Protein AF-0000000076599452 (afdb_homodimer)

Organism: Saccharopolyspora spinosa (NCBI:txid60894)

Nearest PDB structures (foldseek):
  7znq-assembly1_y  TM=7.388E-01  e=2.477E-04  Stutzerimonas stutzeri ATCC 14405 = CCUG 16156
  7osi-assembly1_D  TM=7.538E-01  e=3.523E-04  Stutzerimonas stutzeri ATCC 14405 = CCUG 16156
  7o0y-assembly1_E  TM=7.732E-01  e=1.380E-03  Stutzerimonas stutzeri ATCC 14405 = CCUG 16156
  7o0z-assembly1_D  TM=7.598E-01  e=1.107E-03  Stutzerimonas stutzeri ATCC 14405 = CCUG 16156
  7znq-assembly1_Y  TM=6.172E-01  e=1.320E-03  Stutzerimonas stutzeri ATCC 14405 = CCUG 16156

Solvent-accessible surface area (backbone atoms only — not comparable to full-atom values): 22844 Å² total; per-residue (Å²): 114,65,60,46,51,50,39,45,46,61,52,64,71,43,67,61,48,57,51,34,49,50,48,19,33,49,46,13,26,49,41,13,43,32,48,26,70,54,43,81,35,62,49,50,57,59,59,28,46,70,28,48,64,54,21,43,48,33,42,35,41,45,24,19,45,68,44,10,50,29,51,68,71,51,48,48,58,56,50,44,67,75,32,78,49,56,65,57,53,53,48,28,40,38,49,44,46,16,50,52,29,22,50,50,24,34,51,22,27,51,44,6,42,51,45,24,50,70,62,15,66,78,23,72,63,68,77,83,44,75,63,42,45,34,31,34,61,36,38,9,54,48,31,17,42,45,17,35,33,23,32,17,46,8,60,62,58,42,37,47,55,61,30,43,48,49,62,49,40,36,68,70,41,52,52,57,51,41,46,53,34,63,96,48,5,50,68,51,29,46,69,32,50,62,47,19,42,48,18,29,40,64,64,43,60,41,87,44,83,48,96,48,57,34,68,49,20,40,50,50,29,41,48,51,22,48,49,47,30,50,52,26,49,55,47,55,67,55,57,81,102,116,64,60,45,50,50,39,45,48,61,52,65,71,43,67,62,48,57,52,34,50,49,48,18,33,48,47,12,25,47,41,12,44,31,49,27,69,54,43,79,34,63,49,50,56,61,59,26,44,69,27,49,64,54,21,44,48,34,43,35,41,46,25,19,46,69,42,10,50,27,52,67,72,50,49,47,57,57,50,44,68,75,33,78,49,56,65,57,50,52,48,29,39,39,50,44,45,16,50,53,29,22,52,51,23,34,52,23,28,50,43,5,42,50,45,25,51,69,63,15,67,78,23,71,62,68,78,83,45,74,62,43,46,34,31,34,61,36,38,8,54,49,29,17,42,44,17,35,32,23,33,17,45,9,59,63,58,42,37,48,56,62,29,44,50,50,62,49,40,36,67,71,42,51,52,57,52,42,46,54,32,62,96,48,5,50,68,51,27,46,68,32,50,61,47,19,42,45,18,29,39,65,64,44,62,40,87,41,84,48,93,48,57,33,69,50,19,40,50,50,29,42,48,51,22,48,50,48,30,50,52,26,49,54,46,54,66,54,56,83,102

Secondary structure (DSSP, 8-state):
-HHHHHHHHHHHTSSHHHHHHHHHHHHHHHHHHHHHHHTTT---TGGGGTTHHHHHHHHHHHHHHHHHHHHHHTHHHHHHHH-S-HHHHHHHHHHHHHHHHHHHHHHHHHHHHHHHHHH-TTS--S--SHHHHHHHHHHHHHHHHHHHHHHHHHHHH--HHHHHHHHHHIIIIIHHHHHHSTTTHHHHHTT-HHHHHHHHHH-S-SSS--SS-HHHHHHHHHHHHHHHHHHHHHHHHHHT-/-HHHHHHHHHHHTSSHHHHHHHHHHHHHHHHHHHHHHHTTT---TGGGGTTHHHHHHHHHHHHHHHHHHHHHHTHHHHHHHH-S-HHHHHHHHHHHHHHHHHHHHHHHHHHHHHHHHHH-TTS--S--SHHHHHHHHHHHHHHHHHHHHHHHHHHHH--HHHHHHHHHHIIIIIHHHHHHSTTTHHHHHTT-HHHHHHHHHH-S--SS--SS-HHHHHHHHHHHHHHHHHHHHHHHHHHT-

Foldseek 3Di:
DVLLVVLLCLLVVDCLVVVLLVQLQCQLQVVLLVQLQVVQQEDELLRLRVRLVRSLLSLLLSLLCSQLVCLVVVCVVVQCVVPVPLVVNLVSNLQNSLQSQLVSQLSNLVSSLVSSCVSRVVYPHDPPDPLSCQLRSVRSLLSSLSSLLSNLLSLVVSHSVVSSVCSNCLVVPVLVVLLVDPPCSQVVSLLRLVQLSVCLNNQDRDRHDNPDGNVVSSVSSSVVSVVSNVVSSVVSVVPVD/DVLLVVLLCLLVVDCLVVVLLCQLQCQLQVVLLVQLQVVQQEDELLRLRVRLVRSLLSLLLSLLCSQLVCLVVVCVVVQCVVPVDLVVNLVSNLQNSLVSQLVSQLSNLVSSLVSSCVSRVVYPHDPPDPLSCQLRSVRSLLSSLSSLLSNLLSLVVSHSVVSSVCSNCLVVPVLVVLCVPPPCSQVVSLLRLVQLSVCLNNQDRDSHDNPDGNVVSSVSSSVVSVVSNVVSSVCSVVPVD

Radius of gyration: 23.01 Å; Cα contacts (8 Å, |Δi|>4): 763; chains: 2; bounding box: 58×59×55 Å

Sequence (482 aa):
MTLLAVERIKLFSTKSPWWCTFLALAMTIGFAMLFAAVSDGQMSVAMTQAGYRFGLMVVLVLAALSITTEYRFGTIRATFQAVPNRTAALLAKTVVVAVVSLIIGELAAFGSWGVAKLLAPGSDLSFATADDWRNVAGVGLVFAVSAVLAVAVGALLRQTAGAVALLLLWPLLVESLVGLVPKVGDDVRKWMPFNAAEHFLSGTAGVGEMPFGPWGALAYFAAVAVAVWVIALIIVQRRDAMTLLAVERIKLFSTKSPWWCTFLALAMTIGFAMLFAAVSDGQMSVAMTQAGYRFGLMVVLVLAALSITTEYRFGTIRATFQAVPNRTAALLAKTVVVAVVSLIIGELAAFGSWGVAKLLAPGSDLSFATADDWRNVAGVGLVFAVSAVLAVAVGALLRQTAGAVALLLLWPLLVESLVGLVPKVGDDVRKWMPFNAAEHFLSGTAGVGEMPFGPWGALAYFAAVAVAVWVIALIIVQRRDA

pLDDT: mean 89.62, std 9.89, range [42.22, 98.88]

Structure (mmCIF, N/CA/C/O backbone):
data_AF-0000000076599452-model_v1
#
loop_
_entity.id
_entity.type
_entity.pdbx_description
1 polymer 'ABC-2 type transport system permease protein'
#
loop_
_atom_site.group_PDB
_atom_site.id
_atom_site.type_symbol
_atom_site.label_atom_id
_atom_site.label_alt_id
_atom_site.label_comp_id
_atom_site.label_asym_id
_atom_site.label_entity_id
_atom_site.label_seq_id
_atom_site.pdbx_PDB_ins_code
_atom_site.Cartn_x
_atom_site.Cartn_y
_atom_site.Cartn_z
_atom_site.occupancy
_atom_site.B_iso_or_equiv
_atom_site.auth_seq_id
_atom_site.auth_comp_id
_atom_site.auth_asym_id
_atom_site.auth_atom_id
_atom_site.pdbx_PDB_model_num
ATOM 1 N N . MET A 1 1 ? 29.078 19.953 -0.584 1 60.84 1 MET A N 1
ATOM 2 C CA . MET A 1 1 ? 29.312 19.078 0.556 1 60.84 1 MET A CA 1
ATOM 3 C C . MET A 1 1 ? 28.375 19.422 1.707 1 60.84 1 MET A C 1
ATOM 5 O O . MET A 1 1 ? 27.734 18.531 2.279 1 60.84 1 MET A O 1
ATOM 9 N N . THR A 1 2 ? 27.875 20.672 1.62 1 85.62 2 THR A N 1
ATOM 10 C CA . THR A 1 2 ? 27.125 21.172 2.768 1 85.62 2 THR A CA 1
ATOM 11 C C . THR A 1 2 ? 25.641 20.828 2.633 1 85.62 2 THR A C 1
ATOM 13 O O . THR A 1 2 ? 25.016 20.359 3.588 1 85.62 2 THR A O 1
ATOM 16 N N . LEU A 1 3 ? 25.297 20.766 1.31 1 90.12 3 LEU A N 1
ATOM 17 C CA . LEU A 1 3 ? 23.875 20.531 1.112 1 90.12 3 LEU A CA 1
ATOM 18 C C . LEU A 1 3 ? 23.531 19.062 1.354 1 90.12 3 LEU A C 1
ATOM 20 O O . LEU A 1 3 ? 22.469 18.75 1.911 1 90.12 3 LEU A O 1
ATOM 24 N N . LEU A 1 4 ? 24.422 18.203 1.013 1 93.06 4 LEU A N 1
ATOM 25 C CA . LEU A 1 4 ? 24.219 16.766 1.246 1 93.06 4 LEU A CA 1
ATOM 26 C C . LEU A 1 4 ? 24.219 16.453 2.738 1 93.06 4 LEU A C 1
ATOM 28 O O . LEU A 1 4 ? 23.453 15.617 3.203 1 93.06 4 LEU A O 1
ATOM 32 N N . ALA A 1 5 ? 25.078 17.109 3.395 1 92.75 5 ALA A N 1
ATOM 33 C CA . ALA A 1 5 ? 25.156 16.906 4.84 1 92.75 5 ALA A CA 1
ATOM 34 C C . ALA A 1 5 ? 23.891 17.375 5.535 1 92.75 5 ALA A C 1
ATOM 36 O O . ALA A 1 5 ? 23.406 16.719 6.457 1 92.75 5 ALA A O 1
ATOM 37 N N . VAL A 1 6 ? 23.422 18.469 5.039 1 90.25 6 VAL A N 1
ATOM 38 C CA . VAL A 1 6 ? 22.203 19.031 5.609 1 90.25 6 VAL A CA 1
ATOM 39 C C . VAL A 1 6 ? 21.031 18.062 5.371 1 90.25 6 VAL A C 1
ATOM 41 O O . VAL A 1 6 ? 20.266 17.781 6.285 1 90.25 6 VAL A O 1
ATOM 44 N N . GLU A 1 7 ? 20.953 17.531 4.188 1 92.75 7 GLU A N 1
ATOM 45 C CA . GLU A 1 7 ? 19.859 16.625 3.844 1 92.75 7 GLU A CA 1
ATOM 46 C C . GLU A 1 7 ? 20 15.297 4.59 1 92.75 7 GLU A C 1
ATOM 48 O O . GLU A 1 7 ? 19 14.688 4.965 1 92.75 7 GLU A O 1
ATOM 53 N N . ARG A 1 8 ? 21.219 14.922 4.754 1 93.38 8 ARG A N 1
ATOM 54 C CA . ARG A 1 8 ? 21.453 13.711 5.531 1 93.38 8 ARG A CA 1
ATOM 55 C C . ARG A 1 8 ? 21 13.891 6.977 1 93.38 8 ARG A C 1
ATOM 57 O O . ARG A 1 8 ? 20.344 13.023 7.543 1 93.38 8 ARG A O 1
ATOM 64 N N . ILE A 1 9 ? 21.266 15.016 7.5 1 90.19 9 ILE A N 1
ATOM 65 C CA . ILE A 1 9 ? 20.875 15.32 8.875 1 90.19 9 ILE A CA 1
ATOM 66 C C . ILE A 1 9 ? 19.359 15.391 8.984 1 90.19 9 ILE A C 1
ATOM 68 O O . ILE A 1 9 ? 18.766 14.836 9.914 1 90.19 9 ILE A O 1
ATOM 72 N N . LYS A 1 10 ? 18.766 16 8.055 1 89.31 10 LYS A N 1
ATOM 73 C CA . LYS A 1 10 ? 17.312 16.109 8.031 1 89.31 10 LYS A CA 1
ATOM 74 C C . LYS A 1 10 ? 16.656 14.734 8.008 1 89.31 10 LYS A C 1
ATOM 76 O O . LYS A 1 10 ? 15.672 14.492 8.719 1 89.31 10 LYS A O 1
ATOM 81 N N . LEU A 1 11 ? 17.203 13.922 7.23 1 90.62 11 LEU A N 1
ATOM 82 C CA . LEU A 1 11 ? 16.641 12.586 7.062 1 90.62 11 LEU A CA 1
ATOM 83 C C . LEU A 1 11 ? 16.734 11.789 8.359 1 90.62 11 LEU A C 1
ATOM 85 O O . LEU A 1 11 ? 15.789 11.102 8.75 1 90.62 11 LEU A O 1
ATOM 89 N N . PHE A 1 12 ? 17.859 11.914 9.031 1 91.5 12 PHE A N 1
ATOM 90 C CA . PHE A 1 12 ? 18.125 11.055 10.188 1 91.5 12 PHE A CA 1
ATOM 91 C C . PHE A 1 12 ? 17.797 11.781 11.484 1 91.5 12 PHE A C 1
ATOM 93 O O . PHE A 1 12 ? 18.078 11.273 12.57 1 91.5 12 PHE A O 1
ATOM 100 N N . SER A 1 13 ? 17.188 12.977 11.43 1 86.88 13 SER A N 1
ATOM 101 C CA . SER A 1 13 ? 16.812 13.719 12.625 1 86.88 13 SER A CA 1
ATOM 102 C C . SER A 1 13 ? 15.508 13.18 13.219 1 86.88 13 SER A C 1
ATOM 104 O O . SER A 1 13 ? 15.172 13.477 14.367 1 86.88 13 SER A O 1
ATOM 106 N N . THR A 1 14 ? 14.828 12.484 12.445 1 82.5 14 THR A N 1
ATOM 107 C CA . THR A 1 14 ? 13.594 11.883 12.938 1 82.5 14 THR A CA 1
ATOM 108 C C . THR A 1 14 ? 13.75 10.375 13.109 1 82.5 14 THR A C 1
ATOM 110 O O . THR A 1 14 ? 14.719 9.789 12.625 1 82.5 14 THR A O 1
ATOM 113 N N . LYS A 1 15 ? 12.898 9.789 13.867 1 87.31 15 LYS A N 1
ATOM 114 C CA . LYS A 1 15 ? 12.961 8.359 14.133 1 87.31 15 LYS A CA 1
ATOM 115 C C . LYS A 1 15 ? 12.453 7.555 12.938 1 87.31 15 LYS A C 1
ATOM 117 O O . LYS A 1 15 ? 12.727 6.355 12.828 1 87.31 15 LYS A O 1
ATOM 122 N N . SER A 1 16 ? 11.758 8.219 12.047 1 84.81 16 SER A N 1
ATOM 123 C CA . SER A 1 16 ? 11.047 7.535 10.969 1 84.81 16 SER A CA 1
ATOM 124 C C . SER A 1 16 ? 12.016 6.758 10.078 1 84.81 16 SER A C 1
ATOM 126 O O . SER A 1 16 ? 11.789 5.582 9.789 1 84.81 16 SER A O 1
ATOM 128 N N . PRO A 1 17 ? 13.148 7.348 9.711 1 87.69 17 PRO A N 1
ATOM 129 C CA . PRO A 1 17 ? 14.062 6.602 8.844 1 87.69 17 PRO A CA 1
ATOM 130 C C . PRO A 1 17 ? 14.648 5.367 9.523 1 87.69 17 PRO A C 1
ATOM 132 O O . PRO A 1 17 ? 14.867 4.344 8.867 1 87.69 17 PRO A O 1
ATOM 135 N N . TRP A 1 18 ? 14.859 5.414 10.781 1 91.75 18 TRP A N 1
ATOM 136 C CA . TRP A 1 18 ? 15.422 4.285 11.508 1 91.75 18 TRP A CA 1
ATOM 137 C C . TRP A 1 18 ? 14.422 3.137 11.594 1 91.75 18 TRP A C 1
ATOM 139 O O . TRP A 1 18 ? 14.781 1.974 11.406 1 91.75 18 TRP A O 1
ATOM 149 N N . TRP A 1 19 ? 13.25 3.537 11.828 1 89.06 19 TRP A N 1
ATOM 150 C CA . TRP A 1 19 ? 12.211 2.516 11.883 1 89.06 19 TRP A CA 1
ATOM 151 C C . TRP A 1 19 ? 11.969 1.916 10.5 1 89.06 19 TRP A C 1
ATOM 153 O O . TRP A 1 19 ? 11.75 0.709 10.375 1 89.06 19 TRP A O 1
ATOM 163 N N . CYS A 1 20 ? 11.977 2.748 9.492 1 91.5 20 CYS A N 1
ATOM 164 C CA . CYS A 1 20 ? 11.805 2.25 8.133 1 91.5 20 CYS A CA 1
ATOM 165 C C . CYS A 1 20 ? 12.961 1.336 7.738 1 91.5 20 CYS A C 1
ATOM 167 O O . CYS A 1 20 ? 12.75 0.292 7.121 1 91.5 20 CYS A O 1
ATOM 169 N N . THR A 1 21 ? 14.148 1.78 8.148 1 93.5 21 THR A N 1
ATOM 170 C CA . THR A 1 21 ? 15.305 0.949 7.852 1 93.5 21 THR A CA 1
ATOM 171 C C . THR A 1 21 ? 15.188 -0.408 8.539 1 93.5 21 THR A C 1
ATOM 173 O O . THR A 1 21 ? 15.359 -1.449 7.902 1 93.5 21 THR A O 1
ATOM 176 N N . PHE A 1 22 ? 14.867 -0.379 9.781 1 94.75 22 PHE A N 1
ATOM 177 C CA . PHE A 1 22 ? 14.711 -1.616 10.539 1 94.75 22 PHE A CA 1
ATOM 178 C C . PHE A 1 22 ? 13.641 -2.504 9.914 1 94.75 22 PHE A C 1
ATOM 180 O O . PHE A 1 22 ? 13.852 -3.705 9.727 1 94.75 22 PHE A O 1
ATOM 187 N N . LEU A 1 23 ? 12.57 -1.89 9.547 1 91.81 23 LEU A N 1
ATOM 188 C CA . LEU A 1 23 ? 11.453 -2.65 9 1 91.81 23 LEU A CA 1
ATOM 189 C C . LEU A 1 23 ? 11.812 -3.229 7.633 1 91.81 23 LEU A C 1
ATOM 191 O O . LEU A 1 23 ? 11.461 -4.371 7.328 1 91.81 23 LEU A O 1
ATOM 195 N N . ALA A 1 24 ? 12.43 -2.441 6.812 1 94.94 24 ALA A N 1
ATOM 196 C CA . ALA A 1 24 ? 12.844 -2.912 5.496 1 94.94 24 ALA A CA 1
ATOM 197 C C . ALA A 1 24 ? 13.773 -4.117 5.609 1 94.94 24 ALA A C 1
ATOM 199 O O . ALA A 1 24 ? 13.594 -5.117 4.91 1 94.94 24 ALA A O 1
ATOM 200 N N . LEU A 1 25 ? 14.703 -4.035 6.52 1 96.88 25 LEU A N 1
ATOM 201 C CA . LEU A 1 25 ? 15.648 -5.125 6.711 1 96.88 25 LEU A CA 1
ATOM 202 C C . LEU A 1 25 ? 14.969 -6.336 7.344 1 96.88 25 LEU A C 1
ATOM 204 O O . LEU A 1 25 ? 15.148 -7.465 6.879 1 96.88 25 LEU A O 1
ATOM 208 N N . ALA A 1 26 ? 14.227 -6.094 8.391 1 93.31 26 ALA A N 1
ATOM 209 C CA . ALA A 1 26 ? 13.562 -7.176 9.109 1 93.31 26 ALA A CA 1
ATOM 210 C C . ALA A 1 26 ? 12.617 -7.949 8.195 1 93.31 26 ALA A C 1
ATOM 212 O O . ALA A 1 26 ? 12.578 -9.18 8.227 1 93.31 26 ALA A O 1
ATOM 213 N N . MET A 1 27 ? 11.922 -7.215 7.367 1 91.56 27 MET A N 1
ATOM 214 C CA . MET A 1 27 ? 10.938 -7.867 6.508 1 91.56 27 MET A CA 1
ATOM 215 C C . MET A 1 27 ? 11.617 -8.641 5.387 1 91.56 27 MET A C 1
ATOM 217 O O . MET A 1 27 ? 11.242 -9.773 5.09 1 91.56 27 MET A O 1
ATOM 221 N N . THR A 1 28 ? 12.617 -8.07 4.805 1 94.5 28 THR A N 1
ATOM 222 C CA . THR A 1 28 ? 13.297 -8.711 3.684 1 94.5 28 THR A CA 1
ATOM 223 C C . THR A 1 28 ? 14.125 -9.898 4.16 1 94.5 28 THR A C 1
ATOM 225 O O . THR A 1 28 ? 13.984 -11.008 3.648 1 94.5 28 THR A O 1
ATOM 228 N N . ILE A 1 29 ? 14.906 -9.711 5.148 1 94.81 29 ILE A N 1
ATOM 229 C CA . ILE A 1 29 ? 15.766 -10.758 5.68 1 94.81 29 ILE A CA 1
ATOM 230 C C . ILE A 1 29 ? 14.922 -11.812 6.398 1 94.81 29 ILE A C 1
ATOM 232 O O . ILE A 1 29 ? 15.188 -13.008 6.289 1 94.81 29 ILE A O 1
ATOM 236 N N . GLY A 1 30 ? 13.977 -11.352 7.148 1 90.44 30 GLY A N 1
ATOM 237 C CA . GLY A 1 30 ? 13.07 -12.273 7.801 1 90.44 30 GLY A CA 1
ATOM 238 C C . GLY A 1 30 ? 12.367 -13.203 6.828 1 90.44 30 GLY A C 1
ATOM 239 O O . GLY A 1 30 ? 12.227 -14.398 7.098 1 90.44 30 GLY A O 1
ATOM 240 N N . PHE A 1 31 ? 11.953 -12.695 5.719 1 89.62 31 PHE A N 1
ATOM 241 C CA . PHE A 1 31 ? 11.312 -13.523 4.707 1 89.62 31 PHE A CA 1
ATOM 242 C C . PHE A 1 31 ? 12.289 -14.555 4.145 1 89.62 31 PHE A C 1
ATOM 244 O O . PHE A 1 31 ? 11.922 -15.711 3.924 1 89.62 31 PHE A O 1
ATOM 251 N N . ALA A 1 32 ? 13.438 -14.07 3.873 1 90.31 32 ALA A N 1
ATOM 252 C CA . ALA A 1 32 ? 14.453 -14.992 3.375 1 90.31 32 ALA A CA 1
ATOM 253 C C . ALA A 1 32 ? 14.703 -16.125 4.367 1 90.31 32 ALA A C 1
ATOM 255 O O . ALA A 1 32 ? 14.891 -17.266 3.971 1 90.31 32 ALA A O 1
ATOM 256 N N . MET A 1 33 ? 14.719 -15.766 5.613 1 89 33 MET A N 1
ATOM 257 C CA . MET A 1 33 ? 14.906 -16.766 6.664 1 89 33 MET A CA 1
ATOM 258 C C . MET A 1 33 ? 13.773 -17.781 6.648 1 89 33 MET A C 1
ATOM 260 O O . MET A 1 33 ? 14.016 -18.984 6.711 1 89 33 MET A O 1
ATOM 264 N N . LEU A 1 34 ? 12.672 -17.297 6.57 1 83.69 34 LEU A N 1
ATOM 265 C CA . LEU A 1 34 ? 11.5 -18.172 6.535 1 83.69 34 LEU A CA 1
ATOM 266 C C . LEU A 1 34 ? 11.516 -19.047 5.293 1 83.69 34 LEU A C 1
ATOM 268 O O . LEU A 1 34 ? 11.211 -20.25 5.375 1 83.69 34 LEU A O 1
ATOM 272 N N . PHE A 1 35 ? 11.797 -18.453 4.199 1 83.69 35 PHE A N 1
ATOM 273 C CA . PHE A 1 35 ? 11.836 -19.172 2.932 1 83.69 35 PHE A CA 1
ATOM 274 C C . PHE A 1 35 ? 12.891 -20.266 2.967 1 83.69 35 PHE A C 1
ATOM 276 O O . PHE A 1 35 ? 12.664 -21.375 2.467 1 83.69 35 PHE A O 1
ATOM 283 N N . ALA A 1 36 ? 13.953 -20 3.533 1 85.31 36 ALA A N 1
ATOM 284 C CA . ALA A 1 36 ? 15.023 -20.984 3.656 1 85.31 36 ALA A CA 1
ATOM 285 C C . ALA A 1 36 ? 14.602 -22.156 4.551 1 85.31 36 ALA A C 1
ATOM 287 O O . ALA A 1 36 ? 14.938 -23.312 4.281 1 85.31 36 ALA A O 1
ATOM 288 N N . ALA A 1 37 ? 13.922 -21.828 5.504 1 81 37 ALA A N 1
ATOM 289 C CA . ALA A 1 37 ? 13.492 -22.844 6.469 1 81 37 ALA A CA 1
ATOM 290 C C . ALA A 1 37 ? 12.477 -23.797 5.844 1 81 37 ALA A C 1
ATOM 292 O O . ALA A 1 37 ? 12.391 -24.953 6.238 1 81 37 ALA A O 1
ATOM 293 N N . VAL A 1 38 ? 11.828 -23.297 4.82 1 77.75 38 VAL A N 1
ATOM 294 C CA . VAL A 1 38 ? 10.773 -24.125 4.25 1 77.75 38 VAL A CA 1
ATOM 295 C C . VAL A 1 38 ? 11.266 -24.766 2.953 1 77.75 38 VAL A C 1
ATOM 297 O O . VAL A 1 38 ? 10.617 -25.672 2.422 1 77.75 38 VAL A O 1
ATOM 300 N N . SER A 1 39 ? 12.297 -24.391 2.275 1 76.44 39 SER A N 1
ATOM 301 C CA . SER A 1 39 ? 12.766 -24.828 0.968 1 76.44 39 SER A CA 1
ATOM 302 C C . SER A 1 39 ? 13.539 -26.141 1.071 1 76.44 39 SER A C 1
ATOM 304 O O . SER A 1 39 ? 13.938 -26.719 0.055 1 76.44 39 SER A O 1
ATOM 306 N N . ASP A 1 40 ? 13.203 -27 2.062 1 72.31 40 ASP A N 1
ATOM 307 C CA . ASP A 1 40 ? 13.836 -28.297 2.229 1 72.31 40 ASP A CA 1
ATOM 308 C C . ASP A 1 40 ? 15.312 -28.25 1.859 1 72.31 40 ASP A C 1
ATOM 310 O O . ASP A 1 40 ? 15.852 -29.188 1.274 1 72.31 40 ASP A O 1
ATOM 314 N N . GLY A 1 41 ? 15.914 -27.109 1.999 1 67.62 41 GLY A N 1
ATOM 315 C CA . GLY A 1 41 ? 17.359 -27.031 1.86 1 67.62 41 GLY A CA 1
ATOM 316 C C . GLY A 1 41 ? 17.812 -26.75 0.439 1 67.62 41 GLY A C 1
ATOM 317 O O . GLY A 1 41 ? 19 -26.812 0.135 1 67.62 41 GLY A O 1
ATOM 318 N N . GLN A 1 42 ? 16.984 -26.594 -0.517 1 81.62 42 GLN A N 1
ATOM 319 C CA . GLN A 1 42 ? 17.422 -26.281 -1.875 1 81.62 42 GLN A CA 1
ATOM 320 C C . GLN A 1 42 ? 16.984 -24.875 -2.285 1 81.62 42 GLN A C 1
ATOM 322 O O . GLN A 1 42 ? 15.82 -24.656 -2.602 1 81.62 42 GLN A O 1
ATOM 327 N N . MET A 1 43 ? 18.016 -24 -2.162 1 88.44 43 MET A N 1
ATOM 328 C CA . MET A 1 43 ? 17.75 -22.609 -2.549 1 88.44 43 MET A CA 1
ATOM 329 C C . MET A 1 43 ? 18.75 -22.141 -3.588 1 88.44 43 MET A C 1
ATOM 331 O O . MET A 1 43 ? 19.938 -22.5 -3.529 1 88.44 43 MET A O 1
ATOM 335 N N . SER A 1 44 ? 18.234 -21.453 -4.578 1 90.56 44 SER A N 1
ATOM 336 C CA . SER A 1 44 ? 19.125 -20.719 -5.492 1 90.56 44 SER A CA 1
ATOM 337 C C . SER A 1 44 ? 19.406 -19.312 -4.984 1 90.56 44 SER A C 1
ATOM 339 O O . SER A 1 44 ? 18.734 -18.828 -4.066 1 90.56 44 SER A O 1
ATOM 341 N N . VAL A 1 45 ? 20.391 -18.703 -5.543 1 92.88 45 VAL A N 1
ATOM 342 C CA . VAL A 1 45 ? 20.75 -17.344 -5.18 1 92.88 45 VAL A CA 1
ATOM 343 C C . VAL A 1 45 ? 19.547 -16.422 -5.41 1 92.88 45 VAL A C 1
ATOM 345 O O . VAL A 1 45 ? 19.234 -15.586 -4.559 1 92.88 45 VAL A O 1
ATOM 348 N N . ALA A 1 46 ? 18.844 -16.672 -6.445 1 91 46 ALA A N 1
ATOM 349 C CA . ALA A 1 46 ? 17.688 -15.844 -6.781 1 91 46 ALA A CA 1
ATOM 350 C C . ALA A 1 46 ? 16.578 -16.016 -5.742 1 91 46 ALA A C 1
ATOM 352 O O . ALA A 1 46 ? 15.898 -15.039 -5.395 1 91 46 ALA A O 1
ATOM 353 N N . MET A 1 47 ? 16.469 -17.188 -5.273 1 89.75 47 MET A N 1
ATOM 354 C CA . MET A 1 47 ? 15.414 -17.5 -4.309 1 89.75 47 MET A CA 1
ATOM 355 C C . MET A 1 47 ? 15.656 -16.766 -2.992 1 89.75 47 MET A C 1
ATOM 357 O O . MET A 1 47 ? 14.711 -16.438 -2.27 1 89.75 47 MET A O 1
ATOM 361 N N . THR A 1 48 ? 16.938 -16.484 -2.689 1 93.06 48 THR A N 1
ATOM 362 C CA . THR A 1 48 ? 17.25 -15.781 -1.454 1 93.06 48 THR A CA 1
ATOM 363 C C . THR A 1 48 ? 16.734 -14.352 -1.501 1 93.06 48 THR A C 1
ATOM 365 O O . THR A 1 48 ? 16.609 -13.695 -0.465 1 93.06 48 THR A O 1
ATOM 368 N N . GLN A 1 49 ? 16.406 -13.852 -2.729 1 94.06 49 GLN A N 1
ATOM 369 C CA . GLN A 1 49 ? 15.992 -12.461 -2.918 1 94.06 49 GLN A CA 1
ATOM 370 C C . GLN A 1 49 ? 14.477 -12.359 -3.109 1 94.06 49 GLN A C 1
ATOM 372 O O . GLN A 1 49 ? 13.969 -11.297 -3.484 1 94.06 49 GLN A O 1
ATOM 377 N N . ALA A 1 50 ? 13.773 -13.398 -2.82 1 88 50 ALA A N 1
ATOM 378 C CA . ALA A 1 50 ? 12.336 -13.469 -3.062 1 88 50 ALA A CA 1
ATOM 379 C C . ALA A 1 50 ? 11.594 -12.406 -2.262 1 88 50 ALA A C 1
ATOM 381 O O . ALA A 1 50 ? 10.523 -11.938 -2.672 1 88 50 ALA A O 1
ATOM 382 N N . GLY A 1 51 ? 12.195 -11.883 -1.182 1 90.44 51 GLY A N 1
ATOM 383 C CA . GLY A 1 51 ? 11.5 -10.961 -0.297 1 90.44 51 GLY A CA 1
ATOM 384 C C . GLY A 1 51 ? 11.875 -9.508 -0.54 1 90.44 51 GLY A C 1
ATOM 385 O O . GLY A 1 51 ? 11.508 -8.633 0.244 1 90.44 51 GLY A O 1
ATOM 386 N N . TYR A 1 52 ? 12.531 -9.219 -1.639 1 94 52 TYR A N 1
ATOM 387 C CA . TYR A 1 52 ? 13.039 -7.867 -1.817 1 94 52 TYR A CA 1
ATOM 388 C C . TYR A 1 52 ? 11.891 -6.867 -1.935 1 94 52 TYR A C 1
ATOM 390 O O . TYR A 1 52 ? 12.039 -5.695 -1.574 1 94 52 TYR A O 1
ATOM 398 N N . ARG A 1 53 ? 10.734 -7.332 -2.434 1 92.06 53 ARG A N 1
ATOM 399 C CA . ARG A 1 53 ? 9.609 -6.43 -2.645 1 92.06 53 ARG A CA 1
ATOM 400 C C . ARG A 1 53 ? 9.125 -5.836 -1.323 1 92.06 53 ARG A C 1
ATOM 402 O O . ARG A 1 53 ? 8.664 -4.695 -1.28 1 92.06 53 ARG A O 1
ATOM 409 N N . PHE A 1 54 ? 9.289 -6.582 -0.286 1 92 54 PHE A N 1
ATOM 410 C CA . PHE A 1 54 ? 8.875 -6.086 1.022 1 92 54 PHE A CA 1
ATOM 411 C C . PHE A 1 54 ? 9.719 -4.887 1.437 1 92 54 PHE A C 1
ATOM 413 O O . PHE A 1 54 ? 9.18 -3.859 1.855 1 92 54 PHE A O 1
ATOM 420 N N . GLY A 1 55 ? 10.984 -5.082 1.364 1 95.69 55 GLY A N 1
ATOM 421 C CA . GLY A 1 55 ? 11.867 -3.973 1.674 1 95.69 55 GLY A CA 1
ATOM 422 C C . GLY A 1 55 ? 11.664 -2.775 0.765 1 95.69 55 GLY A C 1
ATOM 423 O O . GLY A 1 55 ? 11.758 -1.629 1.209 1 95.69 55 GLY A O 1
ATOM 424 N N . LEU A 1 56 ? 11.328 -3.07 -0.477 1 97.31 56 LEU A N 1
ATOM 425 C CA . LEU A 1 56 ? 11.102 -2.01 -1.453 1 97.31 56 LEU A CA 1
ATOM 426 C C . LEU A 1 56 ? 9.922 -1.141 -1.05 1 97.31 56 LEU A C 1
ATOM 428 O O . LEU A 1 56 ? 9.969 0.084 -1.188 1 97.31 56 LEU A O 1
ATOM 432 N N . MET A 1 57 ? 8.898 -1.738 -0.575 1 95.75 57 MET A N 1
ATOM 433 C CA . MET A 1 57 ? 7.723 -0.986 -0.148 1 95.75 57 MET A CA 1
ATOM 434 C C . MET A 1 57 ? 8.07 -0.016 0.975 1 95.75 57 MET A C 1
ATOM 436 O O . MET A 1 57 ? 7.672 1.148 0.945 1 95.75 57 MET A O 1
ATOM 440 N N . VAL A 1 58 ? 8.836 -0.5 1.891 1 95.25 58 VAL A N 1
ATOM 441 C CA . VAL A 1 58 ? 9.203 0.326 3.035 1 95.25 58 VAL A CA 1
ATOM 442 C C . VAL A 1 58 ? 10.094 1.479 2.576 1 95.25 58 VAL A C 1
ATOM 444 O O . VAL A 1 58 ? 9.938 2.613 3.029 1 95.25 58 VAL A O 1
ATOM 447 N N . VAL A 1 59 ? 10.945 1.144 1.686 1 97.44 59 VAL A N 1
ATOM 448 C CA . VAL A 1 59 ? 11.859 2.158 1.176 1 97.44 59 VAL A CA 1
ATOM 449 C C . VAL A 1 59 ? 11.086 3.215 0.396 1 97.44 59 VAL A C 1
ATOM 451 O O . VAL A 1 59 ? 11.406 4.402 0.451 1 97.44 59 VAL A O 1
ATOM 454 N N . LEU A 1 60 ? 10.078 2.791 -0.341 1 97.88 60 LEU A N 1
ATOM 455 C CA . LEU A 1 60 ? 9.234 3.744 -1.05 1 97.88 60 LEU A CA 1
ATOM 456 C C . LEU A 1 60 ? 8.539 4.688 -0.073 1 97.88 60 LEU A C 1
ATOM 458 O O . LEU A 1 60 ? 8.453 5.895 -0.323 1 97.88 60 LEU A O 1
ATOM 462 N N . VAL A 1 61 ? 8.148 4.133 1.016 1 95.75 61 VAL A N 1
ATOM 463 C CA . VAL A 1 61 ? 7.508 4.945 2.047 1 95.75 61 VAL A CA 1
ATOM 464 C C . VAL A 1 61 ? 8.523 5.918 2.639 1 95.75 61 VAL A C 1
ATOM 466 O O . VAL A 1 61 ? 8.242 7.113 2.775 1 95.75 61 VAL A O 1
ATOM 469 N N . LEU A 1 62 ? 9.672 5.43 2.949 1 96.56 62 LEU A N 1
ATOM 470 C CA . LEU A 1 62 ? 10.742 6.254 3.506 1 96.56 62 LEU A CA 1
ATOM 471 C C . LEU A 1 62 ? 11.062 7.422 2.582 1 96.56 62 LEU A C 1
ATOM 473 O O . LEU A 1 62 ? 11.156 8.57 3.031 1 96.56 62 LEU A O 1
ATOM 477 N N . ALA A 1 63 ? 11.203 7.094 1.314 1 97.81 63 ALA A N 1
ATOM 478 C CA . ALA A 1 63 ? 11.562 8.117 0.335 1 97.81 63 ALA A CA 1
ATOM 479 C C . ALA A 1 63 ? 10.445 9.141 0.174 1 97.81 63 ALA A C 1
ATOM 481 O O . ALA A 1 63 ? 10.711 10.344 0.099 1 97.81 63 ALA A O 1
ATOM 482 N N . ALA A 1 64 ? 9.281 8.695 0.138 1 96.62 64 ALA A N 1
ATOM 483 C CA . ALA A 1 64 ? 8.141 9.602 0.035 1 96.62 64 ALA A CA 1
ATOM 484 C C . ALA A 1 64 ? 8.062 10.523 1.248 1 96.62 64 ALA A C 1
ATOM 486 O O . ALA A 1 64 ? 7.797 11.727 1.11 1 96.62 64 ALA A O 1
ATOM 487 N N . LEU A 1 65 ? 8.32 9.992 2.393 1 94.44 65 LEU A N 1
ATOM 488 C CA . LEU A 1 65 ? 8.25 10.766 3.627 1 94.44 65 LEU A CA 1
ATOM 489 C C . LEU A 1 65 ? 9.328 11.836 3.662 1 94.44 65 LEU A C 1
ATOM 491 O O . LEU A 1 65 ? 9.125 12.914 4.219 1 94.44 65 LEU A O 1
ATOM 495 N N . SER A 1 66 ? 10.414 11.555 3.062 1 95.19 66 SER A N 1
ATOM 496 C CA . SER A 1 66 ? 11.547 12.477 3.117 1 95.19 66 SER A CA 1
ATOM 497 C C . SER A 1 66 ? 11.18 13.844 2.562 1 95.19 66 SER A C 1
ATOM 499 O O . SER A 1 66 ? 11.719 14.867 3 1 95.19 66 SER A O 1
ATOM 501 N N . ILE A 1 67 ? 10.227 13.828 1.621 1 94.88 67 ILE A N 1
ATOM 502 C CA . ILE A 1 67 ? 9.898 15.102 0.989 1 94.88 67 ILE A CA 1
ATOM 503 C C . ILE A 1 67 ? 8.5 15.539 1.423 1 94.88 67 ILE A C 1
ATOM 505 O O . ILE A 1 67 ? 8.258 16.734 1.643 1 94.88 67 ILE A O 1
ATOM 509 N N . THR A 1 68 ? 7.625 14.656 1.64 1 93.44 68 THR A N 1
ATOM 510 C CA . THR A 1 68 ? 6.25 15.047 1.93 1 93.44 68 THR A CA 1
ATOM 511 C C . THR A 1 68 ? 6.133 15.594 3.352 1 93.44 68 THR A C 1
ATOM 513 O O . THR A 1 68 ? 5.27 16.422 3.633 1 93.44 68 THR A O 1
ATOM 516 N N . THR A 1 69 ? 6.996 15.156 4.227 1 90.38 69 THR A N 1
ATOM 517 C CA . THR A 1 69 ? 6.973 15.695 5.586 1 90.38 69 THR A CA 1
ATOM 518 C C . THR A 1 69 ? 7.379 17.156 5.59 1 90.38 69 THR A C 1
ATOM 520 O O . THR A 1 69 ? 6.867 17.953 6.391 1 90.38 69 THR A O 1
ATOM 523 N N . GLU A 1 70 ? 8.258 17.5 4.715 1 91.62 70 GLU A N 1
ATOM 524 C CA . GLU A 1 70 ? 8.656 18.906 4.602 1 91.62 70 GLU A CA 1
ATOM 525 C C . GLU A 1 70 ? 7.5 19.766 4.098 1 91.62 70 GLU A C 1
ATOM 527 O O . GLU A 1 70 ? 7.328 20.906 4.543 1 91.62 70 GLU A O 1
ATOM 532 N N . TYR A 1 71 ? 6.773 19.203 3.219 1 90.12 71 TYR A N 1
ATOM 533 C CA . TYR A 1 71 ? 5.598 19.938 2.746 1 90.12 71 TYR A CA 1
ATOM 534 C C . TYR A 1 71 ? 4.547 20.047 3.846 1 90.12 71 TYR A C 1
ATOM 536 O O . TYR A 1 71 ? 3.932 21.094 4.02 1 90.12 71 TYR A O 1
ATOM 544 N N . ARG A 1 72 ? 4.5 19.031 4.539 1 83.75 72 ARG A N 1
ATOM 545 C CA . ARG A 1 72 ? 3.498 18.969 5.598 1 83.75 72 ARG A CA 1
ATOM 546 C C . ARG A 1 72 ? 3.781 20 6.68 1 83.75 72 ARG A C 1
ATOM 548 O O . ARG A 1 72 ? 2.865 20.672 7.152 1 83.75 72 ARG A O 1
ATOM 555 N N . PHE A 1 73 ? 5.012 20.156 7.066 1 83.12 73 PHE A N 1
ATOM 556 C CA . PHE A 1 73 ? 5.387 21.047 8.156 1 83.12 73 PHE A CA 1
ATOM 557 C C . PHE A 1 73 ? 5.82 22.406 7.621 1 83.12 73 PHE A C 1
ATOM 559 O O . PHE A 1 73 ? 6.148 23.312 8.398 1 83.12 73 PHE A O 1
ATOM 566 N N . GLY A 1 74 ? 5.867 22.547 6.316 1 87.31 74 GLY A N 1
ATOM 567 C CA . GLY A 1 74 ? 6.207 23.828 5.695 1 87.31 74 GLY A CA 1
ATOM 568 C C . GLY A 1 74 ? 7.691 24.125 5.727 1 87.31 74 GLY A C 1
ATOM 569 O O . GLY A 1 74 ? 8.109 25.25 5.453 1 87.31 74 GLY A O 1
ATOM 570 N N . THR A 1 75 ? 8.477 23.188 6.121 1 86.69 75 THR A N 1
ATOM 571 C CA . THR A 1 75 ? 9.914 23.406 6.234 1 86.69 75 THR A CA 1
ATOM 572 C C . THR A 1 75 ? 10.555 23.5 4.852 1 86.69 75 THR A C 1
ATOM 574 O O . THR A 1 75 ? 11.695 23.969 4.723 1 86.69 75 THR A O 1
ATOM 577 N N . ILE A 1 76 ? 9.773 23.109 3.877 1 86.5 76 ILE A N 1
ATOM 578 C CA . ILE A 1 76 ? 10.266 23.172 2.508 1 86.5 76 ILE A CA 1
ATOM 579 C C . ILE A 1 76 ? 10.531 24.625 2.125 1 86.5 76 ILE A C 1
ATOM 581 O O . ILE A 1 76 ? 11.453 24.922 1.361 1 86.5 76 ILE A O 1
ATOM 585 N N . ARG A 1 77 ? 9.797 25.484 2.67 1 85.69 77 ARG A N 1
ATOM 586 C CA . ARG A 1 77 ? 9.984 26.906 2.402 1 85.69 77 ARG A CA 1
ATOM 587 C C . ARG A 1 77 ? 11.312 27.406 2.963 1 85.69 77 ARG A C 1
ATOM 589 O O . ARG A 1 77 ? 12.016 28.172 2.312 1 85.69 77 ARG A O 1
ATOM 596 N N . ALA A 1 78 ? 11.602 26.906 4.148 1 85.25 78 ALA A N 1
ATOM 597 C CA . ALA A 1 78 ? 12.875 27.266 4.766 1 85.25 78 ALA A CA 1
ATOM 598 C C . ALA A 1 78 ? 14.047 26.719 3.957 1 85.25 78 ALA A C 1
ATOM 600 O O . ALA A 1 78 ? 15.078 27.375 3.816 1 85.25 78 ALA A O 1
ATOM 601 N N . THR A 1 79 ? 13.844 25.531 3.414 1 85.25 79 THR A N 1
ATOM 602 C CA . THR A 1 79 ? 14.867 24.922 2.58 1 85.25 79 THR A CA 1
ATOM 603 C C . THR A 1 79 ? 15.117 25.766 1.327 1 85.25 79 THR A C 1
ATOM 605 O O . THR A 1 79 ? 16.266 26.047 0.979 1 85.25 79 THR A O 1
ATOM 608 N N . PHE A 1 80 ? 14.086 26.234 0.694 1 84.94 80 PHE A N 1
ATOM 609 C CA . PHE A 1 80 ? 14.211 26.984 -0.552 1 84.94 80 PHE A CA 1
ATOM 610 C C . PHE A 1 80 ? 14.711 28.391 -0.285 1 84.94 80 PHE A C 1
ATOM 612 O O . PHE A 1 80 ? 15.289 29.031 -1.167 1 84.94 80 PHE A O 1
ATOM 619 N N . GLN A 1 81 ? 14.484 28.875 0.905 1 84.44 81 GLN A N 1
ATOM 620 C CA . GLN A 1 81 ? 15.023 30.172 1.292 1 84.44 81 GLN A CA 1
ATOM 621 C C . GLN A 1 81 ? 16.516 30.094 1.567 1 84.44 81 GLN A C 1
ATOM 623 O O . GLN A 1 81 ? 17.266 31.031 1.262 1 84.44 81 GLN A O 1
ATOM 628 N N . ALA A 1 82 ? 16.922 29.047 2.092 1 84.62 82 ALA A N 1
ATOM 629 C CA . ALA A 1 82 ? 18.328 28.844 2.439 1 84.62 82 ALA A CA 1
ATOM 630 C C . ALA A 1 82 ? 19.141 28.453 1.209 1 84.62 82 ALA A C 1
ATOM 632 O O . ALA A 1 82 ? 20.328 28.766 1.13 1 84.62 82 ALA A O 1
ATOM 633 N N . VAL A 1 83 ? 18.469 27.703 0.331 1 83.62 83 VAL A N 1
ATOM 634 C CA . VAL A 1 83 ? 19.094 27.266 -0.909 1 83.62 83 VAL A CA 1
ATOM 635 C C . VAL A 1 83 ? 18.312 27.797 -2.105 1 83.62 83 VAL A C 1
ATOM 637 O O . VAL A 1 83 ? 17.312 27.188 -2.516 1 83.62 83 VAL A O 1
ATOM 640 N N . PRO A 1 84 ? 18.891 28.891 -2.672 1 80.81 84 PRO A N 1
ATOM 641 C CA . PRO A 1 84 ? 18.109 29.531 -3.738 1 80.81 84 PRO A CA 1
ATOM 642 C C . PRO A 1 84 ? 17.938 28.625 -4.957 1 80.81 84 PRO A C 1
ATOM 644 O O . PRO A 1 84 ? 16.969 28.781 -5.711 1 80.81 84 PRO A O 1
ATOM 647 N N . ASN A 1 85 ? 18.844 27.75 -5.09 1 90.88 85 ASN A N 1
ATOM 648 C CA . ASN A 1 85 ? 18.719 26.812 -6.211 1 90.88 85 ASN A CA 1
ATOM 649 C C . ASN A 1 85 ? 17.891 25.594 -5.836 1 90.88 85 ASN A C 1
ATOM 651 O O . ASN A 1 85 ? 18.406 24.641 -5.25 1 90.88 85 ASN A O 1
ATOM 655 N N . ARG A 1 86 ? 16.656 25.672 -6.273 1 89.31 86 ARG A N 1
ATOM 656 C CA . ARG A 1 86 ? 15.719 24.609 -5.918 1 89.31 86 ARG A CA 1
ATOM 657 C C . ARG A 1 86 ? 16.141 23.281 -6.508 1 89.31 86 ARG A C 1
ATOM 659 O O . ARG A 1 86 ? 15.914 22.234 -5.902 1 89.31 86 ARG A O 1
ATOM 666 N N . THR A 1 87 ? 16.75 23.391 -7.625 1 93.06 87 THR A N 1
ATOM 667 C CA . THR A 1 87 ? 17.25 22.172 -8.258 1 93.06 87 THR A CA 1
ATOM 668 C C . THR A 1 87 ? 18.312 21.5 -7.395 1 93.06 87 THR A C 1
ATOM 670 O O . THR A 1 87 ? 18.281 20.281 -7.195 1 93.06 87 THR A O 1
ATOM 673 N N . ALA A 1 88 ? 19.172 22.266 -6.832 1 93.44 88 ALA A N 1
ATOM 674 C CA . ALA A 1 88 ? 20.234 21.734 -5.984 1 93.44 88 ALA A CA 1
ATOM 675 C C . ALA A 1 88 ? 19.672 21.109 -4.715 1 93.44 88 ALA A C 1
ATOM 677 O O . ALA A 1 88 ? 20.156 20.078 -4.258 1 93.44 88 ALA A O 1
ATOM 678 N N . ALA A 1 89 ? 18.734 21.734 -4.215 1 92.38 89 ALA A N 1
ATOM 679 C CA . ALA A 1 89 ? 18.109 21.234 -2.99 1 92.38 89 ALA A CA 1
ATOM 680 C C . ALA A 1 89 ? 17.422 19.891 -3.23 1 92.38 89 ALA A C 1
ATOM 682 O O . ALA A 1 89 ? 17.625 18.938 -2.471 1 92.38 89 ALA A O 1
ATOM 683 N N . LEU A 1 90 ? 16.641 19.875 -4.266 1 94.5 90 LEU A N 1
ATOM 684 C CA . LEU A 1 90 ? 15.93 18.641 -4.574 1 94.5 90 LEU A CA 1
ATOM 685 C C . LEU A 1 90 ? 16.906 17.531 -4.961 1 94.5 90 LEU A C 1
ATOM 687 O O . LEU A 1 90 ? 16.688 16.359 -4.609 1 94.5 90 LEU A O 1
ATOM 691 N N . LEU A 1 91 ? 17.922 17.906 -5.691 1 96.5 91 LEU A N 1
ATOM 692 C CA . LEU A 1 91 ? 18.938 16.922 -6.098 1 96.5 91 LEU A CA 1
ATOM 693 C C . LEU A 1 91 ? 19.672 16.375 -4.887 1 96.5 91 LEU A C 1
ATOM 695 O O . LEU A 1 91 ? 19.922 15.172 -4.801 1 96.5 91 LEU A O 1
ATOM 699 N N . ALA A 1 92 ? 20.031 17.25 -3.996 1 96 92 ALA A N 1
ATOM 700 C CA . ALA A 1 92 ? 20.719 16.812 -2.789 1 96 92 ALA A CA 1
ATOM 701 C C . ALA A 1 92 ? 19.875 15.836 -1.985 1 96 92 ALA A C 1
ATOM 703 O O . ALA A 1 92 ? 20.375 14.805 -1.532 1 96 92 ALA A O 1
ATOM 704 N N . LYS A 1 93 ? 18.625 16.172 -1.831 1 96.31 93 LYS A N 1
ATOM 705 C CA . LYS A 1 93 ? 17.734 15.273 -1.12 1 96.31 93 LYS A CA 1
ATOM 706 C C . LYS A 1 93 ? 17.609 13.93 -1.834 1 96.31 93 LYS A C 1
ATOM 708 O O . LYS A 1 93 ? 17.688 12.875 -1.199 1 96.31 93 LYS A O 1
ATOM 713 N N . THR A 1 94 ? 17.422 14.07 -3.057 1 98.12 94 THR A N 1
ATOM 714 C CA . THR A 1 94 ? 17.219 12.852 -3.838 1 98.12 94 THR A CA 1
ATOM 715 C C . THR A 1 94 ? 18.453 11.961 -3.7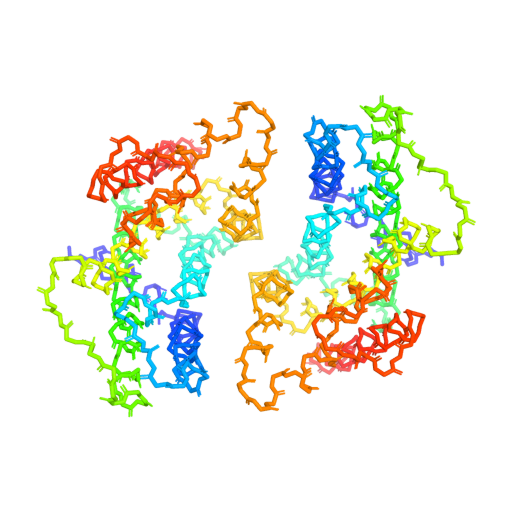58 1 98.12 94 THR A C 1
ATOM 717 O O . THR A 1 94 ? 18.344 10.742 -3.592 1 98.12 94 THR A O 1
ATOM 720 N N . VAL A 1 95 ? 19.578 12.516 -3.818 1 98.31 95 VAL A N 1
ATOM 721 C CA . VAL A 1 95 ? 20.828 11.766 -3.775 1 98.31 95 VAL A CA 1
ATOM 722 C C . VAL A 1 95 ? 20.984 11.094 -2.41 1 98.31 95 VAL A C 1
ATOM 724 O O . VAL A 1 95 ? 21.312 9.914 -2.322 1 98.31 95 VAL A O 1
ATOM 727 N N . VAL A 1 96 ? 20.703 11.852 -1.377 1 97.94 96 VAL A N 1
ATOM 728 C CA . VAL A 1 96 ? 20.844 11.312 -0.026 1 97.94 96 VAL A CA 1
ATOM 729 C C . VAL A 1 96 ? 19.875 10.148 0.171 1 97.94 96 VAL A C 1
ATOM 731 O O . VAL A 1 96 ? 20.281 9.086 0.654 1 97.94 96 VAL A O 1
ATOM 734 N N . VAL A 1 97 ? 18.672 10.375 -0.248 1 98.12 97 VAL A N 1
ATOM 735 C CA . VAL A 1 97 ? 17.656 9.352 -0.059 1 98.12 97 VAL A CA 1
ATOM 736 C C . VAL A 1 97 ? 17.984 8.133 -0.924 1 98.12 97 VAL A C 1
ATOM 738 O O . VAL A 1 97 ? 17.812 6.992 -0.49 1 98.12 97 VAL A O 1
ATOM 741 N N . ALA A 1 98 ? 18.469 8.375 -2.111 1 98.69 98 ALA A N 1
ATOM 742 C CA . ALA A 1 98 ? 18.844 7.285 -3.014 1 98.69 98 ALA A CA 1
ATOM 743 C C . ALA A 1 98 ? 20 6.473 -2.447 1 98.69 98 ALA A C 1
ATOM 745 O O . ALA A 1 98 ? 19.984 5.242 -2.508 1 98.69 98 ALA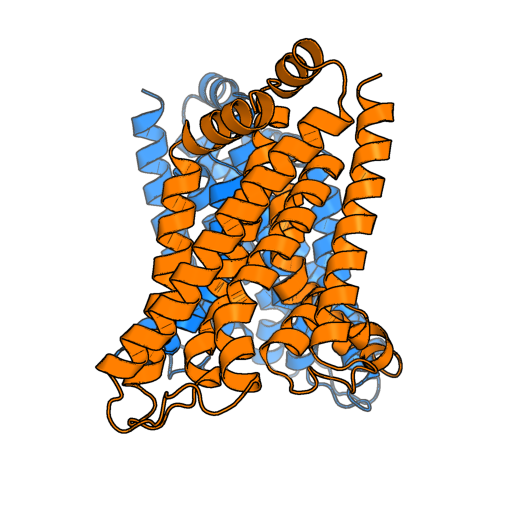 A O 1
ATOM 746 N N . VAL A 1 99 ? 20.953 7.125 -1.908 1 98.62 99 VAL A N 1
ATOM 747 C CA . VAL A 1 99 ? 22.125 6.449 -1.36 1 98.62 99 VAL A CA 1
ATOM 748 C C . VAL A 1 99 ? 21.719 5.637 -0.131 1 98.62 99 VAL A C 1
ATOM 750 O O . VAL A 1 99 ? 22.141 4.488 0.026 1 98.62 99 VAL A O 1
ATOM 753 N N . VAL A 1 100 ? 20.969 6.238 0.729 1 98.19 100 VAL A N 1
ATOM 754 C CA . VAL A 1 100 ? 20.484 5.527 1.909 1 98.19 100 VAL A CA 1
ATOM 755 C C . VAL A 1 100 ? 19.688 4.301 1.484 1 98.19 100 VAL A C 1
ATOM 757 O O . VAL A 1 100 ? 19.844 3.217 2.049 1 98.19 100 VAL A O 1
ATOM 760 N N . SER A 1 101 ? 18.828 4.496 0.498 1 98.69 101 SER A N 1
ATOM 761 C CA . SER A 1 101 ? 18.016 3.391 -0.01 1 98.69 101 SER A CA 1
ATOM 762 C C . SER A 1 101 ? 18.891 2.307 -0.629 1 98.69 101 SER A C 1
ATOM 764 O O . SER A 1 101 ? 18.609 1.115 -0.492 1 98.69 101 SER A O 1
ATOM 766 N N . LEU A 1 102 ? 19.938 2.727 -1.324 1 98.81 102 LEU A N 1
ATOM 767 C CA . LEU A 1 102 ? 20.891 1.784 -1.887 1 98.81 102 LEU A CA 1
ATOM 768 C C . LEU A 1 102 ? 21.531 0.928 -0.792 1 98.81 102 LEU A C 1
ATOM 770 O O . LEU A 1 102 ? 21.609 -0.294 -0.927 1 98.81 102 LEU A O 1
ATOM 774 N N . ILE A 1 103 ? 21.922 1.561 0.25 1 98.62 103 ILE A N 1
ATOM 775 C CA . ILE A 1 103 ? 22.562 0.879 1.365 1 98.62 103 ILE A CA 1
ATOM 776 C C . ILE A 1 103 ? 21.578 -0.083 2.025 1 98.62 103 ILE A C 1
ATOM 778 O O . ILE A 1 103 ? 21.922 -1.229 2.322 1 98.62 103 ILE A O 1
ATOM 782 N N . ILE A 1 104 ? 20.375 0.372 2.229 1 98.38 104 ILE A N 1
ATOM 783 C CA . ILE A 1 104 ? 19.344 -0.481 2.812 1 98.38 104 ILE A CA 1
ATOM 784 C C . ILE A 1 104 ? 19.125 -1.701 1.921 1 98.38 104 ILE A C 1
ATOM 786 O O . ILE A 1 104 ? 19.031 -2.828 2.414 1 98.38 104 ILE A O 1
ATOM 790 N N . GLY A 1 105 ? 19.031 -1.462 0.603 1 98.62 105 GLY A N 1
ATOM 791 C CA . GLY A 1 105 ? 18.828 -2.555 -0.337 1 98.62 105 GLY A CA 1
ATOM 792 C C . GLY A 1 105 ? 19.969 -3.566 -0.318 1 98.62 105 GLY A C 1
ATOM 793 O O . GLY A 1 105 ? 19.719 -4.773 -0.352 1 98.62 105 GLY A O 1
ATOM 794 N N . GLU A 1 106 ? 21.188 -3.051 -0.274 1 98.69 106 GLU A N 1
ATOM 795 C CA . GLU A 1 106 ? 22.344 -3.951 -0.232 1 98.69 106 GLU A CA 1
ATOM 796 C C . GLU A 1 106 ? 22.359 -4.762 1.061 1 98.69 106 GLU A C 1
ATOM 798 O O . GLU A 1 106 ? 22.609 -5.969 1.038 1 98.69 106 GLU A O 1
ATOM 803 N N . LEU A 1 107 ? 22.109 -4.078 2.139 1 98.56 107 LEU A N 1
ATOM 804 C CA . LEU A 1 107 ? 22.094 -4.781 3.418 1 98.56 107 LEU A CA 1
ATOM 805 C C . LEU A 1 107 ? 20.984 -5.836 3.439 1 98.56 107 LEU A C 1
ATOM 807 O O . LEU A 1 107 ? 21.188 -6.934 3.959 1 98.56 107 LEU A O 1
ATOM 811 N N . ALA A 1 108 ? 19.875 -5.484 2.881 1 98.12 108 ALA A N 1
ATOM 812 C CA . ALA A 1 108 ? 18.766 -6.422 2.83 1 98.12 108 ALA A CA 1
ATOM 813 C C . ALA A 1 108 ? 19.094 -7.617 1.941 1 98.12 108 ALA A C 1
ATOM 815 O O . ALA A 1 108 ? 18.812 -8.766 2.303 1 98.12 108 ALA A O 1
ATOM 816 N N . ALA A 1 109 ? 19.656 -7.309 0.798 1 98.19 109 ALA A N 1
ATOM 817 C CA . ALA A 1 109 ? 19.953 -8.344 -0.187 1 98.19 109 ALA A CA 1
ATOM 818 C C . ALA A 1 109 ? 21.031 -9.297 0.318 1 98.19 109 ALA A C 1
ATOM 820 O O . ALA A 1 109 ? 20.844 -10.516 0.338 1 98.19 109 ALA A O 1
ATOM 821 N N . PHE A 1 110 ? 22.125 -8.742 0.762 1 98.31 110 PHE A N 1
ATOM 822 C CA . PHE A 1 110 ? 23.219 -9.578 1.247 1 98.31 110 PHE A CA 1
ATOM 823 C C . PHE A 1 110 ? 22.844 -10.227 2.578 1 98.31 110 PHE A C 1
ATOM 825 O O . PHE A 1 110 ? 23.297 -11.336 2.879 1 98.31 110 PHE A O 1
ATOM 832 N N . GLY A 1 111 ? 22.109 -9.531 3.355 1 98.06 111 GLY A N 1
ATOM 833 C CA . GLY A 1 111 ? 21.594 -10.156 4.562 1 98.06 111 GLY A CA 1
ATOM 834 C C . GLY A 1 111 ? 20.734 -11.367 4.285 1 98.06 111 GLY A C 1
ATOM 835 O O . GLY A 1 111 ? 20.844 -12.391 4.965 1 98.06 111 GLY A O 1
ATOM 836 N N . SER A 1 112 ? 19.859 -11.219 3.332 1 97 112 SER A N 1
ATOM 837 C CA . SER A 1 112 ? 19 -12.328 2.941 1 97 112 SER A CA 1
ATOM 838 C C . SER A 1 112 ? 19.812 -13.508 2.432 1 97 112 SER A C 1
ATOM 840 O O . SER A 1 112 ? 19.547 -14.656 2.781 1 97 112 SER A O 1
ATOM 842 N N . TRP A 1 113 ? 20.781 -13.211 1.589 1 96.38 113 TRP A N 1
ATOM 843 C CA . TRP A 1 113 ? 21.688 -14.242 1.087 1 96.38 113 TRP A CA 1
ATOM 844 C C . TRP A 1 113 ? 22.453 -14.898 2.23 1 96.38 113 TRP A C 1
ATOM 846 O O . TRP A 1 113 ? 22.578 -16.125 2.279 1 96.38 113 TRP A O 1
ATOM 856 N N . GLY A 1 114 ? 22.938 -14.141 3.133 1 95.56 114 GLY A N 1
ATOM 857 C CA . GLY A 1 114 ? 23.703 -14.633 4.266 1 95.56 114 GLY A CA 1
ATOM 858 C C . GLY A 1 114 ? 22.906 -15.562 5.16 1 95.56 114 GLY A C 1
ATOM 859 O O . GLY A 1 114 ? 23.406 -16.625 5.566 1 95.56 114 GLY A O 1
ATOM 860 N N . VAL A 1 115 ? 21.734 -15.164 5.469 1 93.94 115 VAL A N 1
ATOM 861 C CA . VAL A 1 115 ? 20.906 -16 6.344 1 93.94 115 VAL A CA 1
ATOM 862 C C . VAL A 1 115 ? 20.562 -17.297 5.633 1 93.94 115 VAL A C 1
ATOM 864 O O . VAL A 1 115 ? 20.453 -18.359 6.273 1 93.94 115 VAL A O 1
ATOM 867 N N . ALA A 1 116 ? 20.312 -17.188 4.363 1 92.25 116 ALA A N 1
ATOM 868 C CA . ALA A 1 116 ? 20.031 -18.391 3.588 1 92.25 116 ALA A CA 1
ATOM 869 C C . ALA A 1 116 ? 21.234 -19.344 3.613 1 92.25 116 ALA A C 1
ATOM 871 O O . ALA A 1 116 ? 21.062 -20.562 3.695 1 92.25 116 ALA A O 1
ATOM 872 N N . LYS A 1 117 ? 22.391 -18.828 3.516 1 91.88 117 LYS A N 1
ATOM 873 C CA . LYS A 1 117 ? 23.609 -19.641 3.578 1 91.88 117 LYS A CA 1
ATOM 874 C C . LYS A 1 117 ? 23.719 -20.359 4.918 1 91.88 117 LYS A C 1
ATOM 876 O O . LYS A 1 117 ? 24.188 -21.5 4.977 1 91.88 117 LYS A O 1
ATOM 881 N N . LEU A 1 118 ? 23.266 -19.703 5.887 1 90.06 118 LEU A N 1
ATOM 882 C CA . LEU A 1 118 ? 23.344 -20.266 7.23 1 90.06 118 LEU A CA 1
ATOM 883 C C . LEU A 1 118 ? 22.281 -21.344 7.434 1 90.06 118 LEU A C 1
ATOM 885 O O . LEU A 1 118 ? 22.531 -22.359 8.094 1 90.06 118 LEU A O 1
ATOM 889 N N . LEU A 1 119 ? 21.141 -21.141 6.824 1 88.31 119 LEU A N 1
ATOM 890 C CA . LEU A 1 119 ? 20 -21.984 7.137 1 88.31 119 LEU A CA 1
ATOM 891 C C . LEU A 1 119 ? 19.844 -23.094 6.094 1 88.31 119 LEU A C 1
ATOM 893 O O . LEU A 1 119 ? 19.141 -24.078 6.324 1 88.31 119 LEU A O 1
ATOM 897 N N . ALA A 1 120 ? 20.422 -22.844 4.988 1 86.5 120 ALA A N 1
ATOM 898 C CA . ALA A 1 120 ? 20.391 -23.859 3.928 1 86.5 120 ALA A CA 1
ATOM 899 C C . ALA A 1 120 ? 21.797 -24.203 3.457 1 86.5 120 ALA A C 1
ATOM 901 O O . ALA A 1 120 ? 22.125 -24 2.287 1 86.5 120 ALA A O 1
ATOM 902 N N . PRO A 1 121 ? 22.5 -24.797 4.258 1 83 121 PRO A N 1
ATOM 903 C CA . PRO A 1 121 ? 23.906 -25.062 3.93 1 83 121 PRO A CA 1
ATOM 904 C C . PRO A 1 121 ? 24.062 -26.031 2.762 1 83 121 PRO A C 1
ATOM 906 O O . PRO A 1 121 ? 25.109 -26.031 2.098 1 83 121 PRO A O 1
ATOM 909 N N . GLY A 1 122 ? 23.109 -26.766 2.445 1 84.44 122 GLY A N 1
ATOM 910 C CA . GLY A 1 122 ? 23.203 -27.688 1.326 1 84.44 122 GLY A CA 1
ATOM 911 C C . GLY A 1 122 ? 22.984 -27.016 -0.018 1 84.44 122 GLY A C 1
ATOM 912 O O . GLY A 1 122 ? 23.219 -27.625 -1.064 1 84.44 122 GLY A O 1
ATOM 913 N N . SER A 1 123 ? 22.594 -25.828 0.037 1 87.12 123 SER A N 1
ATOM 914 C CA . SER A 1 123 ? 22.328 -25.094 -1.195 1 87.12 123 SER A CA 1
ATOM 915 C C . SER A 1 123 ? 23.594 -24.438 -1.724 1 87.12 123 SER A C 1
ATOM 917 O O . SER A 1 123 ? 24.438 -23.984 -0.944 1 87.12 123 SER A O 1
ATOM 919 N N . ASP A 1 124 ? 23.812 -24.516 -3.025 1 87.31 124 ASP A N 1
ATOM 920 C CA . ASP A 1 124 ? 24.922 -23.781 -3.631 1 87.31 124 ASP A CA 1
ATOM 921 C C . ASP A 1 124 ? 24.562 -22.312 -3.822 1 87.31 124 ASP A C 1
ATOM 923 O O . ASP A 1 124 ? 23.922 -21.938 -4.816 1 87.31 124 ASP A O 1
ATOM 927 N N . LEU A 1 125 ? 24.922 -21.594 -2.883 1 92.12 125 LEU A N 1
ATOM 928 C CA . LEU A 1 125 ? 24.609 -20.172 -2.895 1 92.12 125 LEU A CA 1
ATOM 929 C C . LEU A 1 125 ? 25.844 -19.328 -3.227 1 92.12 125 LEU A C 1
ATOM 931 O O . LEU A 1 125 ? 25.922 -18.156 -2.854 1 92.12 125 LEU A O 1
ATOM 935 N N . SER A 1 126 ? 26.766 -20 -3.893 1 91.38 126 SER A N 1
ATOM 936 C CA . SER A 1 126 ? 27.953 -19.266 -4.352 1 91.38 126 SER A CA 1
ATOM 937 C C . SER A 1 126 ? 27.609 -18.344 -5.52 1 91.38 126 SER A C 1
ATOM 939 O O . SER A 1 126 ? 26.609 -18.562 -6.215 1 91.38 126 SER A O 1
ATOM 941 N N . PHE A 1 127 ? 28.359 -17.25 -5.578 1 93.5 127 PHE A N 1
ATOM 942 C CA . PHE A 1 127 ? 28.219 -16.359 -6.719 1 93.5 127 PHE A CA 1
ATOM 943 C C . PHE A 1 127 ? 28.953 -16.891 -7.938 1 93.5 127 PHE A C 1
ATOM 945 O O . PHE A 1 127 ? 30.094 -16.484 -8.211 1 93.5 127 PHE A O 1
ATOM 952 N N . ALA A 1 128 ? 28.297 -17.766 -8.734 1 90.38 128 ALA A N 1
ATOM 953 C CA . ALA A 1 128 ? 28.938 -18.484 -9.828 1 90.38 128 ALA A CA 1
ATOM 954 C C . ALA A 1 128 ? 28.797 -17.719 -11.141 1 90.38 128 ALA A C 1
ATOM 956 O O . ALA A 1 128 ? 29.609 -17.875 -12.047 1 90.38 128 ALA A O 1
ATOM 957 N N . THR A 1 129 ? 27.812 -16.953 -11.234 1 90.81 129 THR A N 1
ATOM 958 C CA . THR A 1 129 ? 27.531 -16.266 -12.492 1 90.81 129 THR A CA 1
ATOM 959 C C . THR A 1 129 ? 27.312 -14.773 -12.266 1 90.81 129 THR A C 1
ATOM 961 O O . THR A 1 129 ? 27.109 -14.344 -11.133 1 90.81 129 THR A O 1
ATOM 964 N N . ALA A 1 130 ? 27.422 -14.062 -13.352 1 91.44 130 ALA A N 1
ATOM 965 C CA . ALA A 1 130 ? 27.109 -12.633 -13.312 1 91.44 130 ALA A CA 1
ATOM 966 C C . ALA A 1 130 ? 25.672 -12.398 -12.891 1 91.44 130 ALA A C 1
ATOM 968 O O . ALA A 1 130 ? 25.359 -11.398 -12.234 1 91.44 130 ALA A O 1
ATOM 969 N N . ASP A 1 131 ? 24.859 -13.367 -13.188 1 91.62 131 ASP A N 1
ATOM 970 C CA . ASP A 1 131 ? 23.453 -13.273 -12.82 1 91.62 131 ASP A CA 1
ATOM 971 C C . ASP A 1 131 ? 23.266 -13.352 -11.312 1 91.62 131 ASP A C 1
ATOM 973 O O . ASP A 1 131 ? 22.406 -12.68 -10.75 1 91.62 131 ASP A O 1
ATOM 977 N N . ASP A 1 132 ? 24.109 -14.102 -10.68 1 94 132 ASP A N 1
ATOM 978 C CA . ASP A 1 132 ? 24.047 -14.203 -9.227 1 94 132 ASP A CA 1
ATOM 979 C C . ASP A 1 132 ? 24.359 -12.867 -8.562 1 94 132 ASP A C 1
ATOM 981 O O . ASP A 1 132 ? 23.641 -12.438 -7.652 1 94 132 ASP A O 1
ATOM 985 N N . TRP A 1 133 ? 25.328 -12.258 -9.141 1 94.88 133 TRP A N 1
ATOM 986 C CA . TRP A 1 133 ? 25.719 -10.953 -8.617 1 94.88 133 TRP A CA 1
ATOM 987 C C . TRP A 1 133 ? 24.609 -9.93 -8.844 1 94.88 133 TRP A C 1
ATOM 989 O O . TRP A 1 133 ? 24.297 -9.133 -7.953 1 94.88 133 TRP A O 1
ATOM 999 N N . ARG A 1 134 ? 24 -10.008 -9.953 1 95.06 134 ARG A N 1
ATOM 1000 C CA . ARG A 1 134 ? 22.922 -9.086 -10.281 1 95.06 134 ARG A CA 1
ATOM 1001 C C . ARG A 1 134 ? 21.703 -9.32 -9.391 1 95.06 134 ARG A C 1
ATOM 1003 O O . ARG A 1 134 ? 21.078 -8.367 -8.922 1 95.06 134 ARG A O 1
ATOM 1010 N N . ASN A 1 135 ? 21.453 -10.594 -9.156 1 95 135 ASN A N 1
ATOM 1011 C CA . ASN A 1 135 ? 20.312 -10.938 -8.32 1 95 135 ASN A CA 1
ATOM 1012 C C . ASN A 1 135 ? 20.438 -10.344 -6.922 1 95 135 ASN A C 1
ATOM 1014 O O . ASN A 1 135 ? 19.453 -9.875 -6.348 1 95 135 ASN A O 1
ATOM 1018 N N . VAL A 1 136 ? 21.641 -10.312 -6.414 1 96.94 136 VAL A N 1
ATOM 1019 C CA . VAL A 1 136 ? 21.828 -9.906 -5.023 1 96.94 136 VAL A CA 1
ATOM 1020 C C . VAL A 1 136 ? 22.219 -8.438 -4.961 1 96.94 136 VAL A C 1
ATOM 1022 O O . VAL A 1 136 ? 21.469 -7.605 -4.449 1 96.94 136 VAL A O 1
ATOM 1025 N N . ALA A 1 137 ? 23.281 -8.078 -5.68 1 97.31 137 ALA A N 1
ATOM 1026 C CA . ALA A 1 137 ? 23.797 -6.707 -5.613 1 97.31 137 ALA A CA 1
ATOM 1027 C C . ALA A 1 137 ? 22.875 -5.746 -6.363 1 97.31 137 ALA A C 1
ATOM 1029 O O . ALA A 1 137 ? 22.906 -4.535 -6.137 1 97.31 137 ALA A O 1
ATOM 1030 N N . GLY A 1 138 ? 22.062 -6.281 -7.254 1 97.81 138 GLY A N 1
ATOM 1031 C CA . GLY A 1 138 ? 21.141 -5.449 -8.023 1 97.81 138 GLY A CA 1
ATOM 1032 C C . GLY A 1 138 ? 20 -4.891 -7.199 1 97.81 138 GLY A C 1
ATOM 1033 O O . GLY A 1 138 ? 19.391 -3.891 -7.574 1 97.81 138 GLY A O 1
ATOM 1034 N N . VAL A 1 139 ? 19.734 -5.492 -6.086 1 98.12 139 VAL A N 1
ATOM 1035 C CA . VAL A 1 139 ? 18.625 -5.066 -5.23 1 98.12 139 VAL A CA 1
ATOM 1036 C C . VAL A 1 139 ? 18.875 -3.639 -4.75 1 98.12 139 VAL A C 1
ATOM 1038 O O . VAL A 1 139 ? 17.953 -2.814 -4.754 1 98.12 139 VAL A O 1
ATOM 1041 N N . GLY A 1 140 ? 20.062 -3.379 -4.371 1 98.56 140 GLY A N 1
ATOM 1042 C CA . GLY A 1 140 ? 20.406 -2.029 -3.941 1 98.56 140 GLY A CA 1
ATOM 1043 C C . GLY A 1 140 ? 20.172 -0.986 -5.016 1 98.56 140 GLY A C 1
ATOM 1044 O O . GLY A 1 140 ? 19.688 0.11 -4.73 1 98.56 140 GLY A O 1
ATOM 1045 N N . LEU A 1 141 ? 20.484 -1.327 -6.238 1 98.62 141 LEU A N 1
ATOM 1046 C CA . LEU A 1 141 ? 20.281 -0.41 -7.352 1 98.62 141 LEU A CA 1
ATOM 1047 C C . LEU A 1 141 ? 18.797 -0.142 -7.566 1 98.62 141 LEU A C 1
ATOM 1049 O O . LEU A 1 141 ? 18.391 1 -7.801 1 98.62 141 LEU A O 1
ATOM 1053 N N . VAL A 1 142 ? 18.047 -1.191 -7.473 1 98.44 142 VAL A N 1
ATOM 1054 C CA . VAL A 1 142 ? 16.609 -1.058 -7.648 1 98.44 142 VAL A CA 1
ATOM 1055 C C . VAL A 1 142 ? 16.031 -0.167 -6.547 1 98.44 142 VAL A C 1
ATOM 1057 O O . VAL A 1 142 ? 15.188 0.693 -6.812 1 98.44 142 VAL A O 1
ATOM 1060 N N . PHE A 1 143 ? 16.531 -0.376 -5.297 1 98.81 143 PHE A N 1
ATOM 1061 C CA . PHE A 1 143 ? 16.062 0.455 -4.191 1 98.81 143 PHE A CA 1
ATOM 1062 C C . PHE A 1 143 ? 16.438 1.917 -4.426 1 98.81 143 PHE A C 1
ATOM 1064 O O . PHE A 1 143 ? 15.609 2.809 -4.199 1 98.81 143 PHE A O 1
ATOM 1071 N N . ALA A 1 144 ? 17.578 2.129 -4.93 1 98.81 144 ALA A N 1
ATOM 1072 C CA . ALA A 1 144 ? 18.031 3.494 -5.164 1 98.81 144 ALA A CA 1
ATOM 1073 C C . ALA A 1 144 ? 17.188 4.188 -6.227 1 98.81 144 ALA A C 1
ATOM 1075 O O . ALA A 1 144 ? 16.719 5.309 -6.02 1 98.81 144 ALA A O 1
ATOM 1076 N N . VAL A 1 145 ? 16.984 3.539 -7.332 1 98.81 145 VAL A N 1
ATOM 1077 C CA . VAL A 1 145 ? 16.203 4.125 -8.422 1 98.81 145 VAL A CA 1
ATOM 1078 C C . VAL A 1 145 ? 14.766 4.328 -7.973 1 98.81 145 VAL A C 1
ATOM 1080 O O . VAL A 1 145 ? 14.148 5.348 -8.297 1 98.81 145 VAL A O 1
ATOM 1083 N N . SER A 1 146 ? 14.258 3.402 -7.23 1 98.75 146 SER A N 1
ATOM 1084 C CA . SER A 1 146 ? 12.898 3.523 -6.715 1 98.75 146 SER A CA 1
ATOM 1085 C C . SER A 1 146 ? 12.766 4.727 -5.785 1 98.75 146 SER A C 1
ATOM 1087 O O . SER A 1 146 ? 11.719 5.379 -5.754 1 98.75 146 SER A O 1
ATOM 1089 N N . ALA A 1 147 ? 13.82 4.93 -5.031 1 98.69 147 ALA A N 1
ATOM 1090 C CA . ALA A 1 147 ? 13.805 6.082 -4.133 1 98.69 147 ALA A CA 1
ATOM 1091 C C . ALA A 1 147 ? 13.719 7.387 -4.918 1 98.69 147 ALA A C 1
ATOM 1093 O O . ALA A 1 147 ? 13.023 8.32 -4.512 1 98.69 147 ALA A O 1
ATOM 1094 N N . VAL A 1 148 ? 14.406 7.434 -6.004 1 98.75 148 VAL A N 1
ATOM 1095 C CA . VAL A 1 148 ? 14.344 8.609 -6.863 1 98.75 148 VAL A CA 1
ATOM 1096 C C . VAL A 1 148 ? 12.914 8.828 -7.34 1 98.75 148 VAL A C 1
ATOM 1098 O O . VAL A 1 148 ? 12.391 9.945 -7.27 1 98.75 148 VAL A O 1
ATOM 1101 N N . LEU A 1 149 ? 12.328 7.785 -7.75 1 98.75 149 LEU A N 1
ATOM 1102 C CA . LEU A 1 149 ? 10.945 7.84 -8.211 1 98.75 149 LEU A CA 1
ATOM 1103 C C . LEU A 1 149 ? 10.016 8.281 -7.082 1 98.75 149 LEU A C 1
ATOM 1105 O O . LEU A 1 149 ? 9.117 9.109 -7.301 1 98.75 149 LEU A O 1
ATOM 1109 N N . ALA A 1 150 ? 10.266 7.75 -5.973 1 98.62 150 ALA A N 1
ATOM 1110 C CA . ALA A 1 150 ? 9.406 8.031 -4.824 1 98.62 150 ALA A CA 1
ATOM 1111 C C . ALA A 1 150 ? 9.539 9.484 -4.383 1 98.62 150 ALA A C 1
ATOM 1113 O O . ALA A 1 150 ? 8.547 10.125 -4.031 1 98.62 150 ALA A O 1
ATOM 1114 N N . VAL A 1 151 ? 10.742 10 -4.363 1 98.19 151 VAL A N 1
ATOM 1115 C CA . VAL A 1 151 ? 10.93 11.406 -4.035 1 98.19 151 VAL A CA 1
ATOM 1116 C C . VAL A 1 151 ? 10.211 12.281 -5.059 1 98.19 151 VAL A C 1
ATOM 1118 O O . VAL A 1 151 ? 9.547 13.25 -4.695 1 98.19 151 VAL A O 1
ATOM 1121 N N . ALA A 1 152 ? 10.32 11.898 -6.301 1 98.56 152 ALA A N 1
ATOM 1122 C CA . ALA A 1 152 ? 9.68 12.656 -7.371 1 98.56 152 ALA A CA 1
ATOM 1123 C C . ALA A 1 152 ? 8.164 12.656 -7.211 1 98.56 152 ALA A C 1
ATOM 1125 O O . ALA A 1 152 ? 7.531 13.711 -7.27 1 98.56 152 ALA A O 1
ATOM 1126 N N . VAL A 1 153 ? 7.625 11.547 -6.965 1 97.88 153 VAL A N 1
ATOM 1127 C CA . VAL A 1 153 ? 6.184 11.414 -6.789 1 97.88 153 VAL A CA 1
ATOM 1128 C C . VAL A 1 153 ? 5.742 12.203 -5.559 1 97.88 153 VAL A C 1
ATOM 1130 O O . VAL A 1 153 ? 4.723 12.906 -5.594 1 97.88 153 VAL A O 1
ATOM 1133 N N . GLY A 1 154 ? 6.551 12.039 -4.523 1 96.62 154 GLY A N 1
ATOM 1134 C CA . GLY A 1 154 ? 6.258 12.812 -3.324 1 96.62 154 GLY A CA 1
ATOM 1135 C C . GLY A 1 154 ? 6.281 14.312 -3.559 1 96.62 154 GLY A C 1
ATOM 1136 O O . GLY A 1 154 ? 5.418 15.031 -3.057 1 96.62 154 GLY A O 1
ATOM 1137 N N . ALA A 1 155 ? 7.223 14.711 -4.297 1 96.19 155 ALA A N 1
ATOM 1138 C CA . ALA A 1 155 ? 7.336 16.141 -4.602 1 96.19 155 ALA A CA 1
ATOM 1139 C C . ALA A 1 155 ? 6.164 16.609 -5.453 1 96.19 155 ALA A C 1
ATOM 1141 O O . ALA A 1 155 ? 5.707 17.75 -5.316 1 96.19 155 ALA A O 1
ATOM 1142 N N . LEU A 1 156 ? 5.688 15.789 -6.32 1 96.06 156 LEU A N 1
ATOM 1143 C CA . LEU A 1 156 ? 4.59 16.141 -7.215 1 96.06 156 LEU A CA 1
ATOM 1144 C C . LEU A 1 156 ? 3.27 16.219 -6.453 1 96.06 156 LEU A C 1
ATOM 1146 O O . LEU A 1 156 ? 2.484 17.141 -6.66 1 96.06 156 LEU A O 1
ATOM 1150 N N . LEU A 1 157 ? 3.062 15.32 -5.559 1 93.12 157 LEU A N 1
ATOM 1151 C CA . LEU A 1 157 ? 1.765 15.219 -4.898 1 93.12 157 LEU A CA 1
ATOM 1152 C C . LEU A 1 157 ? 1.736 16.062 -3.629 1 93.12 157 LEU A C 1
ATOM 1154 O O . LEU A 1 157 ? 0.673 16.516 -3.205 1 93.12 157 LEU A O 1
ATOM 1158 N N . ARG A 1 158 ? 2.818 16.203 -2.953 1 92.38 158 ARG A N 1
ATOM 1159 C CA . ARG A 1 158 ? 3.014 17.031 -1.775 1 92.38 158 ARG A CA 1
ATOM 1160 C C . ARG A 1 158 ? 2.178 16.531 -0.602 1 92.38 158 ARG A C 1
ATOM 1162 O O . ARG A 1 158 ? 2.23 17.094 0.492 1 92.38 158 ARG A O 1
ATOM 1169 N N . GLN A 1 159 ? 1.317 15.562 -0.869 1 91 159 GLN A N 1
ATOM 1170 C CA . GLN A 1 159 ? 0.492 14.961 0.172 1 91 159 GLN A CA 1
ATOM 1171 C C . GLN A 1 159 ? 0.954 13.539 0.485 1 91 159 GLN A C 1
ATOM 1173 O O . GLN A 1 159 ? 1.052 12.695 -0.413 1 91 159 GLN A O 1
ATOM 1178 N N . THR A 1 160 ? 1.223 13.305 1.784 1 91 160 THR A N 1
ATOM 1179 C CA . THR A 1 160 ? 1.82 12.047 2.225 1 91 160 THR A CA 1
ATOM 1180 C C . THR A 1 160 ? 0.914 10.867 1.884 1 91 160 THR A C 1
ATOM 1182 O O . THR A 1 160 ? 1.363 9.883 1.292 1 91 160 THR A O 1
ATOM 1185 N N . ALA A 1 161 ? -0.364 10.969 2.184 1 87.56 161 ALA A N 1
ATOM 1186 C CA . ALA A 1 161 ? -1.293 9.859 1.982 1 87.56 161 ALA A CA 1
ATOM 1187 C C . ALA A 1 161 ? -1.356 9.453 0.512 1 87.56 161 ALA A C 1
ATOM 1189 O O . ALA A 1 161 ? -1.276 8.266 0.183 1 87.56 161 ALA A O 1
ATOM 1190 N N . GLY A 1 162 ? -1.52 10.477 -0.301 1 90.44 162 GLY A N 1
ATOM 1191 C CA . GLY A 1 162 ? -1.589 10.219 -1.73 1 90.44 162 GLY A CA 1
ATOM 1192 C C . GLY A 1 162 ? -0.312 9.625 -2.291 1 90.44 162 GLY A C 1
ATOM 1193 O O . GLY A 1 162 ? -0.356 8.688 -3.098 1 90.44 162 GLY A O 1
ATOM 1194 N N . ALA A 1 163 ? 0.825 10.148 -1.843 1 95 163 ALA A N 1
ATOM 1195 C CA . ALA A 1 163 ? 2.117 9.68 -2.332 1 95 163 ALA A CA 1
ATOM 1196 C C . ALA A 1 163 ? 2.367 8.234 -1.906 1 95 163 ALA A C 1
ATOM 1198 O O . ALA A 1 163 ? 2.736 7.391 -2.73 1 95 163 ALA A O 1
ATOM 1199 N N . VAL A 1 164 ? 2.133 7.953 -0.662 1 94 164 VAL A N 1
ATOM 1200 C CA . VAL A 1 164 ? 2.375 6.621 -0.112 1 94 164 VAL A CA 1
ATOM 1201 C C . VAL A 1 164 ? 1.425 5.613 -0.756 1 94 164 VAL A C 1
ATOM 1203 O O . VAL A 1 164 ? 1.85 4.539 -1.188 1 94 164 VAL A O 1
ATOM 1206 N N . ALA A 1 165 ? 0.174 5.984 -0.841 1 92.44 165 ALA A N 1
ATOM 1207 C CA . ALA A 1 165 ? -0.809 5.098 -1.459 1 92.44 165 ALA A CA 1
ATOM 1208 C C . ALA A 1 165 ? -0.429 4.777 -2.902 1 92.44 165 ALA A C 1
ATOM 1210 O O . ALA A 1 165 ? -0.405 3.613 -3.301 1 92.44 165 ALA A O 1
ATOM 1211 N N . LEU A 1 166 ? -0.114 5.773 -3.631 1 93.69 166 LEU A N 1
ATOM 1212 C CA . LEU A 1 166 ? 0.221 5.59 -5.039 1 93.69 166 LEU A CA 1
ATOM 1213 C C . LEU A 1 166 ? 1.464 4.719 -5.191 1 93.69 166 LEU A C 1
ATOM 1215 O O . LEU A 1 166 ? 1.482 3.795 -6.008 1 93.69 166 LEU A O 1
ATOM 1219 N N . LEU A 1 167 ? 2.438 4.961 -4.41 1 96.38 167 LEU A N 1
ATOM 1220 C CA . LEU A 1 167 ? 3.725 4.289 -4.547 1 96.38 167 LEU A CA 1
ATOM 1221 C C . LEU A 1 167 ? 3.623 2.83 -4.121 1 96.38 167 LEU A C 1
ATOM 1223 O O . LEU A 1 167 ? 4.34 1.975 -4.648 1 96.38 167 LEU A O 1
ATOM 1227 N N . LEU A 1 168 ? 2.754 2.586 -3.143 1 93.69 168 LEU A N 1
ATOM 1228 C CA . LEU A 1 168 ? 2.578 1.204 -2.711 1 93.69 168 LEU A CA 1
ATOM 1229 C C . LEU A 1 168 ? 1.664 0.448 -3.672 1 93.69 168 LEU A C 1
ATOM 1231 O O . LEU A 1 168 ? 1.944 -0.698 -4.027 1 93.69 168 LEU A O 1
ATOM 1235 N N . LEU A 1 169 ? 0.631 1.104 -4.117 1 91.31 169 LEU A N 1
ATOM 1236 C CA . LEU A 1 169 ? -0.343 0.437 -4.973 1 91.31 169 LEU A CA 1
ATOM 1237 C C . LEU A 1 169 ? 0.203 0.268 -6.387 1 91.31 169 LEU A C 1
ATOM 1239 O O . LEU A 1 169 ? -0.216 -0.635 -7.117 1 91.31 169 LEU A O 1
ATOM 1243 N N . TRP A 1 170 ? 1.153 1.101 -6.727 1 92.69 170 TRP A N 1
ATOM 1244 C CA . TRP A 1 170 ? 1.712 1.07 -8.07 1 92.69 170 TRP A CA 1
ATOM 1245 C C . TRP A 1 170 ? 2.361 -0.278 -8.367 1 92.69 170 TRP A C 1
ATOM 1247 O O . TRP A 1 170 ? 1.865 -1.049 -9.188 1 92.69 170 TRP A O 1
ATOM 1257 N N . PRO A 1 171 ? 3.305 -0.673 -7.637 1 90.94 171 PRO A N 1
ATOM 1258 C CA . PRO A 1 171 ? 3.926 -1.967 -7.926 1 90.94 171 PRO A CA 1
ATOM 1259 C C . PRO A 1 171 ? 3.068 -3.148 -7.477 1 90.94 171 PRO A C 1
ATOM 1261 O O . PRO A 1 171 ? 3.146 -4.23 -8.062 1 90.94 171 PRO A O 1
ATOM 1264 N N . LEU A 1 172 ? 2.23 -2.967 -6.527 1 86.31 172 LEU A N 1
ATOM 1265 C CA . LEU A 1 172 ? 1.523 -4.098 -5.938 1 86.31 172 LEU A CA 1
ATOM 1266 C C . LEU A 1 172 ? 0.25 -4.41 -6.719 1 86.31 172 LEU A C 1
ATOM 1268 O O . LEU A 1 172 ? -0.194 -5.559 -6.758 1 86.31 172 LEU A O 1
ATOM 1272 N N . LEU A 1 173 ? -0.324 -3.332 -7.316 1 82.31 173 LEU A N 1
ATOM 1273 C CA . LEU A 1 173 ? -1.647 -3.572 -7.879 1 82.31 173 LEU A CA 1
ATOM 1274 C C . LEU A 1 173 ? -1.736 -3.041 -9.305 1 82.31 173 LEU A C 1
ATOM 1276 O O . LEU A 1 173 ? -2.168 -3.754 -10.219 1 82.31 173 LEU A O 1
ATOM 1280 N N . VAL A 1 174 ? -1.285 -1.808 -9.508 1 84.56 174 VAL A N 1
ATOM 1281 C CA . VAL A 1 174 ? -1.528 -1.111 -10.766 1 84.56 174 VAL A CA 1
ATOM 1282 C C . VAL A 1 174 ? -0.862 -1.869 -11.914 1 84.56 174 VAL A C 1
ATOM 1284 O O . VAL A 1 174 ? -1.495 -2.143 -12.938 1 84.56 174 VAL A O 1
ATOM 1287 N N . GLU A 1 175 ? 0.37 -2.227 -11.711 1 85.38 175 GLU A N 1
ATOM 1288 C CA . GLU A 1 175 ? 1.083 -2.865 -12.82 1 85.38 175 GLU A CA 1
ATOM 1289 C C . GLU A 1 175 ? 0.565 -4.277 -13.062 1 85.38 175 GLU A C 1
ATOM 1291 O O . GLU A 1 175 ? 0.587 -4.766 -14.195 1 85.38 175 GLU A O 1
ATOM 1296 N N . SER A 1 176 ? 0.106 -4.957 -12.016 1 75.88 176 SER A N 1
ATOM 1297 C CA . SER A 1 176 ? -0.519 -6.266 -12.18 1 75.88 176 SER A CA 1
ATOM 1298 C C . SER A 1 176 ? -1.826 -6.16 -12.961 1 75.88 176 SER A C 1
ATOM 1300 O O . SER A 1 176 ? -2.135 -7.023 -13.781 1 75.88 176 SER A O 1
ATOM 1302 N N . LEU A 1 177 ? -2.502 -5.094 -12.781 1 75.69 177 LEU A N 1
ATOM 1303 C CA . LEU A 1 177 ? -3.771 -4.859 -13.461 1 75.69 177 LEU A CA 1
ATOM 1304 C C . LEU A 1 177 ? -3.555 -4.602 -14.953 1 75.69 177 LEU A C 1
ATOM 1306 O O . LEU A 1 177 ? -4.324 -5.074 -15.789 1 75.69 177 LEU A O 1
ATOM 1310 N N . VAL A 1 178 ? -2.553 -3.898 -15.227 1 78 178 VAL A N 1
ATOM 1311 C CA . VAL A 1 178 ? -2.254 -3.584 -16.625 1 78 178 VAL A CA 1
ATOM 1312 C C . VAL A 1 178 ? -1.97 -4.871 -17.391 1 78 178 VAL A C 1
ATOM 1314 O O . VAL A 1 178 ? -2.383 -5.02 -18.547 1 78 178 VAL A O 1
ATOM 1317 N N . GLY A 1 179 ? -1.369 -5.82 -16.75 1 76.25 179 GLY A N 1
ATOM 1318 C CA . GLY A 1 179 ? -1.055 -7.098 -17.375 1 76.25 179 GLY A CA 1
ATOM 1319 C C . GLY A 1 179 ? -2.283 -7.938 -17.656 1 76.25 179 GLY A C 1
ATOM 1320 O O . GLY A 1 179 ? -2.236 -8.844 -18.5 1 76.25 179 GLY A O 1
ATOM 1321 N N . LEU A 1 180 ? -3.354 -7.613 -17.031 1 72.38 180 LEU A N 1
ATOM 1322 C CA . LEU A 1 180 ? -4.562 -8.422 -17.172 1 72.38 180 LEU A CA 1
ATOM 1323 C C . LEU A 1 180 ? -5.426 -7.902 -18.328 1 72.38 180 LEU A C 1
ATOM 1325 O O . LEU A 1 180 ? -6.387 -8.562 -18.734 1 72.38 180 LEU A O 1
ATOM 1329 N N . VAL A 1 181 ? -5.074 -6.66 -18.875 1 73.56 181 VAL A N 1
ATOM 1330 C CA . VAL A 1 181 ? -5.852 -6.094 -19.969 1 73.56 181 VAL A CA 1
ATOM 1331 C C . VAL A 1 181 ? -5.648 -6.934 -21.234 1 73.56 181 VAL A C 1
ATOM 1333 O O . VAL A 1 181 ? -4.516 -7.129 -21.688 1 73.56 181 VAL A O 1
ATOM 1336 N N . PRO A 1 182 ? -6.777 -7.477 -21.75 1 71.19 182 PRO A N 1
ATOM 1337 C CA . PRO A 1 182 ? -6.672 -8.328 -22.938 1 71.19 182 PRO A CA 1
ATOM 1338 C C . PRO A 1 182 ? -6.023 -7.609 -24.125 1 71.19 182 PRO A C 1
ATOM 1340 O O . PRO A 1 182 ? -6.25 -6.414 -24.328 1 71.19 182 PRO A O 1
ATOM 1343 N N . LYS A 1 183 ? -5.273 -8.32 -24.938 1 72.31 183 LYS A N 1
ATOM 1344 C CA . LYS A 1 183 ? -4.656 -7.914 -26.203 1 72.31 183 LYS A CA 1
ATOM 1345 C C . LYS A 1 183 ? -3.543 -6.898 -25.953 1 72.31 183 LYS A C 1
ATOM 1347 O O . LYS A 1 183 ? -2.465 -7.004 -26.547 1 72.31 183 LYS A O 1
ATOM 1352 N N . VAL A 1 184 ? -3.809 -5.961 -24.969 1 73.88 184 VAL A N 1
ATOM 1353 C CA . VAL A 1 184 ? -2.848 -4.871 -24.844 1 73.88 184 VAL A CA 1
ATOM 1354 C C . VAL A 1 184 ? -2.059 -5.016 -23.547 1 73.88 184 VAL A C 1
ATOM 1356 O O . VAL A 1 184 ? -0.985 -4.426 -23.406 1 73.88 184 VAL A O 1
ATOM 1359 N N . GLY A 1 185 ? -2.465 -5.832 -22.688 1 74.06 185 GLY A N 1
ATOM 1360 C CA . GLY A 1 185 ? -1.896 -5.914 -21.344 1 74.06 185 GLY A CA 1
ATOM 1361 C C . GLY A 1 185 ? -0.428 -6.301 -21.344 1 74.06 185 GLY A C 1
ATOM 1362 O O . GLY A 1 185 ? 0.393 -5.641 -20.703 1 74.06 185 GLY A O 1
ATOM 1363 N N . ASP A 1 186 ? -0.174 -7.254 -22.188 1 72.56 186 ASP A N 1
ATOM 1364 C CA . ASP A 1 186 ? 1.203 -7.734 -22.234 1 72.56 186 ASP A CA 1
ATOM 1365 C C . ASP A 1 186 ? 2.129 -6.703 -22.875 1 72.56 186 ASP A C 1
ATOM 1367 O O . ASP A 1 186 ? 3.266 -6.523 -22.422 1 72.56 186 ASP A O 1
ATOM 1371 N N . ASP A 1 187 ? 1.55 -6.02 -23.781 1 77.94 187 ASP A N 1
ATOM 1372 C CA . ASP A 1 187 ? 2.357 -5.039 -24.5 1 77.94 187 ASP A CA 1
ATOM 1373 C C . ASP A 1 187 ? 2.625 -3.809 -23.641 1 77.94 187 ASP A C 1
ATOM 1375 O O . ASP A 1 187 ? 3.697 -3.203 -23.719 1 77.94 187 ASP A O 1
ATOM 1379 N N . VAL A 1 188 ? 1.743 -3.559 -22.828 1 81.06 188 VAL A N 1
ATOM 1380 C CA . VAL A 1 188 ? 1.883 -2.361 -22 1 81.06 188 VAL A CA 1
ATOM 1381 C C . VAL A 1 188 ? 2.664 -2.691 -20.734 1 81.06 188 VAL A C 1
ATOM 1383 O O . VAL A 1 188 ? 3.461 -1.879 -20.266 1 81.06 188 VAL A O 1
ATOM 1386 N N . ARG A 1 189 ? 2.451 -3.873 -20.281 1 80.56 189 ARG A N 1
ATOM 1387 C CA . ARG A 1 189 ? 3.084 -4.273 -19.031 1 80.56 189 ARG A CA 1
ATOM 1388 C C . ARG A 1 189 ? 4.602 -4.293 -19.156 1 80.56 189 ARG A C 1
ATOM 1390 O O . ARG A 1 189 ? 5.32 -3.998 -18.203 1 80.56 189 ARG A O 1
ATOM 1397 N N . LYS A 1 190 ? 5.047 -4.586 -20.328 1 81.81 190 LYS A N 1
ATOM 1398 C CA . LYS A 1 190 ? 6.488 -4.66 -20.562 1 81.81 190 LYS A CA 1
ATOM 1399 C C . LYS A 1 190 ? 7.148 -3.301 -20.344 1 81.81 190 LYS A C 1
ATOM 1401 O O . LYS A 1 190 ? 8.344 -3.227 -20.062 1 81.81 190 LYS A O 1
ATOM 1406 N N . TRP A 1 191 ? 6.34 -2.285 -20.328 1 85.19 191 TRP A N 1
ATOM 1407 C CA . TRP A 1 191 ? 6.906 -0.945 -20.219 1 85.19 191 TRP A CA 1
ATOM 1408 C C . TRP A 1 191 ? 6.668 -0.365 -18.828 1 85.19 191 TRP A C 1
ATOM 1410 O O . TRP A 1 191 ? 6.961 0.806 -18.578 1 85.19 191 TRP A O 1
ATOM 1420 N N . MET A 1 192 ? 6.18 -1.178 -18.016 1 90.44 192 MET A N 1
ATOM 1421 C CA . MET A 1 192 ? 5.941 -0.692 -16.656 1 90.44 192 MET A CA 1
ATOM 1422 C C . MET A 1 192 ? 7.234 -0.672 -15.852 1 90.44 192 MET A C 1
ATOM 1424 O O . MET A 1 192 ? 8.023 -1.618 -15.906 1 90.44 192 MET A O 1
ATOM 1428 N N . PRO A 1 193 ? 7.43 0.36 -15.156 1 93.12 193 PRO A N 1
ATOM 1429 C CA . PRO A 1 193 ? 8.734 0.587 -14.516 1 93.12 193 PRO A CA 1
ATOM 1430 C C . PRO A 1 193 ? 9.094 -0.503 -13.516 1 93.12 193 PRO A C 1
ATOM 1432 O O . PRO A 1 193 ? 10.234 -0.97 -13.492 1 93.12 193 PRO A O 1
ATOM 1435 N N . PHE A 1 194 ? 8.188 -0.891 -12.68 1 92.88 194 PHE A N 1
ATOM 1436 C CA . PHE A 1 194 ? 8.547 -1.871 -11.664 1 92.88 194 PHE A CA 1
ATOM 1437 C C . PHE A 1 194 ? 8.641 -3.268 -12.266 1 92.88 194 PHE A C 1
ATOM 1439 O O . PHE A 1 194 ? 9.312 -4.141 -11.711 1 92.88 194 PHE A O 1
ATOM 1446 N N . ASN A 1 195 ? 7.914 -3.443 -13.359 1 89.75 195 ASN A N 1
ATOM 1447 C CA . ASN A 1 195 ? 8.156 -4.66 -14.125 1 89.75 195 ASN A CA 1
ATOM 1448 C C . ASN A 1 195 ? 9.578 -4.711 -14.664 1 89.75 195 ASN A C 1
ATOM 1450 O O . ASN A 1 195 ? 10.219 -5.766 -14.656 1 89.75 195 ASN A O 1
ATOM 1454 N N . ALA A 1 196 ? 10.031 -3.584 -15.148 1 91.94 196 ALA A N 1
ATOM 1455 C CA . ALA A 1 196 ? 11.406 -3.484 -15.625 1 91.94 196 ALA A CA 1
ATOM 1456 C C . ALA A 1 196 ? 12.398 -3.768 -14.5 1 91.94 196 ALA A C 1
ATOM 1458 O O . ALA A 1 196 ? 13.398 -4.457 -14.711 1 91.94 196 ALA A O 1
ATOM 1459 N N . ALA A 1 197 ? 12.133 -3.209 -13.32 1 93.44 197 ALA A N 1
ATOM 1460 C CA . ALA A 1 197 ? 12.992 -3.453 -12.164 1 93.44 197 ALA A CA 1
ATOM 1461 C C . ALA A 1 197 ? 13.055 -4.941 -11.828 1 93.44 197 ALA A C 1
ATOM 1463 O O . ALA A 1 197 ? 14.125 -5.473 -11.523 1 93.44 197 ALA A O 1
ATOM 1464 N N . GLU A 1 198 ? 11.93 -5.555 -11.906 1 91.06 198 GLU A N 1
ATOM 1465 C CA . GLU A 1 198 ? 11.867 -6.988 -11.633 1 91.06 198 GLU A CA 1
ATOM 1466 C C . GLU A 1 198 ? 12.633 -7.789 -12.688 1 91.06 198 GLU A C 1
ATOM 1468 O O . GLU A 1 198 ? 13.305 -8.766 -12.359 1 91.06 198 GLU A O 1
ATOM 1473 N N . HIS A 1 199 ? 12.469 -7.363 -13.914 1 90.06 199 HIS A N 1
ATOM 1474 C CA . HIS A 1 199 ? 13.203 -8.016 -14.992 1 90.06 199 HIS A CA 1
ATOM 1475 C C . HIS A 1 199 ? 14.711 -7.887 -14.789 1 90.06 199 HIS A C 1
ATOM 1477 O O . HIS A 1 199 ? 15.461 -8.828 -15.062 1 90.06 199 HIS A O 1
ATOM 1483 N N . PHE A 1 200 ? 15.125 -6.816 -14.383 1 94.06 200 PHE A N 1
ATOM 1484 C CA . PHE A 1 200 ? 16.531 -6.602 -14.094 1 94.06 200 PHE A CA 1
ATOM 1485 C C . PHE A 1 200 ? 17.031 -7.582 -13.031 1 94.06 200 PHE A C 1
ATOM 1487 O O . PHE A 1 200 ? 18.078 -8.211 -13.195 1 94.06 200 PHE A O 1
ATOM 1494 N N . LEU A 1 201 ? 16.281 -7.734 -11.992 1 93.12 201 LEU A N 1
ATOM 1495 C CA . LEU A 1 201 ? 16.719 -8.547 -10.867 1 93.12 201 LEU A CA 1
ATOM 1496 C C . LEU A 1 201 ? 16.609 -10.031 -11.188 1 93.12 201 LEU A C 1
ATOM 1498 O O . LEU A 1 201 ? 17.516 -10.805 -10.883 1 93.12 201 LEU A O 1
ATOM 1502 N N . SER A 1 202 ? 15.562 -10.492 -11.812 1 84.94 202 SER A N 1
ATOM 1503 C CA . SER A 1 202 ? 15.289 -11.914 -12 1 84.94 202 SER A CA 1
ATOM 1504 C C . SER A 1 202 ? 15.82 -12.414 -13.336 1 84.94 202 SER A C 1
ATOM 1506 O O . SER A 1 202 ? 16 -13.617 -13.531 1 84.94 202 SER A O 1
ATOM 1508 N N . GLY A 1 203 ? 16.25 -11.508 -14.203 1 72.88 203 GLY A N 1
ATOM 1509 C CA . GLY A 1 203 ? 16.719 -11.906 -15.523 1 72.88 203 GLY A CA 1
ATOM 1510 C C . GLY A 1 203 ? 15.625 -12.516 -16.375 1 72.88 203 GLY A C 1
ATOM 1511 O O . GLY A 1 203 ? 15.836 -12.773 -17.578 1 72.88 203 GLY A O 1
ATOM 1512 N N . THR A 1 204 ? 14.75 -13.125 -15.664 1 62.09 204 THR A N 1
ATOM 1513 C CA . THR A 1 204 ? 13.703 -13.789 -16.438 1 62.09 204 THR A CA 1
ATOM 1514 C C . THR A 1 204 ? 12.508 -12.859 -16.641 1 62.09 204 THR A C 1
ATOM 1516 O O . THR A 1 204 ? 12.312 -11.922 -15.867 1 62.09 204 THR A O 1
ATOM 1519 N N . ALA A 1 205 ? 12.234 -12.883 -17.922 1 50.38 205 ALA A N 1
ATOM 1520 C CA . ALA A 1 205 ? 11.148 -12.031 -18.406 1 50.38 205 ALA A CA 1
ATOM 1521 C C . ALA A 1 205 ? 10.047 -11.906 -17.344 1 50.38 205 ALA A C 1
ATOM 1523 O O . ALA A 1 205 ? 9.641 -12.898 -16.734 1 50.38 205 ALA A O 1
ATOM 1524 N N . GLY A 1 206 ? 10.07 -10.922 -16.469 1 48.88 206 GLY A N 1
ATOM 1525 C CA . GLY A 1 206 ? 8.711 -10.797 -15.953 1 48.88 206 GLY A CA 1
ATOM 1526 C C . GLY A 1 206 ? 7.66 -11.273 -16.938 1 48.88 206 GLY A C 1
ATOM 1527 O O . GLY A 1 206 ? 7.984 -11.703 -18.031 1 48.88 206 GLY A O 1
ATOM 1528 N N . VAL A 1 207 ? 6.398 -11.266 -16.578 1 46.69 207 VAL A N 1
ATOM 1529 C CA . VAL A 1 207 ? 5.324 -11.57 -17.516 1 46.69 207 VAL A CA 1
ATOM 1530 C C . VAL A 1 207 ? 5.438 -10.68 -18.75 1 46.69 207 VAL A C 1
ATOM 1532 O O . VAL A 1 207 ? 5.344 -9.453 -18.641 1 46.69 207 VAL A O 1
ATOM 1535 N N . GLY A 1 208 ? 6.02 -11.258 -19.859 1 53.69 208 GLY A N 1
ATOM 1536 C CA . GLY A 1 208 ? 6.086 -10.703 -21.203 1 53.69 208 GLY A CA 1
ATOM 1537 C C . GLY A 1 208 ? 7.508 -10.438 -21.672 1 53.69 208 GLY A C 1
ATOM 1538 O O . GLY A 1 208 ? 8.43 -10.352 -20.844 1 53.69 208 GLY A O 1
ATOM 1539 N N . GLU A 1 209 ? 8.031 -10.844 -22.719 1 63.22 209 GLU A N 1
ATOM 1540 C CA . GLU A 1 209 ? 9.336 -10.75 -23.359 1 63.22 209 GLU A CA 1
ATOM 1541 C C . GLU A 1 209 ? 9.812 -9.305 -23.422 1 63.22 209 GLU A C 1
ATOM 1543 O O . GLU A 1 209 ? 9.32 -8.508 -24.234 1 63.22 209 GLU A O 1
ATOM 1548 N N . MET A 1 210 ? 10.477 -8.828 -22.312 1 70.56 210 MET A N 1
ATOM 1549 C CA . MET A 1 210 ? 11.062 -7.5 -22.406 1 70.56 210 MET A CA 1
ATOM 1550 C C . MET A 1 210 ? 12.148 -7.465 -23.484 1 70.56 210 MET A C 1
ATOM 1552 O O . MET A 1 210 ? 12.961 -8.391 -23.578 1 70.56 210 MET A O 1
ATOM 1556 N N . PRO A 1 211 ? 11.992 -6.441 -24.312 1 75.94 211 PRO A N 1
ATOM 1557 C CA . PRO A 1 211 ? 12.938 -6.344 -25.438 1 75.94 211 PRO A CA 1
ATOM 1558 C C . PRO A 1 211 ? 14.359 -6.031 -24.984 1 75.94 211 PRO A C 1
ATOM 1560 O O . PRO A 1 211 ? 15.289 -6.082 -25.797 1 75.94 211 PRO A O 1
ATOM 1563 N N . PHE A 1 212 ? 14.523 -5.734 -23.688 1 82.31 212 PHE A N 1
ATOM 1564 C CA . PHE A 1 212 ? 15.844 -5.391 -23.172 1 82.31 212 PHE A CA 1
ATOM 1565 C C . PHE A 1 212 ? 16.375 -6.488 -22.266 1 82.31 212 PHE A C 1
ATOM 1567 O O . PHE A 1 212 ? 15.602 -7.207 -21.625 1 82.31 212 PHE A O 1
ATOM 1574 N N . GLY A 1 213 ? 17.672 -6.664 -22.344 1 87.5 213 GLY A N 1
ATOM 1575 C CA . GLY A 1 213 ? 18.281 -7.477 -21.312 1 87.5 213 GLY A CA 1
ATOM 1576 C C . GLY A 1 213 ? 18.156 -6.879 -19.922 1 87.5 213 GLY A C 1
ATOM 1577 O O . GLY A 1 213 ? 17.531 -5.84 -19.75 1 87.5 213 GLY A O 1
ATOM 1578 N N . PRO A 1 214 ? 18.703 -7.488 -18.922 1 91.19 214 PRO A N 1
ATOM 1579 C CA . PRO A 1 214 ? 18.578 -7.043 -17.531 1 91.19 214 PRO A CA 1
ATOM 1580 C C . PRO A 1 214 ? 19.109 -5.625 -17.312 1 91.19 214 PRO A C 1
ATOM 1582 O O . PRO A 1 214 ? 18.438 -4.793 -16.719 1 91.19 214 PRO A O 1
ATOM 1585 N N . TRP A 1 215 ? 20.266 -5.32 -17.906 1 93.81 215 TRP A N 1
ATOM 1586 C CA . TRP A 1 215 ? 20.844 -4 -17.703 1 93.81 215 TRP A CA 1
ATOM 1587 C C . TRP A 1 215 ? 20.078 -2.936 -18.484 1 93.81 215 TRP A C 1
ATOM 1589 O O . TRP A 1 215 ? 19.984 -1.788 -18.047 1 93.81 215 TRP A O 1
ATOM 1599 N N . GLY A 1 216 ? 19.562 -3.35 -19.625 1 93.62 216 GLY A N 1
ATOM 1600 C CA . GLY A 1 216 ? 18.672 -2.451 -20.344 1 93.62 216 GLY A CA 1
ATOM 1601 C C . GLY A 1 216 ? 17.406 -2.119 -19.578 1 93.62 216 GLY A C 1
ATOM 1602 O O . GLY A 1 216 ? 16.938 -0.983 -19.609 1 93.62 216 GLY A O 1
ATOM 1603 N N . ALA A 1 217 ? 16.922 -3.133 -18.859 1 94.19 217 ALA A N 1
ATOM 1604 C CA . ALA A 1 217 ? 15.719 -2.934 -18.062 1 94.19 217 ALA A CA 1
ATOM 1605 C C . ALA A 1 217 ? 15.984 -1.962 -16.906 1 94.19 217 ALA A C 1
ATOM 1607 O O . ALA A 1 217 ? 15.148 -1.109 -16.609 1 94.19 217 ALA A O 1
ATOM 1608 N N . LEU A 1 218 ? 17.156 -2.096 -16.328 1 95.88 218 LEU A N 1
ATOM 1609 C CA . LEU A 1 218 ? 17.5 -1.158 -15.273 1 95.88 218 LEU A CA 1
ATOM 1610 C C . LEU A 1 218 ? 17.625 0.26 -15.812 1 95.88 218 LEU A C 1
ATOM 1612 O O . LEU A 1 218 ? 17.172 1.215 -15.188 1 95.88 218 LEU A O 1
ATOM 1616 N N . ALA A 1 219 ? 18.25 0.35 -16.953 1 96.62 219 ALA A N 1
ATOM 1617 C CA . ALA A 1 219 ? 18.406 1.659 -17.594 1 96.62 219 ALA A CA 1
ATOM 1618 C C . ALA A 1 219 ? 17.047 2.285 -17.891 1 96.62 219 ALA A C 1
ATOM 1620 O O . ALA A 1 219 ? 16.859 3.486 -17.688 1 96.62 219 ALA A O 1
ATOM 1621 N N . TYR A 1 220 ? 16.188 1.485 -18.375 1 95.75 220 TYR A N 1
ATOM 1622 C CA . TYR A 1 220 ? 14.844 1.974 -18.656 1 95.75 220 TYR A CA 1
ATOM 1623 C C . TYR A 1 220 ? 14.148 2.426 -17.375 1 95.75 220 TYR A C 1
ATOM 1625 O O . TYR A 1 220 ? 13.547 3.502 -17.328 1 95.75 220 TYR A O 1
ATOM 1633 N N . PHE A 1 221 ? 14.227 1.613 -16.391 1 96.94 221 PHE A N 1
ATOM 1634 C CA . PHE A 1 221 ? 13.641 1.95 -15.086 1 96.94 221 PHE A CA 1
ATOM 1635 C C . PHE A 1 221 ? 14.203 3.268 -14.57 1 96.94 221 PHE A C 1
ATOM 1637 O O . PHE A 1 221 ? 13.453 4.133 -14.117 1 96.94 221 PHE A O 1
ATOM 1644 N N . ALA A 1 222 ? 15.484 3.395 -14.656 1 98.31 222 ALA A N 1
ATOM 1645 C CA . ALA A 1 222 ? 16.156 4.621 -14.227 1 98.31 222 ALA A CA 1
ATOM 1646 C C . ALA A 1 222 ? 15.703 5.812 -15.062 1 98.31 222 ALA A C 1
ATOM 1648 O O . ALA A 1 222 ? 15.508 6.91 -14.539 1 98.31 222 ALA A O 1
ATOM 1649 N N . ALA A 1 223 ? 15.555 5.566 -16.312 1 98.12 223 ALA A N 1
ATOM 1650 C CA . ALA A 1 223 ? 15.117 6.637 -17.203 1 98.12 223 ALA A CA 1
ATOM 1651 C C . ALA A 1 223 ? 13.719 7.125 -16.828 1 98.12 223 ALA A C 1
ATOM 1653 O O . ALA A 1 223 ? 13.453 8.328 -16.828 1 98.12 223 ALA A O 1
ATOM 1654 N N . VAL A 1 224 ? 12.906 6.215 -16.5 1 97.81 224 VAL A N 1
ATOM 1655 C CA . VAL A 1 224 ? 11.555 6.574 -16.094 1 97.81 224 VAL A CA 1
ATOM 1656 C C . VAL A 1 224 ? 11.602 7.371 -14.789 1 97.81 224 VAL A C 1
ATOM 1658 O O . VAL A 1 224 ? 10.93 8.398 -14.656 1 97.81 224 VAL A O 1
ATOM 1661 N N . ALA A 1 225 ? 12.375 6.887 -13.852 1 98.5 225 ALA A N 1
ATOM 1662 C CA . ALA A 1 225 ? 12.508 7.578 -12.57 1 98.5 225 ALA A CA 1
ATOM 1663 C C . ALA A 1 225 ? 13.039 9 -12.766 1 98.5 225 ALA A C 1
ATOM 1665 O O . ALA A 1 225 ? 12.516 9.945 -12.18 1 98.5 225 ALA A O 1
ATOM 1666 N N . VAL A 1 226 ? 14.016 9.117 -13.633 1 98.38 226 VAL A N 1
ATOM 1667 C CA . VAL A 1 226 ? 14.625 10.422 -13.891 1 98.38 226 VAL A CA 1
ATOM 1668 C C . VAL A 1 226 ? 13.625 11.32 -14.617 1 98.38 226 VAL A C 1
ATOM 1670 O O . VAL A 1 226 ? 13.539 12.516 -14.328 1 98.38 226 VAL A O 1
ATOM 1673 N N . ALA A 1 227 ? 12.898 10.758 -15.508 1 98.56 227 ALA A N 1
ATOM 1674 C CA . ALA A 1 227 ? 11.898 11.547 -16.219 1 98.56 227 ALA A CA 1
ATOM 1675 C C . ALA A 1 227 ? 10.859 12.117 -15.258 1 98.56 227 ALA A C 1
ATOM 1677 O O . ALA A 1 227 ? 10.539 13.305 -15.32 1 98.56 227 ALA A O 1
ATOM 1678 N N . VAL A 1 228 ? 10.391 11.297 -14.391 1 98.38 228 VAL A N 1
ATOM 1679 C CA . VAL A 1 228 ? 9.414 11.758 -13.406 1 98.38 228 VAL A CA 1
ATOM 1680 C C . VAL A 1 228 ? 10.062 12.789 -12.484 1 98.38 228 VAL A C 1
ATOM 1682 O O . VAL A 1 228 ? 9.43 13.781 -12.109 1 98.38 228 VAL A O 1
ATOM 1685 N N . TRP A 1 229 ? 11.289 12.539 -12.172 1 98.44 229 TRP A N 1
ATOM 1686 C CA . TRP A 1 229 ? 12.016 13.461 -11.305 1 98.44 229 TRP A CA 1
ATOM 1687 C C . TRP A 1 229 ? 12.18 14.828 -11.969 1 98.44 229 TRP A C 1
ATOM 1689 O O . TRP A 1 229 ? 11.992 15.859 -11.328 1 98.44 229 TRP A O 1
ATOM 1699 N N . VAL A 1 230 ? 12.453 14.82 -13.266 1 98.06 230 VAL A N 1
ATOM 1700 C CA . VAL A 1 230 ? 12.609 16.078 -14.008 1 98.06 230 VAL A CA 1
ATOM 1701 C C . VAL A 1 230 ? 11.266 16.812 -14.062 1 98.06 230 VAL A C 1
ATOM 1703 O O . VAL A 1 230 ? 11.211 18.031 -13.883 1 98.06 230 VAL A O 1
ATOM 1706 N N . ILE A 1 231 ? 10.25 16.078 -14.258 1 97.94 231 ILE A N 1
ATOM 1707 C CA . ILE A 1 231 ? 8.922 16.672 -14.266 1 97.94 231 ILE A CA 1
ATOM 1708 C C . ILE A 1 231 ? 8.633 17.297 -12.898 1 97.94 231 ILE A C 1
ATOM 1710 O O . ILE A 1 231 ? 8.133 18.422 -12.82 1 97.94 231 ILE A O 1
ATOM 1714 N N . ALA A 1 232 ? 8.945 16.562 -11.875 1 97 232 ALA A N 1
ATOM 1715 C CA . ALA A 1 232 ? 8.75 17.078 -10.523 1 97 232 ALA A CA 1
ATOM 1716 C C . ALA A 1 232 ? 9.555 18.344 -10.305 1 97 232 ALA A C 1
ATOM 1718 O O . ALA A 1 232 ? 9.055 19.312 -9.711 1 97 232 ALA A O 1
ATOM 1719 N N . LEU A 1 233 ? 10.719 18.375 -10.805 1 95 233 LEU A N 1
ATOM 1720 C CA . LEU A 1 233 ? 11.594 19.531 -10.672 1 95 233 LEU A CA 1
ATOM 1721 C C . LEU A 1 233 ? 10.992 20.766 -11.359 1 95 233 LEU A C 1
ATOM 1723 O O . LEU A 1 233 ? 10.977 21.859 -10.789 1 95 233 LEU A O 1
ATOM 1727 N N . ILE A 1 234 ? 10.5 20.547 -12.5 1 95.81 234 ILE A N 1
ATOM 1728 C CA . ILE A 1 234 ? 9.906 21.641 -13.273 1 95.81 234 ILE A CA 1
ATOM 1729 C C . ILE A 1 234 ? 8.688 22.188 -12.531 1 95.81 234 ILE A C 1
ATOM 1731 O O . ILE A 1 234 ? 8.523 23.406 -12.414 1 95.81 234 ILE A O 1
ATOM 1735 N N . ILE A 1 235 ? 7.969 21.328 -12.031 1 94.56 235 ILE A N 1
ATOM 1736 C CA . ILE A 1 235 ? 6.742 21.75 -11.352 1 94.56 235 ILE A CA 1
ATOM 1737 C C . ILE A 1 235 ? 7.086 22.438 -10.039 1 94.56 235 ILE A C 1
ATOM 1739 O O . ILE A 1 235 ? 6.48 23.453 -9.688 1 94.56 235 ILE A O 1
ATOM 1743 N N . VAL A 1 236 ? 8.039 21.906 -9.352 1 90.44 236 VAL A N 1
ATOM 1744 C CA . VAL A 1 236 ? 8.469 22.484 -8.078 1 90.44 236 VAL A CA 1
ATOM 1745 C C . VAL A 1 236 ? 9.031 23.891 -8.32 1 90.44 236 VAL A C 1
ATOM 1747 O O . VAL A 1 236 ? 8.82 24.797 -7.512 1 90.44 236 VAL A O 1
ATOM 1750 N N . GLN A 1 237 ? 9.656 24.094 -9.414 1 90.38 237 GLN A N 1
ATOM 1751 C CA . GLN A 1 237 ? 10.219 25.391 -9.75 1 90.38 237 GLN A CA 1
ATOM 1752 C C . GLN A 1 237 ? 9.117 26.391 -10.102 1 90.38 237 GLN A C 1
ATOM 1754 O O . GLN A 1 237 ? 9.242 27.578 -9.82 1 90.38 237 GLN A O 1
ATOM 1759 N N . ARG A 1 238 ? 8.062 25.828 -10.609 1 89.38 238 ARG A N 1
ATOM 1760 C CA . ARG A 1 238 ? 6.992 26.719 -11.055 1 89.38 238 ARG A CA 1
ATOM 1761 C C . ARG A 1 238 ? 6.02 27.016 -9.922 1 89.38 238 ARG A C 1
ATOM 1763 O O . ARG A 1 238 ? 5.441 28.109 -9.867 1 89.38 238 ARG A O 1
ATOM 1770 N N . ARG A 1 239 ? 5.621 26.031 -9.289 1 77.44 2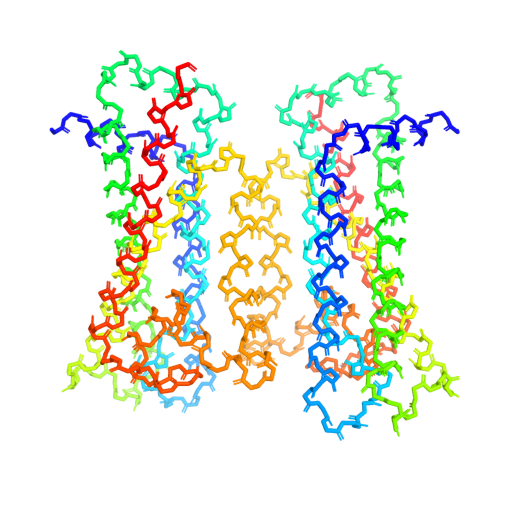39 ARG A N 1
ATOM 1771 C CA . ARG A 1 239 ? 4.605 26.188 -8.25 1 77.44 239 ARG A CA 1
ATOM 1772 C C . ARG A 1 239 ? 5.117 27.078 -7.121 1 77.44 239 ARG A C 1
ATOM 1774 O O . ARG A 1 239 ? 4.332 27.75 -6.438 1 77.44 239 ARG A O 1
ATOM 1781 N N . ASP A 1 240 ? 6.238 26.906 -6.465 1 57.72 240 ASP A N 1
ATOM 1782 C CA . ASP A 1 240 ? 6.566 27.734 -5.316 1 57.72 240 ASP A CA 1
ATOM 1783 C C . ASP A 1 240 ? 6.527 29.219 -5.68 1 57.72 240 ASP A C 1
ATOM 1785 O O . ASP A 1 240 ? 6.883 30.078 -4.867 1 57.72 240 ASP A O 1
ATOM 1789 N N . ALA A 1 241 ? 6.203 29.672 -7.012 1 42.22 241 ALA A N 1
ATOM 1790 C CA . ALA A 1 241 ? 5.957 31.109 -7.184 1 42.22 241 ALA A CA 1
ATOM 1791 C C . ALA A 1 241 ? 4.535 31.469 -6.766 1 42.22 241 ALA A C 1
ATOM 1793 O O . ALA A 1 241 ? 3.633 30.625 -6.812 1 42.22 241 ALA A O 1
ATOM 1794 N N . MET B 1 1 ? -28.406 12.523 16.062 1 60.62 1 MET B N 1
ATOM 1795 C CA . MET B 1 1 ? -28.625 12.828 14.648 1 60.62 1 MET B CA 1
ATOM 1796 C C . MET B 1 1 ? -27.672 13.922 14.172 1 60.62 1 MET B C 1
ATOM 1798 O O . MET B 1 1 ? -27.047 13.789 13.125 1 60.62 1 MET B O 1
ATOM 1802 N N . THR B 1 2 ? -27.172 14.648 15.18 1 85.62 2 THR B N 1
ATOM 1803 C CA . THR B 1 2 ? -26.406 15.844 14.82 1 85.62 2 THR B CA 1
ATOM 1804 C C . THR B 1 2 ? -24.922 15.508 14.641 1 85.62 2 THR B C 1
ATOM 1806 O O . THR B 1 2 ? -24.297 15.938 13.672 1 85.62 2 THR B O 1
ATOM 1809 N N . LEU B 1 3 ? -24.609 14.438 15.43 1 90 3 LEU B N 1
ATOM 1810 C CA . LEU B 1 3 ? -23.188 14.117 15.367 1 90 3 LEU B CA 1
ATOM 1811 C C . LEU B 1 3 ? -22.844 13.367 14.078 1 90 3 LEU B C 1
ATOM 1813 O O . LEU B 1 3 ? -21.797 13.594 13.477 1 90 3 LEU B O 1
ATOM 1817 N N . LEU B 1 4 ? -23.75 12.578 13.633 1 93 4 LEU B N 1
ATOM 1818 C CA . LEU B 1 4 ? -23.562 11.844 12.383 1 93 4 LEU B CA 1
ATOM 1819 C C . LEU B 1 4 ? -23.562 12.797 11.195 1 93 4 LEU B C 1
ATOM 1821 O O . LEU B 1 4 ? -22.797 12.609 10.242 1 93 4 LEU B O 1
ATOM 1825 N N . ALA B 1 5 ? -24.406 13.727 11.281 1 92.69 5 ALA B N 1
ATOM 1826 C CA . ALA B 1 5 ? -24.484 14.711 10.211 1 92.69 5 ALA B CA 1
ATOM 1827 C C . ALA B 1 5 ? -23.203 15.531 10.125 1 92.69 5 ALA B C 1
ATOM 1829 O O . ALA B 1 5 ? -22.719 15.812 9.031 1 92.69 5 ALA B O 1
ATOM 1830 N N . VAL B 1 6 ? -22.734 15.836 11.281 1 90.19 6 VAL B N 1
ATOM 1831 C CA . VAL B 1 6 ? -21.5 16.625 11.344 1 90.19 6 VAL B CA 1
ATOM 1832 C C . VAL B 1 6 ? -20.359 15.812 10.75 1 90.19 6 VAL B C 1
ATOM 1834 O O . VAL B 1 6 ? -19.578 16.328 9.945 1 90.19 6 VAL B O 1
ATOM 1837 N N . GLU B 1 7 ? -20.266 14.562 11.094 1 92.81 7 GLU B N 1
ATOM 1838 C CA . GLU B 1 7 ? -19.188 13.703 10.602 1 92.81 7 GLU B CA 1
ATOM 1839 C C . GLU B 1 7 ? -19.344 13.438 9.109 1 92.81 7 GLU B C 1
ATOM 1841 O O . GLU B 1 7 ? -18.344 13.328 8.391 1 92.81 7 GLU B O 1
ATOM 1846 N N . ARG B 1 8 ? -20.562 13.344 8.719 1 93.44 8 ARG B N 1
ATOM 1847 C CA . ARG B 1 8 ? -20.797 13.164 7.285 1 93.44 8 ARG B CA 1
ATOM 1848 C C . ARG B 1 8 ? -20.344 14.398 6.504 1 93.44 8 ARG B C 1
ATOM 1850 O O . ARG B 1 8 ? -19.688 14.273 5.469 1 93.44 8 ARG B O 1
ATOM 1857 N N . ILE B 1 9 ? -20.594 15.523 7.027 1 90.25 9 ILE B N 1
ATOM 1858 C CA . ILE B 1 9 ? -20.203 16.766 6.383 1 90.25 9 ILE B CA 1
ATOM 1859 C C . ILE B 1 9 ? -18.672 16.891 6.363 1 90.25 9 ILE B C 1
ATOM 1861 O O . ILE B 1 9 ? -18.094 17.25 5.34 1 90.25 9 ILE B O 1
ATOM 1865 N N . LYS B 1 10 ? -18.094 16.547 7.43 1 89.44 10 LYS B N 1
ATOM 1866 C CA . LYS B 1 10 ? -16.625 16.594 7.523 1 89.44 10 LYS B CA 1
ATOM 1867 C C . LYS B 1 10 ? -15.984 15.688 6.473 1 89.44 10 LYS B C 1
ATOM 1869 O O . LYS B 1 10 ? -15.008 16.078 5.828 1 89.44 10 LYS B O 1
ATOM 1874 N N . LEU B 1 11 ? -16.547 14.578 6.344 1 90.69 11 LEU B N 1
ATOM 1875 C CA . LEU B 1 11 ? -16 13.594 5.418 1 90.69 11 LEU B CA 1
ATOM 1876 C C . LEU B 1 11 ? -16.109 14.078 3.977 1 90.69 11 LEU B C 1
ATOM 1878 O O . LEU B 1 11 ? -15.156 13.938 3.197 1 90.69 11 LEU B O 1
ATOM 1882 N N . PHE B 1 12 ? -17.219 14.688 3.646 1 91.62 12 PHE B N 1
ATOM 1883 C CA . PHE B 1 12 ? -17.484 15.031 2.254 1 91.62 12 PHE B CA 1
ATOM 1884 C C . PHE B 1 12 ? -17.141 16.484 1.982 1 91.62 12 PHE B C 1
ATOM 1886 O O . PHE B 1 12 ? -17.406 17 0.895 1 91.62 12 PHE B O 1
ATOM 1893 N N . SER B 1 13 ? -16.547 17.203 2.936 1 87.06 13 SER B N 1
ATOM 1894 C CA . SER B 1 13 ? -16.141 18.594 2.746 1 87.06 13 SER B CA 1
ATOM 1895 C C . SER B 1 13 ? -14.844 18.688 1.951 1 87.06 13 SER B C 1
ATOM 1897 O O . SER B 1 13 ? -14.492 19.766 1.447 1 87.06 13 SER B O 1
ATOM 1899 N N . THR B 1 14 ? -14.172 17.641 1.893 1 82.62 14 THR B N 1
ATOM 1900 C CA . THR B 1 14 ? -12.938 17.625 1.116 1 82.62 14 THR B CA 1
ATOM 1901 C C . THR B 1 14 ? -13.109 16.812 -0.156 1 82.62 14 THR B C 1
ATOM 1903 O O . THR B 1 14 ? -14.094 16.078 -0.3 1 82.62 14 THR B O 1
ATOM 1906 N N . LYS B 1 15 ? -12.242 17 -1.081 1 87.44 15 LYS B N 1
ATOM 1907 C CA . LYS B 1 15 ? -12.312 16.281 -2.357 1 87.44 15 LYS B CA 1
ATOM 1908 C C . LYS B 1 15 ? -11.828 14.852 -2.221 1 87.44 15 LYS B C 1
ATOM 1910 O O . LYS B 1 15 ? -12.117 14.008 -3.074 1 87.44 15 LYS B O 1
ATOM 1915 N N . SER B 1 16 ? -11.148 14.57 -1.142 1 85 16 SER B N 1
ATOM 1916 C CA . SER B 1 16 ? -10.461 13.289 -0.987 1 85 16 SER B CA 1
ATOM 1917 C C . SER B 1 16 ? -11.445 12.125 -1.025 1 85 16 SER B C 1
ATOM 1919 O O . SER B 1 16 ? -11.234 11.148 -1.752 1 85 16 SER B O 1
ATOM 1921 N N . PRO B 1 17 ? -12.586 12.234 -0.332 1 87.81 17 PRO B N 1
ATOM 1922 C CA . PRO B 1 17 ? -13.516 11.102 -0.354 1 87.81 17 PRO B CA 1
ATOM 1923 C C . PRO B 1 17 ? -14.109 10.852 -1.739 1 87.81 17 PRO B C 1
ATOM 1925 O O . PRO B 1 17 ? -14.336 9.703 -2.117 1 87.81 17 PRO B O 1
ATOM 1928 N N . TRP B 1 18 ? -14.297 11.859 -2.502 1 91.88 18 TRP B N 1
ATOM 1929 C CA . TRP B 1 18 ? -14.859 11.719 -3.84 1 91.88 18 TRP B CA 1
ATOM 1930 C C . TRP B 1 18 ? -13.867 11.039 -4.781 1 91.88 18 TRP B C 1
ATOM 1932 O O . TRP B 1 18 ? -14.25 10.164 -5.562 1 91.88 18 TRP B O 1
ATOM 1942 N N . TRP B 1 19 ? -12.695 11.461 -4.629 1 89.19 19 TRP B N 1
ATOM 1943 C CA . TRP B 1 19 ? -11.656 10.836 -5.449 1 89.19 19 TRP B CA 1
ATOM 1944 C C . TRP B 1 19 ? -11.438 9.383 -5.035 1 89.19 19 TRP B C 1
ATOM 1946 O O . TRP B 1 19 ? -11.234 8.516 -5.887 1 89.19 19 TRP B O 1
ATOM 1956 N N . CYS B 1 20 ? -11.445 9.141 -3.754 1 91.56 20 CYS B N 1
ATOM 1957 C CA . CYS B 1 20 ? -11.289 7.77 -3.273 1 91.56 20 CYS B CA 1
ATOM 1958 C C . CYS B 1 20 ? -12.453 6.898 -3.727 1 91.56 20 CYS B C 1
ATOM 1960 O O . CYS B 1 20 ? -12.258 5.754 -4.141 1 91.56 20 CYS B O 1
ATOM 1962 N N . THR B 1 21 ? -13.633 7.508 -3.643 1 93.62 21 THR B N 1
ATOM 1963 C CA . THR B 1 21 ? -14.805 6.766 -4.098 1 93.62 21 THR B CA 1
ATOM 1964 C C . THR B 1 21 ? -14.695 6.434 -5.582 1 93.62 21 THR B C 1
ATOM 1966 O O . THR B 1 21 ? -14.875 5.281 -5.98 1 93.62 21 THR B O 1
ATOM 1969 N N . PHE B 1 22 ? -14.359 7.406 -6.344 1 94.88 22 PHE B N 1
ATOM 1970 C CA . PHE B 1 22 ? -14.211 7.203 -7.781 1 94.88 22 PHE B CA 1
ATOM 1971 C C . PHE B 1 22 ? -13.156 6.145 -8.07 1 94.88 22 PHE B C 1
ATOM 1973 O O . PHE B 1 22 ? -13.383 5.238 -8.875 1 94.88 22 PHE B O 1
ATOM 1980 N N . LEU B 1 23 ? -12.07 6.238 -7.371 1 92 23 LEU B N 1
ATOM 1981 C CA . LEU B 1 23 ? -10.969 5.316 -7.609 1 92 23 LEU B CA 1
ATOM 1982 C C . LEU B 1 23 ? -11.336 3.9 -7.188 1 92 23 LEU B C 1
ATOM 1984 O O . LEU B 1 23 ? -11.008 2.934 -7.875 1 92 23 LEU B O 1
ATOM 1988 N N . ALA B 1 24 ? -11.961 3.787 -6.055 1 95.06 24 ALA B N 1
ATOM 1989 C CA . ALA B 1 24 ? -12.391 2.475 -5.574 1 95.06 24 ALA B CA 1
ATOM 1990 C C . ALA B 1 24 ? -13.328 1.805 -6.574 1 95.06 24 ALA B C 1
ATOM 1992 O O . ALA B 1 24 ? -13.164 0.627 -6.898 1 95.06 24 ALA B O 1
ATOM 1993 N N . LEU B 1 25 ? -14.242 2.566 -7.09 1 96.94 25 LEU B N 1
ATOM 1994 C CA . LEU B 1 25 ? -15.203 2.031 -8.047 1 96.94 25 LEU B CA 1
ATOM 1995 C C . LEU B 1 25 ? -14.531 1.744 -9.383 1 96.94 25 LEU B C 1
ATOM 1997 O O . LEU B 1 25 ? -14.727 0.67 -9.961 1 96.94 25 LEU B O 1
ATOM 2001 N N . ALA B 1 26 ? -13.781 2.697 -9.859 1 93.5 26 ALA B N 1
ATOM 2002 C CA . ALA B 1 26 ? -13.125 2.562 -11.164 1 93.5 26 ALA B CA 1
ATOM 2003 C C . ALA B 1 26 ? -12.195 1.357 -11.18 1 93.5 26 ALA B C 1
ATOM 2005 O O . ALA B 1 26 ? -12.172 0.595 -12.148 1 93.5 26 ALA B O 1
ATOM 2006 N N . MET B 1 27 ? -11.492 1.177 -10.102 1 91.75 27 MET B N 1
ATOM 2007 C CA . MET B 1 27 ? -10.516 0.091 -10.062 1 91.75 27 MET B CA 1
ATOM 2008 C C . MET B 1 27 ? -11.211 -1.261 -9.945 1 91.75 27 MET B C 1
ATOM 2010 O O . MET B 1 27 ? -10.844 -2.215 -10.633 1 91.75 27 MET B O 1
ATOM 2014 N N . THR B 1 28 ? -12.203 -1.334 -9.133 1 94.5 28 THR B N 1
ATOM 2015 C CA . THR B 1 28 ? -12.891 -2.598 -8.906 1 94.5 28 THR B CA 1
ATOM 2016 C C . THR B 1 28 ? -13.742 -2.979 -10.117 1 94.5 28 THR B C 1
ATOM 2018 O O . THR B 1 28 ? -13.609 -4.082 -10.648 1 94.5 28 THR B O 1
ATOM 2021 N N . ILE B 1 29 ? -14.516 -2.088 -10.586 1 94.88 29 ILE B N 1
ATOM 2022 C CA . ILE B 1 29 ? -15.391 -2.338 -11.727 1 94.88 29 ILE B CA 1
ATOM 2023 C C . ILE B 1 29 ? -14.555 -2.461 -13 1 94.88 29 ILE B C 1
ATOM 2025 O O . ILE B 1 29 ? -14.836 -3.305 -13.859 1 94.88 29 ILE B O 1
ATOM 2029 N N . GLY B 1 30 ? -13.602 -1.593 -13.125 1 90.56 30 GLY B N 1
ATOM 2030 C CA . GLY B 1 30 ? -12.703 -1.69 -14.266 1 90.56 30 GLY B CA 1
ATOM 2031 C C . GLY B 1 30 ? -12.016 -3.039 -14.367 1 90.56 30 GLY B C 1
ATOM 2032 O O . GLY B 1 30 ? -11.883 -3.59 -15.461 1 90.56 30 GLY B O 1
ATOM 2033 N N . PHE B 1 31 ? -11.602 -3.574 -13.266 1 89.81 31 PHE B N 1
ATOM 2034 C CA . PHE B 1 31 ? -10.969 -4.891 -13.266 1 89.81 31 PHE B CA 1
ATOM 2035 C C . PHE B 1 31 ? -11.961 -5.965 -13.695 1 89.81 31 PHE B C 1
ATOM 2037 O O . PHE B 1 31 ? -11.609 -6.871 -14.453 1 89.81 31 PHE B O 1
ATOM 2044 N N . ALA B 1 32 ? -13.102 -5.852 -13.148 1 90.56 32 ALA B N 1
ATOM 2045 C CA . ALA B 1 32 ? -14.133 -6.812 -13.531 1 90.56 32 ALA B CA 1
ATOM 2046 C C . ALA B 1 32 ? -14.391 -6.762 -15.039 1 90.56 32 ALA B C 1
ATOM 2048 O O . ALA B 1 32 ? -14.594 -7.801 -15.672 1 90.56 32 ALA B O 1
ATOM 2049 N N . MET B 1 33 ? -14.391 -5.578 -15.555 1 89.12 33 MET B N 1
ATOM 2050 C CA . MET B 1 33 ? -14.586 -5.395 -16.984 1 89.12 33 MET B CA 1
ATOM 2051 C C . MET B 1 33 ? -13.461 -6.066 -17.781 1 89.12 33 MET B C 1
ATOM 2053 O O . MET B 1 33 ? -13.727 -6.781 -18.75 1 89.12 33 MET B O 1
ATOM 2057 N N . LEU B 1 34 ? -12.352 -5.836 -17.359 1 83.88 34 LEU B N 1
ATOM 2058 C CA . LEU B 1 34 ? -11.195 -6.43 -18.016 1 83.88 34 LEU B CA 1
ATOM 2059 C C . LEU B 1 34 ? -11.227 -7.949 -17.922 1 83.88 34 LEU B C 1
ATOM 2061 O O . LEU B 1 34 ? -10.938 -8.648 -18.891 1 83.88 34 LEU B O 1
ATOM 2065 N N . PHE B 1 35 ? -11.523 -8.406 -16.75 1 84.06 35 PHE B N 1
ATOM 2066 C CA . PHE B 1 35 ? -11.57 -9.844 -16.484 1 84.06 35 PHE B CA 1
ATOM 2067 C C . PHE B 1 35 ? -12.641 -10.508 -17.359 1 84.06 35 PHE B C 1
ATOM 2069 O O . PHE B 1 35 ? -12.422 -11.594 -17.891 1 84.06 35 PHE B O 1
ATOM 2076 N N . ALA B 1 36 ? -13.688 -9.883 -17.5 1 85.62 36 ALA B N 1
ATOM 2077 C CA . ALA B 1 36 ? -14.773 -10.398 -18.328 1 85.62 36 ALA B CA 1
ATOM 2078 C C . ALA B 1 36 ? -14.352 -10.453 -19.797 1 85.62 36 ALA B C 1
ATOM 2080 O O . ALA B 1 36 ? -14.703 -11.398 -20.516 1 85.62 36 ALA B O 1
ATOM 2081 N N . ALA B 1 37 ? -13.656 -9.531 -20.172 1 81.38 37 ALA B N 1
ATOM 2082 C CA . ALA B 1 37 ? -13.234 -9.43 -21.562 1 81.38 37 ALA B CA 1
ATOM 2083 C C . ALA B 1 37 ? -12.234 -10.531 -21.906 1 81.38 37 ALA B C 1
ATOM 2085 O O . ALA B 1 37 ? -12.164 -10.977 -23.062 1 81.38 37 ALA B O 1
ATOM 2086 N N . VAL B 1 38 ? -11.578 -11.008 -20.875 1 78.12 38 VAL B N 1
ATOM 2087 C CA . VAL B 1 38 ? -10.531 -11.984 -21.172 1 78.12 38 VAL B CA 1
ATOM 2088 C C . VAL B 1 38 ? -11.031 -13.383 -20.844 1 78.12 38 VAL B C 1
ATOM 2090 O O . VAL B 1 38 ? -10.398 -14.383 -21.203 1 78.12 38 VAL B O 1
ATOM 2093 N N . SER B 1 39 ? -12.062 -13.641 -20.109 1 76.88 39 SER B N 1
ATOM 2094 C CA . SER B 1 39 ? -12.539 -14.93 -19.625 1 76.88 39 SER B CA 1
ATOM 2095 C C . SER B 1 39 ? -13.305 -15.68 -20.719 1 76.88 39 SER B C 1
ATOM 2097 O O . SER B 1 39 ? -13.719 -16.828 -20.516 1 76.88 39 SER B O 1
ATOM 2099 N N . ASP B 1 40 ? -13.031 -15.383 -22 1 72.62 40 ASP B N 1
ATOM 2100 C CA . ASP B 1 40 ? -13.664 -16.078 -23.109 1 72.62 40 ASP B CA 1
ATOM 2101 C C . ASP B 1 40 ? -15.148 -16.328 -22.844 1 72.62 40 ASP B C 1
ATOM 2103 O O . ASP B 1 40 ? -15.672 -17.391 -23.172 1 72.62 40 ASP B O 1
ATOM 2107 N N . GLY B 1 41 ? -15.734 -15.516 -22.047 1 68.06 41 GLY B N 1
ATOM 2108 C CA . GLY B 1 41 ? -17.188 -15.57 -21.891 1 68.06 41 GLY B CA 1
ATOM 2109 C C . GLY B 1 41 ? -17.625 -16.484 -20.766 1 68.06 41 GLY B C 1
ATOM 2110 O O . GLY B 1 41 ? -18.828 -16.75 -20.609 1 68.06 41 GLY B O 1
ATOM 2111 N N . GLN B 1 42 ? -16.797 -17.141 -20.031 1 81.75 42 GLN B N 1
ATOM 2112 C CA . GLN B 1 42 ? -17.234 -17.984 -18.938 1 81.75 42 GLN B CA 1
ATOM 2113 C C . GLN B 1 42 ? -16.781 -17.422 -17.594 1 81.75 42 GLN B C 1
ATOM 2115 O O . GLN B 1 42 ? -15.594 -17.484 -17.25 1 81.75 42 GLN B O 1
ATOM 2120 N N . MET B 1 43 ? -17.797 -16.766 -16.969 1 88.69 43 MET B N 1
ATOM 2121 C CA . MET B 1 43 ? -17.516 -16.203 -15.656 1 88.69 43 MET B CA 1
ATOM 2122 C C . MET B 1 43 ? -18.516 -16.703 -14.617 1 88.69 43 MET B C 1
ATOM 2124 O O . MET B 1 43 ? -19.703 -16.891 -14.93 1 88.69 43 MET B O 1
ATOM 2128 N N . SER B 1 44 ? -18 -17.016 -13.461 1 90.81 44 SER B N 1
ATOM 2129 C CA . SER B 1 44 ? -18.875 -17.266 -12.312 1 90.81 44 SER B CA 1
ATOM 2130 C C . SER B 1 44 ? -19.141 -15.977 -11.539 1 90.81 44 SER B C 1
ATOM 2132 O O . SER B 1 44 ? -18.469 -14.961 -11.758 1 90.81 44 SER B O 1
ATOM 2134 N N . VAL B 1 45 ? -20.125 -16.016 -10.703 1 93.12 45 VAL B N 1
ATOM 2135 C CA . VAL B 1 45 ? -20.469 -14.859 -9.875 1 93.12 45 VAL B CA 1
ATOM 2136 C C . VAL B 1 45 ? -19.25 -14.461 -9.023 1 93.12 45 VAL B C 1
ATOM 2138 O O . VAL B 1 45 ? -18.922 -13.281 -8.93 1 93.12 45 VAL B O 1
ATOM 2141 N N . ALA B 1 46 ? -18.562 -15.43 -8.555 1 91.12 46 ALA B N 1
ATOM 2142 C CA . ALA B 1 46 ? -17.391 -15.172 -7.719 1 91.12 46 ALA B CA 1
ATOM 2143 C C . ALA B 1 46 ? -16.281 -14.484 -8.516 1 91.12 46 ALA B C 1
ATOM 2145 O O . ALA B 1 46 ? -15.594 -13.609 -7.996 1 91.12 46 ALA B O 1
ATOM 2146 N N . MET B 1 47 ? -16.188 -14.867 -9.734 1 90 47 MET B N 1
ATOM 2147 C CA . MET B 1 47 ? -15.133 -14.32 -10.594 1 90 47 MET B CA 1
ATOM 2148 C C . MET B 1 47 ? -15.367 -12.836 -10.852 1 90 47 MET B C 1
ATOM 2150 O O . MET B 1 47 ? -14.414 -12.086 -11.07 1 90 47 MET B O 1
ATOM 2154 N N . THR B 1 48 ? -16.641 -12.43 -10.82 1 93.25 48 THR B N 1
ATOM 2155 C CA . THR B 1 48 ? -16.953 -11.023 -11.055 1 93.25 48 THR B CA 1
ATOM 2156 C C . THR B 1 48 ? -16.406 -10.156 -9.922 1 93.25 48 THR B C 1
ATOM 2158 O O . THR B 1 48 ? -16.297 -8.938 -10.062 1 93.25 48 THR B O 1
ATOM 2161 N N . GLN B 1 49 ? -16.078 -10.789 -8.766 1 94.19 49 GLN B N 1
ATOM 2162 C CA . GLN B 1 49 ? -15.656 -10.055 -7.57 1 94.19 49 GLN B CA 1
ATOM 2163 C C . GLN B 1 49 ? -14.148 -10.148 -7.375 1 94.19 49 GLN B C 1
ATOM 2165 O O . GLN B 1 49 ? -13.633 -9.773 -6.32 1 94.19 49 GLN B O 1
ATOM 2170 N N . ALA B 1 50 ? -13.461 -10.594 -8.375 1 88.06 50 ALA B N 1
ATOM 2171 C CA . ALA B 1 50 ? -12.023 -10.844 -8.281 1 88.06 50 ALA B CA 1
ATOM 2172 C C . ALA B 1 50 ? -11.258 -9.555 -7.973 1 88.06 50 ALA B C 1
ATOM 2174 O O . ALA B 1 50 ? -10.195 -9.594 -7.359 1 88.06 50 ALA B O 1
ATOM 2175 N N . GLY B 1 51 ? -11.844 -8.383 -8.258 1 90.56 51 GLY B N 1
ATOM 2176 C CA . GLY B 1 51 ? -11.141 -7.125 -8.109 1 90.56 51 GLY B CA 1
ATOM 2177 C C . GLY B 1 51 ? -11.5 -6.379 -6.84 1 90.56 51 GLY B C 1
ATOM 2178 O O . GLY B 1 51 ? -11.125 -5.219 -6.664 1 90.56 51 GLY B O 1
ATOM 2179 N N . TYR B 1 52 ? -12.156 -7.035 -5.91 1 94.06 52 TYR B N 1
ATOM 2180 C CA . TYR B 1 52 ? -12.648 -6.305 -4.746 1 94.06 52 TYR B CA 1
ATOM 2181 C C . TYR B 1 52 ? -11.5 -5.773 -3.906 1 94.06 52 TYR B C 1
ATOM 2183 O O . TYR B 1 52 ? -11.633 -4.746 -3.232 1 94.06 52 TYR B O 1
ATOM 2191 N N . ARG B 1 53 ? -10.344 -6.457 -3.955 1 92.06 53 ARG B N 1
ATOM 2192 C CA . ARG B 1 53 ? -9.211 -6.059 -3.131 1 92.06 53 ARG B CA 1
ATOM 2193 C C . ARG B 1 53 ? -8.711 -4.668 -3.514 1 92.06 53 ARG B C 1
ATOM 2195 O O . ARG B 1 53 ? -8.25 -3.914 -2.658 1 92.06 53 ARG B O 1
ATOM 2202 N N . PHE B 1 54 ? -8.875 -4.352 -4.75 1 92.06 54 PHE B N 1
ATOM 2203 C CA . PHE B 1 54 ? -8.453 -3.029 -5.199 1 92.06 54 PHE B CA 1
ATOM 2204 C C . PHE B 1 54 ? -9.281 -1.938 -4.527 1 92.06 54 PHE B C 1
ATOM 2206 O O . PHE B 1 54 ? -8.727 -0.97 -4.004 1 92.06 54 PHE B O 1
ATOM 2213 N N . GLY B 1 55 ? -10.555 -2.105 -4.633 1 95.69 55 GLY B N 1
ATOM 2214 C CA . GLY B 1 55 ? -11.43 -1.151 -3.969 1 95.69 55 GLY B CA 1
ATOM 2215 C C . GLY B 1 55 ? -11.219 -1.094 -2.467 1 95.69 55 GLY B C 1
ATOM 2216 O O . GLY B 1 55 ? -11.305 -0.022 -1.864 1 95.69 55 GLY B O 1
ATOM 2217 N N . LEU B 1 56 ? -10.891 -2.242 -1.911 1 97.31 56 LEU B N 1
ATOM 2218 C CA . LEU B 1 56 ? -10.664 -2.324 -0.472 1 97.31 56 LEU B CA 1
ATOM 2219 C C . LEU B 1 56 ? -9.461 -1.472 -0.064 1 97.31 56 LEU B C 1
ATOM 2221 O O . LEU B 1 56 ? -9.5 -0.8 0.969 1 97.31 56 LEU B O 1
ATOM 2225 N N . MET B 1 57 ? -8.445 -1.497 -0.83 1 95.75 57 MET B N 1
ATOM 2226 C CA . MET B 1 57 ? -7.258 -0.702 -0.525 1 95.75 57 MET B CA 1
ATOM 2227 C C . MET B 1 57 ? -7.594 0.785 -0.49 1 95.75 57 MET B C 1
ATOM 2229 O O . MET B 1 57 ? -7.176 1.499 0.424 1 95.75 57 MET B O 1
ATOM 2233 N N . VAL B 1 58 ? -8.367 1.188 -1.44 1 95.25 58 VAL B N 1
ATOM 2234 C CA . VAL B 1 58 ? -8.719 2.602 -1.529 1 95.25 58 VAL B CA 1
ATOM 2235 C C . VAL B 1 58 ? -9.602 2.99 -0.342 1 95.25 58 VAL B C 1
ATOM 2237 O O . VAL B 1 58 ? -9.422 4.059 0.245 1 95.25 58 VAL B O 1
ATOM 2240 N N . VAL B 1 59 ? -10.453 2.102 -0.029 1 97.44 59 VAL B N 1
ATOM 2241 C CA . VAL B 1 59 ? -11.359 2.365 1.083 1 97.44 59 VAL B CA 1
ATOM 2242 C C . VAL B 1 59 ? -10.57 2.426 2.389 1 97.44 59 VAL B C 1
ATOM 2244 O O . VAL B 1 59 ? -10.883 3.229 3.271 1 97.44 59 VAL B O 1
ATOM 2247 N N . LEU B 1 60 ? -9.578 1.583 2.529 1 97.88 60 LEU B N 1
ATOM 2248 C CA . LEU B 1 60 ? -8.727 1.632 3.713 1 97.88 60 LEU B CA 1
ATOM 2249 C C . LEU B 1 60 ? -8.016 2.979 3.816 1 97.88 60 LEU B C 1
ATOM 2251 O O . LEU B 1 60 ? -7.918 3.551 4.902 1 97.88 60 LEU B O 1
ATOM 2255 N N . VAL B 1 61 ? -7.625 3.465 2.691 1 95.81 61 VAL B N 1
ATOM 2256 C CA . VAL B 1 61 ? -6.973 4.77 2.658 1 95.81 61 VAL B CA 1
ATOM 2257 C C . VAL B 1 61 ? -7.977 5.859 3.041 1 95.81 61 VAL B C 1
ATOM 2259 O O . VAL B 1 61 ? -7.68 6.719 3.873 1 95.81 61 VAL B O 1
ATOM 2262 N N . LEU B 1 62 ? -9.133 5.797 2.469 1 96.62 62 LEU B N 1
ATOM 2263 C CA . LEU B 1 62 ? -10.188 6.758 2.756 1 96.62 62 LEU B CA 1
ATOM 2264 C C . LEU B 1 62 ? -10.5 6.789 4.25 1 96.62 62 LEU B C 1
ATOM 2266 O O . LEU B 1 62 ? -10.578 7.863 4.848 1 96.62 62 LEU B O 1
ATOM 2270 N N . ALA B 1 63 ? -10.648 5.602 4.805 1 97.81 63 ALA B N 1
ATOM 2271 C CA . ALA B 1 63 ? -11 5.496 6.219 1 97.81 63 ALA B CA 1
ATOM 2272 C C . ALA B 1 63 ? -9.875 6.012 7.105 1 97.81 63 ALA B C 1
ATOM 2274 O O . ALA B 1 63 ? -10.125 6.723 8.086 1 97.81 63 ALA B O 1
ATOM 2275 N N . ALA B 1 64 ? -8.711 5.691 6.77 1 96.62 64 ALA B N 1
ATOM 2276 C CA . ALA B 1 64 ? -7.566 6.18 7.531 1 96.62 64 ALA B CA 1
ATOM 2277 C C . ALA B 1 64 ? -7.477 7.699 7.473 1 96.62 64 ALA B C 1
ATOM 2279 O O . ALA B 1 64 ? -7.203 8.352 8.484 1 96.62 64 ALA B O 1
ATOM 2280 N N . LEU B 1 65 ? -7.727 8.25 6.332 1 94.5 65 LEU B N 1
ATOM 2281 C CA . LEU B 1 65 ? -7.641 9.688 6.145 1 94.5 65 LEU B CA 1
ATOM 2282 C C . LEU B 1 65 ? -8.711 10.406 6.953 1 94.5 65 LEU B C 1
ATOM 2284 O O . LEU B 1 65 ? -8.492 11.523 7.434 1 94.5 65 LEU B O 1
ATOM 2288 N N . SER B 1 66 ? -9.805 9.781 7.133 1 95.12 66 SER B N 1
ATOM 2289 C CA . SER B 1 66 ? -10.93 10.414 7.812 1 95.12 66 SER B CA 1
ATOM 2290 C C . SER B 1 66 ? -10.539 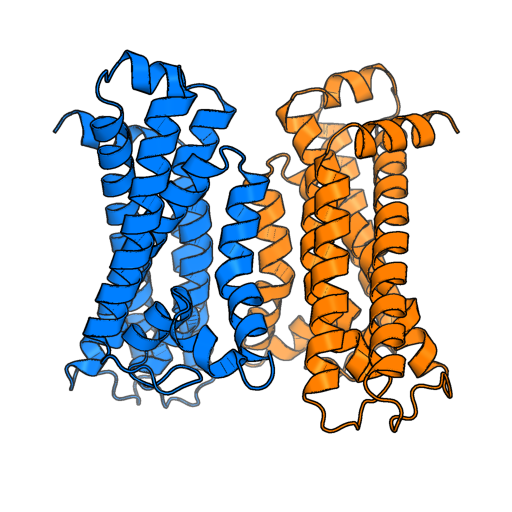10.859 9.219 1 95.12 66 SER B C 1
ATOM 2292 O O . SER B 1 66 ? -11.062 11.852 9.734 1 95.12 66 SER B O 1
ATOM 2294 N N . ILE B 1 67 ? -9.602 10.109 9.805 1 94.81 67 ILE B N 1
ATOM 2295 C CA . ILE B 1 67 ? -9.258 10.422 11.188 1 94.81 67 ILE B CA 1
ATOM 2296 C C . ILE B 1 67 ? -7.855 11.023 11.242 1 94.81 67 ILE B C 1
ATOM 2298 O O . ILE B 1 67 ? -7.605 11.945 12.023 1 94.81 67 ILE B O 1
ATOM 2302 N N . THR B 1 68 ? -6.984 10.625 10.422 1 93.5 68 THR B N 1
ATOM 2303 C CA . THR B 1 68 ? -5.605 11.086 10.531 1 93.5 68 THR B CA 1
ATOM 2304 C C . THR B 1 68 ? -5.477 12.523 10.047 1 93.5 68 THR B C 1
ATOM 2306 O O . THR B 1 68 ? -4.602 13.266 10.508 1 93.5 68 THR B O 1
ATOM 2309 N N . THR B 1 69 ? -6.34 12.93 9.156 1 90.31 69 THR B N 1
ATOM 2310 C CA . THR B 1 69 ? -6.309 14.312 8.711 1 90.31 69 THR B CA 1
ATOM 2311 C C . THR B 1 69 ? -6.699 15.258 9.844 1 90.31 69 THR B C 1
ATOM 2313 O O . THR B 1 69 ? -6.172 16.375 9.938 1 90.31 69 THR B O 1
ATOM 2316 N N . GLU B 1 70 ? -7.578 14.805 10.664 1 91.62 70 GLU B N 1
ATOM 2317 C CA . GLU B 1 70 ? -7.965 15.617 11.812 1 91.62 70 GLU B CA 1
ATOM 2318 C C . GLU B 1 70 ? -6.805 15.766 12.797 1 91.62 70 GLU B C 1
ATOM 2320 O O . GLU B 1 70 ? -6.617 16.828 13.391 1 91.62 70 GLU B O 1
ATOM 2325 N N . TYR B 1 71 ? -6.082 14.727 12.922 1 90.12 71 TYR B N 1
ATOM 2326 C CA . TYR B 1 71 ? -4.902 14.805 13.781 1 90.12 71 TYR B CA 1
ATOM 2327 C C . TYR B 1 71 ? -3.848 15.719 13.164 1 90.12 71 TYR B C 1
ATOM 2329 O O . TYR B 1 71 ? -3.219 16.516 13.867 1 90.12 71 TYR B O 1
ATOM 2337 N N . ARG B 1 72 ? -3.809 15.594 11.938 1 83.81 72 ARG B N 1
ATOM 2338 C CA . ARG B 1 72 ? -2.799 16.359 11.211 1 83.81 72 ARG B CA 1
ATOM 2339 C C . ARG B 1 72 ? -3.064 17.859 11.32 1 83.81 72 ARG B C 1
ATOM 2341 O O . ARG B 1 72 ? -2.139 18.641 11.539 1 83.81 72 ARG B O 1
ATOM 2348 N N . PHE B 1 73 ? -4.293 18.281 11.203 1 83.25 73 PHE B N 1
ATOM 2349 C CA . PHE B 1 73 ? -4.652 19.688 11.203 1 83.25 73 PHE B CA 1
ATOM 2350 C C . PHE B 1 73 ? -5.078 20.141 12.594 1 83.25 73 PHE B C 1
ATOM 2352 O O . PHE B 1 73 ? -5.391 21.312 12.797 1 83.25 73 PHE B O 1
ATOM 2359 N N . GLY B 1 74 ? -5.137 19.234 13.539 1 87.31 74 GLY B N 1
ATOM 2360 C CA . GLY B 1 74 ? -5.469 19.562 14.914 1 87.31 74 GLY B CA 1
ATOM 2361 C C . GLY B 1 74 ? -6.953 19.797 15.125 1 87.31 74 GLY B C 1
ATOM 2362 O O . GLY B 1 74 ? -7.359 20.312 16.172 1 87.31 74 GLY B O 1
ATOM 2363 N N . THR B 1 75 ? -7.738 19.516 14.156 1 86.62 75 THR B N 1
ATOM 2364 C CA . THR B 1 75 ? -9.172 19.766 14.258 1 86.62 75 THR B CA 1
ATOM 2365 C C . THR B 1 75 ? -9.828 18.766 15.219 1 86.62 75 THR B C 1
ATOM 2367 O O . THR B 1 75 ? -10.961 18.969 15.656 1 86.62 75 THR B O 1
ATOM 2370 N N . ILE B 1 76 ? -9.047 17.75 15.516 1 86.44 76 ILE B N 1
ATOM 2371 C CA . ILE B 1 76 ? -9.547 16.734 16.438 1 86.44 76 ILE B CA 1
ATOM 2372 C C . ILE B 1 76 ? -9.797 17.375 17.812 1 86.44 76 ILE B C 1
ATOM 2374 O O . ILE B 1 76 ? -10.719 16.984 18.531 1 86.44 76 ILE B O 1
ATOM 2378 N N . ARG B 1 77 ? -9.062 18.328 18.125 1 85.44 77 ARG B N 1
ATOM 2379 C CA . ARG B 1 77 ? -9.234 19.031 19.391 1 85.44 77 ARG B CA 1
ATOM 2380 C C . ARG B 1 77 ? -10.555 19.797 19.422 1 85.44 77 ARG B C 1
ATOM 2382 O O . ARG B 1 77 ? -11.258 19.797 20.438 1 85.44 77 ARG B O 1
ATOM 2389 N N . ALA B 1 78 ? -10.828 20.406 18.281 1 85.25 78 ALA B N 1
ATOM 2390 C CA . ALA B 1 78 ? -12.094 21.109 18.172 1 85.25 78 ALA B CA 1
ATOM 2391 C C . ALA B 1 78 ? -13.281 20.156 18.266 1 85.25 78 ALA B C 1
ATOM 2393 O O . ALA B 1 78 ? -14.305 20.484 18.875 1 85.25 78 ALA B O 1
ATOM 2394 N N . THR B 1 79 ? -13.086 18.969 17.703 1 85 79 THR B N 1
ATOM 2395 C CA . THR B 1 79 ? -14.125 17.953 17.766 1 85 79 THR B CA 1
ATOM 2396 C C . THR B 1 79 ? -14.375 17.531 19.203 1 85 79 THR B C 1
ATOM 2398 O O . THR B 1 79 ? -15.516 17.453 19.656 1 85 79 THR B O 1
ATOM 2401 N N . PHE B 1 80 ? -13.344 17.328 19.984 1 84.69 80 PHE B N 1
ATOM 2402 C CA . PHE B 1 80 ? -13.469 16.844 21.344 1 84.69 80 PHE B CA 1
ATOM 2403 C C . PHE B 1 80 ? -13.953 17.953 22.266 1 84.69 80 PHE B C 1
ATOM 2405 O O . PHE B 1 80 ? -14.531 17.688 23.328 1 84.69 80 PHE B O 1
ATOM 2412 N N . GLN B 1 81 ? -13.711 19.188 21.875 1 84 81 GLN B N 1
ATOM 2413 C CA . GLN B 1 81 ? -14.234 20.312 22.641 1 84 81 GLN B CA 1
ATOM 2414 C C . GLN B 1 81 ? -15.734 20.484 22.406 1 84 81 GLN B C 1
ATOM 2416 O O . GLN B 1 81 ? -16.469 20.859 23.328 1 84 81 GLN B O 1
ATOM 2421 N N . ALA B 1 82 ? -16.125 20.219 21.25 1 84.31 82 ALA B N 1
ATOM 2422 C CA . ALA B 1 82 ? -17.531 20.375 20.891 1 84.31 82 ALA B CA 1
ATOM 2423 C C . ALA B 1 82 ? -18.359 19.188 21.375 1 84.31 82 ALA B C 1
ATOM 2425 O O . ALA B 1 82 ? -19.547 19.344 21.672 1 84.31 82 ALA B O 1
ATOM 2426 N N . VAL B 1 83 ? -17.703 18.031 21.359 1 83.19 83 VAL B N 1
ATOM 2427 C CA . VAL B 1 83 ? -18.344 16.797 21.812 1 83.19 83 VAL B CA 1
ATOM 2428 C C . VAL B 1 83 ? -17.562 16.203 22.969 1 83.19 83 VAL B C 1
ATOM 2430 O O . VAL B 1 83 ? -16.578 15.5 22.766 1 83.19 83 VAL B O 1
ATOM 2433 N N . PRO B 1 84 ? -18.141 16.469 24.188 1 80.56 84 PRO B N 1
ATOM 2434 C CA . PRO B 1 84 ? -17.359 16.047 25.359 1 80.56 84 PRO B CA 1
ATOM 2435 C C . PRO B 1 84 ? -17.188 14.531 25.422 1 80.56 84 PRO B C 1
ATOM 2437 O O . PRO B 1 84 ? -16.234 14.039 26.031 1 80.56 84 PRO B O 1
ATOM 2440 N N . ASN B 1 85 ? -18.094 13.883 24.828 1 90.69 85 ASN B N 1
ATOM 2441 C CA . ASN B 1 85 ? -17.984 12.43 24.828 1 90.69 85 ASN B CA 1
ATOM 2442 C C . ASN B 1 85 ? -17.172 11.93 23.641 1 90.69 85 ASN B C 1
ATOM 2444 O O . ASN B 1 85 ? -17.688 11.781 22.531 1 90.69 85 ASN B O 1
ATOM 2448 N N . ARG B 1 86 ? -15.945 11.617 23.969 1 89.25 86 ARG B N 1
ATOM 2449 C CA . ARG B 1 86 ? -15.008 11.211 22.922 1 89.25 86 ARG B CA 1
ATOM 2450 C C . ARG B 1 86 ? -15.453 9.906 22.266 1 89.25 86 ARG B C 1
ATOM 2452 O O . ARG B 1 86 ? -15.242 9.695 21.078 1 89.25 86 ARG B O 1
ATOM 2459 N N . THR B 1 87 ? -16.078 9.125 23.078 1 93.06 87 THR B N 1
ATOM 2460 C CA . THR B 1 87 ? -16.578 7.867 22.547 1 93.06 87 THR B CA 1
ATOM 2461 C C . THR B 1 87 ? -17.656 8.117 21.484 1 93.06 87 THR B C 1
ATOM 2463 O O . THR B 1 87 ? -17.641 7.5 20.422 1 93.06 87 THR B O 1
ATOM 2466 N N . ALA B 1 88 ? -18.5 9.047 21.734 1 93.44 88 ALA B N 1
ATOM 2467 C CA . ALA B 1 88 ? -19.562 9.383 20.797 1 93.44 88 ALA B CA 1
ATOM 2468 C C . ALA B 1 88 ? -19 9.961 19.5 1 93.44 88 ALA B C 1
ATOM 2470 O O . ALA B 1 88 ? -19.484 9.648 18.406 1 93.44 88 ALA B O 1
ATOM 2471 N N . ALA B 1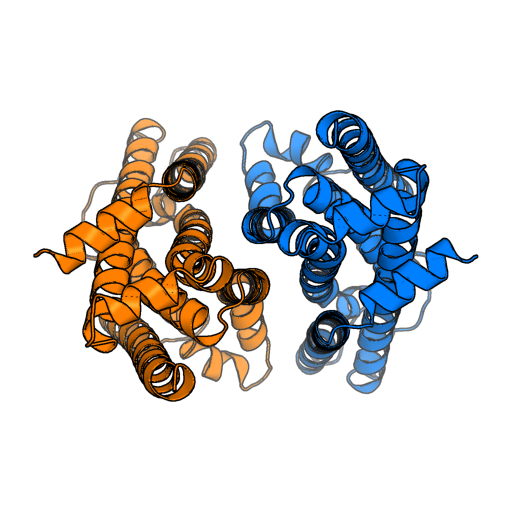 89 ? -18.047 10.727 19.656 1 92.38 89 ALA B N 1
ATOM 2472 C CA . ALA B 1 89 ? -17.438 11.344 18.484 1 92.38 89 ALA B CA 1
ATOM 2473 C C . ALA B 1 89 ? -16.766 10.297 17.594 1 92.38 89 ALA B C 1
ATOM 2475 O O . ALA B 1 89 ? -16.969 10.281 16.375 1 92.38 89 ALA B O 1
ATOM 2476 N N . LEU B 1 90 ? -15.977 9.477 18.234 1 94.5 90 LEU B N 1
ATOM 2477 C CA . LEU B 1 90 ? -15.281 8.445 17.469 1 94.5 90 LEU B CA 1
ATOM 2478 C C . LEU B 1 90 ? -16.266 7.457 16.859 1 94.5 90 LEU B C 1
ATOM 2480 O O . LEU B 1 90 ? -16.078 6.988 15.742 1 94.5 90 LEU B O 1
ATOM 2484 N N . LEU B 1 91 ? -17.281 7.137 17.625 1 96.44 91 LEU B N 1
ATOM 2485 C CA . LEU B 1 91 ? -18.312 6.215 17.141 1 96.44 91 LEU B CA 1
ATOM 2486 C C . LEU B 1 91 ? -19.047 6.805 15.953 1 96.44 91 LEU B C 1
ATOM 2488 O O . LEU B 1 91 ? -19.312 6.109 14.969 1 96.44 91 LEU B O 1
ATOM 2492 N N . ALA B 1 92 ? -19.391 8.055 16.062 1 95.94 92 ALA B N 1
ATOM 2493 C CA . ALA B 1 92 ? -20.094 8.719 14.961 1 95.94 92 ALA B CA 1
ATOM 2494 C C . ALA B 1 92 ? -19.25 8.703 13.688 1 95.94 92 ALA B C 1
ATOM 2496 O O . ALA B 1 92 ? -19.75 8.398 12.609 1 95.94 92 ALA B O 1
ATOM 2497 N N . LYS B 1 93 ? -18 9.023 13.844 1 96.25 93 LYS B N 1
ATOM 2498 C CA . LYS B 1 93 ? -17.094 8.992 12.695 1 96.25 93 LYS B CA 1
ATOM 2499 C C . LYS B 1 93 ? -17 7.586 12.109 1 96.25 93 LYS B C 1
ATOM 2501 O O . LYS B 1 93 ? -17.078 7.406 10.891 1 96.25 93 LYS B O 1
ATOM 2506 N N . THR B 1 94 ? -16.812 6.73 13 1 98.12 94 THR B N 1
ATOM 2507 C CA . THR B 1 94 ? -16.641 5.352 12.555 1 98.12 94 THR B CA 1
ATOM 2508 C C . THR B 1 94 ? -17.875 4.855 11.82 1 98.12 94 THR B C 1
ATOM 2510 O O . THR B 1 94 ? -17.781 4.207 10.781 1 98.12 94 THR B O 1
ATOM 2513 N N . VAL B 1 95 ? -19 5.18 12.297 1 98.25 95 VAL B N 1
ATOM 2514 C CA . VAL B 1 95 ? -20.266 4.746 11.695 1 98.25 95 VAL B CA 1
ATOM 2515 C C . VAL B 1 95 ? -20.406 5.379 10.312 1 98.25 95 VAL B C 1
ATOM 2517 O O . VAL B 1 95 ? -20.766 4.691 9.344 1 98.25 95 VAL B O 1
ATOM 2520 N N . VAL B 1 96 ? -20.125 6.648 10.227 1 97.94 96 VAL B N 1
ATOM 2521 C CA . VAL B 1 96 ? -20.266 7.352 8.961 1 97.94 96 VAL B CA 1
ATOM 2522 C C . VAL B 1 96 ? -19.312 6.75 7.93 1 97.94 96 VAL B C 1
ATOM 2524 O O . VAL B 1 96 ? -19.703 6.449 6.805 1 97.94 96 VAL B O 1
ATOM 2527 N N . VAL B 1 97 ? -18.094 6.559 8.367 1 98.12 97 VAL B N 1
ATOM 2528 C CA . VAL B 1 97 ? -17.094 6.039 7.445 1 98.12 97 VAL B CA 1
ATOM 2529 C C . VAL B 1 97 ? -17.438 4.602 7.059 1 98.12 97 VAL B C 1
ATOM 2531 O O . VAL B 1 97 ? -17.266 4.211 5.902 1 98.12 97 VAL B O 1
ATOM 2534 N N . ALA B 1 98 ? -17.922 3.85 8.008 1 98.69 98 ALA B N 1
ATOM 2535 C CA . ALA B 1 98 ? -18.312 2.463 7.742 1 98.69 98 ALA B CA 1
ATOM 2536 C C . ALA B 1 98 ? -19.469 2.395 6.762 1 98.69 98 ALA B C 1
ATOM 2538 O O . ALA B 1 98 ? -19.484 1.563 5.852 1 98.69 98 ALA B O 1
ATOM 2539 N N . VAL B 1 99 ? -20.422 3.234 6.926 1 98.62 99 VAL B N 1
ATOM 2540 C CA . VAL B 1 99 ? -21.594 3.238 6.062 1 98.62 99 VAL B CA 1
ATOM 2541 C C . VAL B 1 99 ? -21.203 3.668 4.652 1 98.62 99 VAL B C 1
ATOM 2543 O O . VAL B 1 99 ? -21.625 3.062 3.668 1 98.62 99 VAL B O 1
ATOM 2546 N N . VAL B 1 100 ? -20.422 4.703 4.57 1 98.25 100 VAL B N 1
ATOM 2547 C CA . VAL B 1 100 ? -19.953 5.156 3.27 1 98.25 100 VAL B CA 1
ATOM 2548 C C . VAL B 1 100 ? -19.156 4.039 2.59 1 98.25 100 VAL B C 1
ATOM 2550 O O . VAL B 1 100 ? -19.328 3.785 1.396 1 98.25 100 VAL B O 1
ATOM 2553 N N . SER B 1 101 ? -18.297 3.393 3.361 1 98.69 101 SER B N 1
ATOM 2554 C CA . SER B 1 101 ? -17.516 2.287 2.83 1 98.69 101 SER B CA 1
ATOM 2555 C C . SER B 1 101 ? -18.406 1.13 2.391 1 98.69 101 SER B C 1
ATOM 2557 O O . SER B 1 101 ? -18.125 0.475 1.383 1 98.69 101 SER B O 1
ATOM 2559 N N . LEU B 1 102 ? -19.438 0.875 3.156 1 98.81 102 LEU B N 1
ATOM 2560 C CA . LEU B 1 102 ? -20.422 -0.146 2.793 1 98.81 102 LEU B CA 1
ATOM 2561 C C . LEU B 1 102 ? -21.047 0.161 1.438 1 98.81 102 LEU B C 1
ATOM 2563 O O . LEU B 1 102 ? -21.156 -0.72 0.582 1 98.81 102 LEU B O 1
ATOM 2567 N N . ILE B 1 103 ? -21.438 1.372 1.271 1 98.69 103 ILE B N 1
ATOM 2568 C CA . ILE B 1 103 ? -22.094 1.805 0.039 1 98.69 103 ILE B CA 1
ATOM 2569 C C . ILE B 1 103 ? -21.109 1.691 -1.129 1 98.69 103 ILE B C 1
ATOM 2571 O O . ILE B 1 103 ? -21.469 1.191 -2.199 1 98.69 103 ILE B O 1
ATOM 2575 N N . ILE B 1 104 ? -19.891 2.123 -0.917 1 98.38 104 ILE B N 1
ATOM 2576 C CA . ILE B 1 104 ? -18.859 2.02 -1.951 1 98.38 104 ILE B CA 1
ATOM 2577 C C . ILE B 1 104 ? -18.656 0.554 -2.326 1 98.38 104 ILE B C 1
ATOM 2579 O O . ILE B 1 104 ? -18.578 0.216 -3.51 1 98.38 104 ILE B O 1
ATOM 2583 N N . GLY B 1 105 ? -18.562 -0.311 -1.304 1 98.62 105 GLY B N 1
ATOM 2584 C CA . GLY B 1 105 ? -18.391 -1.732 -1.55 1 98.62 105 GLY B CA 1
ATOM 2585 C C . GLY B 1 105 ? -19.531 -2.352 -2.336 1 98.62 105 GLY B C 1
ATOM 2586 O O . GLY B 1 105 ? -19.297 -3.152 -3.244 1 98.62 105 GLY B O 1
ATOM 2587 N N . GLU B 1 106 ? -20.75 -1.977 -1.97 1 98.69 106 GLU B N 1
ATOM 2588 C CA . GLU B 1 106 ? -21.906 -2.506 -2.684 1 98.69 106 GLU B CA 1
ATOM 2589 C C . GLU B 1 106 ? -21.922 -2.023 -4.133 1 98.69 106 GLU B C 1
ATOM 2591 O O . GLU B 1 106 ? -22.188 -2.807 -5.047 1 98.69 106 GLU B O 1
ATOM 2596 N N . LEU B 1 107 ? -21.672 -0.76 -4.285 1 98.56 107 LEU B N 1
ATOM 2597 C CA . LEU B 1 107 ? -21.656 -0.218 -5.641 1 98.56 107 LEU B CA 1
ATOM 2598 C C . LEU B 1 107 ? -20.562 -0.881 -6.473 1 98.56 107 LEU B C 1
ATOM 2600 O O . LEU B 1 107 ? -20.766 -1.181 -7.652 1 98.56 107 LEU B O 1
ATOM 2604 N N . ALA B 1 108 ? -19.453 -1.103 -5.852 1 98.19 108 ALA B N 1
ATOM 2605 C CA . ALA B 1 108 ? -18.344 -1.75 -6.547 1 98.19 108 ALA B CA 1
ATOM 2606 C C . ALA B 1 108 ? -18.688 -3.193 -6.902 1 98.19 108 ALA B C 1
ATOM 2608 O O . ALA B 1 108 ? -18.422 -3.645 -8.016 1 98.19 108 ALA B O 1
ATOM 2609 N N . ALA B 1 109 ? -19.266 -3.869 -5.934 1 98.25 109 ALA B N 1
ATOM 2610 C CA . ALA B 1 109 ? -19.562 -5.285 -6.105 1 98.25 109 ALA B CA 1
ATOM 2611 C C . ALA B 1 109 ? -20.656 -5.488 -7.152 1 98.25 109 ALA B C 1
ATOM 2613 O O . ALA B 1 109 ? -20.484 -6.25 -8.109 1 98.25 109 ALA B O 1
ATOM 2614 N N . PHE B 1 110 ? -21.75 -4.789 -6.996 1 98.31 110 PHE B N 1
ATOM 2615 C CA . PHE B 1 110 ? -22.844 -4.934 -7.941 1 98.31 110 PHE B CA 1
ATOM 2616 C C . PHE B 1 110 ? -22.484 -4.32 -9.289 1 98.31 110 PHE B C 1
ATOM 2618 O O . PHE B 1 110 ? -22.938 -4.789 -10.336 1 98.31 110 PHE B O 1
ATOM 2625 N N . GLY B 1 111 ? -21.734 -3.287 -9.258 1 98.12 111 GLY B N 1
ATOM 2626 C CA . GLY B 1 111 ? -21.219 -2.756 -10.508 1 98.12 111 GLY B CA 1
ATOM 2627 C C . GLY B 1 111 ? -20.359 -3.748 -11.273 1 98.12 111 GLY B C 1
ATOM 2628 O O . GLY B 1 111 ? -20.484 -3.875 -12.492 1 98.12 111 GLY B O 1
ATOM 2629 N N . SER B 1 112 ? -19.484 -4.398 -10.555 1 97.06 112 SER B N 1
ATOM 2630 C CA . SER B 1 112 ? -18.641 -5.414 -11.172 1 97.06 112 SER B CA 1
ATOM 2631 C C . SER B 1 112 ? -19.469 -6.551 -11.75 1 97.06 112 SER B C 1
ATOM 2633 O O . SER B 1 112 ? -19.219 -7.012 -12.859 1 97.06 112 SER B O 1
ATOM 2635 N N . TRP B 1 113 ? -20.438 -7.004 -10.992 1 96.44 113 TRP B N 1
ATOM 2636 C CA . TRP B 1 113 ? -21.359 -8.031 -11.453 1 96.44 113 TRP B CA 1
ATOM 2637 C C . TRP B 1 113 ? -22.125 -7.562 -12.688 1 96.44 113 TRP B C 1
ATOM 2639 O O . TRP B 1 113 ? -22.266 -8.305 -13.664 1 96.44 113 TRP B O 1
ATOM 2649 N N . GLY B 1 114 ? -22.609 -6.379 -12.656 1 95.69 114 GLY B N 1
ATOM 2650 C CA . GLY B 1 114 ? -23.375 -5.812 -13.758 1 95.69 114 GLY B CA 1
ATOM 2651 C C . GLY B 1 114 ? -22.578 -5.719 -15.047 1 95.69 114 GLY B C 1
ATOM 2652 O O . GLY B 1 114 ? -23.094 -6.066 -16.125 1 95.69 114 GLY B O 1
ATOM 2653 N N . VAL B 1 115 ? -21.406 -5.234 -14.945 1 94 115 VAL B N 1
ATOM 2654 C CA . VAL B 1 115 ? -20.594 -5.094 -16.156 1 94 115 VAL B CA 1
ATOM 2655 C C . VAL B 1 115 ? -20.25 -6.473 -16.719 1 94 115 VAL B C 1
ATOM 2657 O O . VAL B 1 115 ? -20.156 -6.645 -17.938 1 94 115 VAL B O 1
ATOM 2660 N N . ALA B 1 116 ? -20.016 -7.387 -15.812 1 92.38 116 ALA B N 1
ATOM 2661 C CA . ALA B 1 116 ? -19.75 -8.758 -16.25 1 92.38 116 ALA B CA 1
ATOM 2662 C C . ALA B 1 116 ? -20.953 -9.32 -17 1 92.38 116 ALA B C 1
ATOM 2664 O O . ALA B 1 116 ? -20.812 -10.031 -18 1 92.38 116 ALA B O 1
ATOM 2665 N N . LYS B 1 117 ? -22.109 -9.062 -16.531 1 92 117 LYS B N 1
ATOM 2666 C CA . LYS B 1 117 ? -23.344 -9.516 -17.188 1 92 117 LYS B CA 1
ATOM 2667 C C . LYS B 1 117 ? -23.453 -8.938 -18.609 1 92 117 LYS B C 1
ATOM 2669 O O . LYS B 1 117 ? -23.922 -9.609 -19.516 1 92 117 LYS B O 1
ATOM 2674 N N . LEU B 1 118 ? -22.984 -7.773 -18.719 1 90.25 118 LEU B N 1
ATOM 2675 C CA . LEU B 1 118 ? -23.062 -7.09 -20 1 90.25 118 LEU B CA 1
ATOM 2676 C C . LEU B 1 118 ? -22.016 -7.625 -20.969 1 90.25 118 LEU B C 1
ATOM 2678 O O . LEU B 1 118 ? -22.281 -7.754 -22.156 1 90.25 118 LEU B O 1
ATOM 2682 N N . LEU B 1 119 ? -20.875 -7.969 -20.438 1 88.5 119 LEU B N 1
ATOM 2683 C CA . LEU B 1 119 ? -19.75 -8.281 -21.297 1 88.5 119 LEU B CA 1
ATOM 2684 C C . LEU B 1 119 ? -19.594 -9.789 -21.484 1 88.5 119 LEU B C 1
ATOM 2686 O O . LEU B 1 119 ? -18.906 -10.242 -22.391 1 88.5 119 LEU B O 1
ATOM 2690 N N . ALA B 1 120 ? -20.172 -10.492 -20.578 1 86.88 120 ALA B N 1
ATOM 2691 C CA . ALA B 1 120 ? -20.156 -11.953 -20.688 1 86.88 120 ALA B CA 1
ATOM 2692 C C . ALA B 1 120 ? -21.578 -12.523 -20.641 1 86.88 120 ALA B C 1
ATOM 2694 O O . ALA B 1 120 ? -21.906 -13.289 -19.75 1 86.88 120 ALA B O 1
ATOM 2695 N N . PRO B 1 121 ? -22.281 -12.273 -21.625 1 83.38 121 PRO B N 1
ATOM 2696 C CA . PRO B 1 121 ? -23.688 -12.68 -21.609 1 83.38 121 PRO B CA 1
ATOM 2697 C C . PRO B 1 121 ? -23.859 -14.195 -21.625 1 83.38 121 PRO B C 1
ATOM 2699 O O . PRO B 1 121 ? -24.906 -14.703 -21.203 1 83.38 121 PRO B O 1
ATOM 2702 N N . GLY B 1 122 ? -22.922 -14.914 -21.984 1 84.94 122 GLY B N 1
ATOM 2703 C CA . GLY B 1 122 ? -23.016 -16.359 -22 1 84.94 122 GLY B CA 1
ATOM 2704 C C . GLY B 1 122 ? -22.797 -16.984 -20.625 1 84.94 122 GLY B C 1
ATOM 2705 O O . GLY B 1 122 ? -23.031 -18.172 -20.438 1 84.94 122 GLY B O 1
ATOM 2706 N N . SER B 1 123 ? -22.391 -16.188 -19.734 1 87.31 123 SER B N 1
ATOM 2707 C CA . SER B 1 123 ? -22.125 -16.672 -18.391 1 87.31 123 SER B CA 1
ATOM 2708 C C . SER B 1 123 ? -23.391 -16.656 -17.531 1 87.31 123 SER B C 1
ATOM 2710 O O . SER B 1 123 ? -24.234 -15.766 -17.688 1 87.31 123 SER B O 1
ATOM 2712 N N . ASP B 1 124 ? -23.625 -17.719 -16.781 1 87.5 124 ASP B N 1
ATOM 2713 C CA . ASP B 1 124 ? -24.734 -17.703 -15.82 1 87.5 124 ASP B CA 1
ATOM 2714 C C . ASP B 1 124 ? -24.344 -16.922 -14.562 1 87.5 124 ASP B C 1
ATOM 2716 O O . ASP B 1 124 ? -23.703 -17.469 -13.656 1 87.5 124 ASP B O 1
ATOM 2720 N N . LEU B 1 125 ? -24.703 -15.742 -14.602 1 92.19 125 LEU B N 1
ATOM 2721 C CA . LEU B 1 125 ? -24.359 -14.859 -13.492 1 92.19 125 LEU B CA 1
ATOM 2722 C C . LEU B 1 125 ? -25.578 -14.578 -12.625 1 92.19 125 LEU B C 1
ATOM 2724 O O . LEU B 1 125 ? -25.641 -13.547 -11.945 1 92.19 125 LEU B O 1
ATOM 2728 N N . SER B 1 126 ? -26.531 -15.484 -12.711 1 91.38 126 SER B N 1
ATOM 2729 C CA . SER B 1 126 ? -27.688 -15.359 -11.844 1 91.38 126 SER B CA 1
ATOM 2730 C C . SER B 1 126 ? -27.344 -15.688 -10.398 1 91.38 126 SER B C 1
ATOM 2732 O O . SER B 1 126 ? -26.359 -16.375 -10.125 1 91.38 126 SER B O 1
ATOM 2734 N N . PHE B 1 127 ? -28.094 -15.031 -9.508 1 93.5 127 PHE B N 1
ATOM 2735 C CA . PHE B 1 127 ? -27.938 -15.344 -8.094 1 93.5 127 PHE B CA 1
ATOM 2736 C C . PHE B 1 127 ? -28.688 -16.625 -7.734 1 93.5 127 PHE B C 1
ATOM 2738 O O . PHE B 1 127 ? -29.812 -16.578 -7.246 1 93.5 127 PHE B O 1
ATOM 2745 N N . ALA B 1 128 ? -28.016 -17.797 -7.887 1 90.31 128 ALA B N 1
ATOM 2746 C CA . ALA B 1 128 ? -28.672 -19.109 -7.742 1 90.31 128 ALA B CA 1
ATOM 2747 C C . ALA B 1 128 ? -28.531 -19.625 -6.316 1 90.31 128 ALA B C 1
ATOM 2749 O O . ALA B 1 128 ? -29.375 -20.406 -5.859 1 90.31 128 ALA B O 1
ATOM 2750 N N . THR B 1 129 ? -27.562 -19.219 -5.672 1 90.88 129 THR B N 1
ATOM 2751 C CA . THR B 1 129 ? -27.281 -19.766 -4.348 1 90.88 129 THR B CA 1
ATOM 2752 C C . THR B 1 129 ? -27.031 -18.641 -3.342 1 90.88 129 THR B C 1
ATOM 2754 O O . THR B 1 129 ? -26.828 -17.484 -3.73 1 90.88 129 THR B O 1
ATOM 2757 N N . ALA B 1 130 ? -27.141 -19.016 -2.096 1 91.5 130 ALA B N 1
ATOM 2758 C CA . ALA B 1 130 ? -26.812 -18.078 -1.021 1 91.5 130 ALA B CA 1
ATOM 2759 C C . ALA B 1 130 ? -25.359 -17.609 -1.122 1 91.5 130 ALA B C 1
ATOM 2761 O O . ALA B 1 130 ? -25.047 -16.484 -0.769 1 91.5 130 ALA B O 1
ATOM 2762 N N . ASP B 1 131 ? -24.578 -18.469 -1.686 1 91.75 131 ASP B N 1
ATOM 2763 C CA . ASP B 1 131 ? -23.156 -18.141 -1.852 1 91.75 131 ASP B CA 1
ATOM 2764 C C . ASP B 1 131 ? -22.969 -17.031 -2.877 1 91.75 131 ASP B C 1
ATOM 2766 O O . ASP B 1 131 ? -22.109 -16.172 -2.715 1 91.75 131 ASP B O 1
ATOM 2770 N N . ASP B 1 132 ? -23.812 -17.016 -3.857 1 94.06 132 ASP B N 1
ATOM 2771 C CA . ASP B 1 132 ? -23.75 -15.953 -4.863 1 94.06 132 ASP B CA 1
ATOM 2772 C C . ASP B 1 132 ? -24.047 -14.594 -4.246 1 94.06 132 ASP B C 1
ATOM 2774 O O . ASP B 1 132 ? -23.328 -13.617 -4.5 1 94.06 132 ASP B O 1
ATOM 2778 N N . TRP B 1 133 ? -25.016 -14.648 -3.41 1 94.94 133 TRP B N 1
ATOM 2779 C CA . TRP B 1 133 ? -25.391 -13.406 -2.73 1 94.94 133 TRP B CA 1
ATOM 2780 C C . TRP B 1 133 ? -24.266 -12.945 -1.804 1 94.94 133 TRP B C 1
ATOM 2782 O O . TRP B 1 133 ? -23.938 -11.758 -1.756 1 94.94 133 TRP B O 1
ATOM 2792 N N . ARG B 1 134 ? -23.672 -13.859 -1.153 1 95.12 134 ARG B N 1
ATOM 2793 C CA . ARG B 1 134 ? -22.578 -13.523 -0.238 1 95.12 134 ARG B CA 1
ATOM 2794 C C . ARG B 1 134 ? -21.359 -12.992 -0.996 1 95.12 134 ARG B C 1
ATOM 2796 O O . ARG B 1 134 ? -20.719 -12.031 -0.562 1 95.12 134 ARG B O 1
ATOM 2803 N N . ASN B 1 135 ? -21.109 -13.625 -2.129 1 95.06 135 ASN B N 1
ATOM 2804 C CA . ASN B 1 135 ? -19.969 -13.203 -2.936 1 95.06 135 ASN B CA 1
ATOM 2805 C C . ASN B 1 135 ? -20.094 -11.742 -3.359 1 95.06 135 ASN B C 1
ATOM 2807 O O . ASN B 1 135 ? -19.109 -11.008 -3.352 1 95.06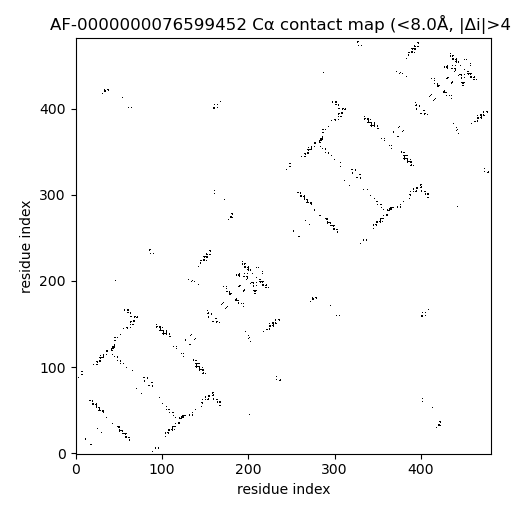 135 ASN B O 1
ATOM 2811 N N . VAL B 1 136 ? -21.297 -11.336 -3.664 1 97 136 VAL B N 1
ATOM 2812 C CA . VAL B 1 136 ? -21.484 -10 -4.234 1 97 136 VAL B CA 1
ATOM 2813 C C . VAL B 1 136 ? -21.859 -9.016 -3.133 1 97 136 VAL B C 1
ATOM 2815 O O . VAL B 1 136 ? -21.094 -8.094 -2.824 1 97 136 VAL B O 1
ATOM 2818 N N . ALA B 1 137 ? -22.922 -9.336 -2.389 1 97.38 137 ALA B N 1
ATOM 2819 C CA . ALA B 1 137 ? -23.406 -8.406 -1.369 1 97.38 137 ALA B CA 1
ATOM 2820 C C . ALA B 1 137 ? -22.484 -8.383 -0.159 1 97.38 137 ALA B C 1
ATOM 2822 O O . ALA B 1 137 ? -22.516 -7.438 0.631 1 97.38 137 ALA B O 1
ATOM 2823 N N . GLY B 1 138 ? -21.688 -9.414 -0.012 1 97.88 138 GLY B N 1
ATOM 2824 C CA . GLY B 1 138 ? -20.766 -9.492 1.112 1 97.88 138 GLY B CA 1
ATOM 2825 C C . GLY B 1 138 ? -19.609 -8.508 1.012 1 97.88 138 GLY B C 1
ATOM 2826 O O . GLY B 1 138 ? -18.984 -8.172 2.02 1 97.88 138 GLY B O 1
ATOM 2827 N N . VAL B 1 139 ? -19.344 -8.039 -0.158 1 98.12 139 VAL B N 1
ATOM 2828 C CA . VAL B 1 139 ? -18.234 -7.117 -0.38 1 98.12 139 VAL B CA 1
ATOM 2829 C C . VAL B 1 139 ? -18.453 -5.836 0.418 1 98.12 139 VAL B C 1
ATOM 2831 O O . VAL B 1 139 ? -17.531 -5.32 1.053 1 98.12 139 VAL B O 1
ATOM 2834 N N . GLY B 1 140 ? -19.656 -5.363 0.374 1 98.56 140 GLY B N 1
ATOM 2835 C CA . GLY B 1 140 ? -19.969 -4.168 1.144 1 98.56 140 GLY B CA 1
ATOM 2836 C C . GLY B 1 140 ? -19.719 -4.34 2.631 1 98.56 140 GLY B C 1
ATOM 2837 O O . GLY B 1 140 ? -19.234 -3.424 3.293 1 98.56 140 GLY B O 1
ATOM 2838 N N . LEU B 1 141 ? -20.062 -5.484 3.143 1 98.62 141 LEU B N 1
ATOM 2839 C CA . LEU B 1 141 ? -19.844 -5.766 4.559 1 98.62 141 LEU B CA 1
ATOM 2840 C C . LEU B 1 141 ? -18.359 -5.777 4.898 1 98.62 141 LEU B C 1
ATOM 2842 O O . LEU B 1 141 ? -17.953 -5.234 5.926 1 98.62 141 LEU B O 1
ATOM 2846 N N . VAL B 1 142 ? -17.625 -6.383 4.035 1 98.44 142 VAL B N 1
ATOM 2847 C CA . VAL B 1 142 ? -16.172 -6.449 4.242 1 98.44 142 VAL B CA 1
ATOM 2848 C C . VAL B 1 142 ? -15.586 -5.039 4.227 1 98.44 142 VAL B C 1
ATOM 2850 O O . VAL B 1 142 ? -14.742 -4.707 5.055 1 98.44 142 VAL B O 1
ATOM 2853 N N . PHE B 1 143 ? -16.078 -4.199 3.266 1 98.81 143 PHE B N 1
ATOM 2854 C CA . PHE B 1 143 ? -15.609 -2.824 3.201 1 98.81 143 PHE B CA 1
ATOM 2855 C C . PHE B 1 143 ? -15.953 -2.07 4.48 1 98.81 143 PHE B C 1
ATOM 2857 O O . PHE B 1 143 ? -15.125 -1.336 5.02 1 98.81 143 PHE B O 1
ATOM 2864 N N . ALA B 1 144 ? -17.094 -2.314 4.969 1 98.81 144 ALA B N 1
ATOM 2865 C CA . ALA B 1 144 ? -17.547 -1.624 6.172 1 98.81 144 ALA B CA 1
ATOM 2866 C C . ALA B 1 144 ? -16.703 -2.014 7.379 1 98.81 144 ALA B C 1
ATOM 2868 O O . ALA B 1 144 ? -16.219 -1.146 8.109 1 98.81 144 ALA B O 1
ATOM 2869 N N . VAL B 1 145 ? -16.516 -3.275 7.582 1 98.88 145 VAL B N 1
ATOM 2870 C CA . VAL B 1 145 ? -15.734 -3.752 8.719 1 98.88 145 VAL B CA 1
ATOM 2871 C C . VAL B 1 145 ? -14.289 -3.293 8.586 1 98.88 145 VAL B C 1
ATOM 2873 O O . VAL B 1 145 ? -13.664 -2.902 9.578 1 98.88 145 VAL B O 1
ATOM 2876 N N . SER B 1 146 ? -13.781 -3.316 7.402 1 98.75 146 SER B N 1
ATOM 2877 C CA . SER B 1 146 ? -12.422 -2.857 7.156 1 98.75 146 SER B CA 1
ATOM 2878 C C . SER B 1 146 ? -12.266 -1.377 7.492 1 98.75 146 SER B C 1
ATOM 2880 O O . SER B 1 146 ? -11.219 -0.949 7.973 1 98.75 146 SER B O 1
ATOM 2882 N N . ALA B 1 147 ? -13.32 -0.652 7.176 1 98.69 147 ALA B N 1
ATOM 2883 C CA . ALA B 1 147 ? -13.289 0.773 7.492 1 98.69 147 ALA B CA 1
ATOM 2884 C C . ALA B 1 147 ? -13.195 0.999 9 1 98.69 147 ALA B C 1
ATOM 2886 O O . ALA B 1 147 ? -12.484 1.896 9.453 1 98.69 147 ALA B O 1
ATOM 2887 N N . VAL B 1 148 ? -13.883 0.194 9.734 1 98.75 148 VAL B N 1
ATOM 2888 C CA . VAL B 1 148 ? -13.812 0.279 11.188 1 98.75 148 VAL B CA 1
ATOM 2889 C C . VAL B 1 148 ? -12.375 0.032 11.648 1 98.75 148 VAL B C 1
ATOM 2891 O O . VAL B 1 148 ? -11.844 0.79 12.461 1 98.75 148 VAL B O 1
ATOM 2894 N N . LEU B 1 149 ? -11.805 -0.945 11.094 1 98.75 149 LEU B N 1
ATOM 2895 C CA . LEU B 1 149 ? -10.43 -1.278 11.43 1 98.75 149 LEU B CA 1
ATOM 2896 C C . LEU B 1 149 ? -9.484 -0.138 11.047 1 98.75 149 LEU B C 1
ATOM 2898 O O . LEU B 1 149 ? -8.586 0.206 11.812 1 98.75 149 LEU B O 1
ATOM 2902 N N . ALA B 1 150 ? -9.742 0.38 9.938 1 98.62 150 ALA B N 1
ATOM 2903 C CA . ALA B 1 150 ? -8.875 1.434 9.422 1 98.62 150 ALA B CA 1
ATOM 2904 C C . ALA B 1 150 ? -8.992 2.701 10.258 1 98.62 150 ALA B C 1
ATOM 2906 O O . ALA B 1 150 ? -7.988 3.369 10.523 1 98.62 150 ALA B O 1
ATOM 2907 N N . VAL B 1 151 ? -10.188 3.055 10.648 1 98.19 151 VAL B N 1
ATOM 2908 C CA . VAL B 1 151 ? -10.359 4.207 11.523 1 98.19 151 VAL B CA 1
ATOM 2909 C C . VAL B 1 151 ? -9.633 3.963 12.852 1 98.19 151 VAL B C 1
ATOM 2911 O O . VAL B 1 151 ? -8.953 4.855 13.367 1 98.19 151 VAL B O 1
ATOM 2914 N N . ALA B 1 152 ? -9.758 2.766 13.352 1 98.56 152 ALA B N 1
ATOM 2915 C CA . ALA B 1 152 ? -9.117 2.412 14.609 1 98.56 152 ALA B CA 1
ATOM 2916 C C . ALA B 1 152 ? -7.598 2.521 14.508 1 98.56 152 ALA B C 1
ATOM 2918 O O . ALA B 1 152 ? -6.953 3.141 15.352 1 98.56 152 ALA B O 1
ATOM 2919 N N . VAL B 1 153 ? -7.066 1.998 13.484 1 97.94 153 VAL B N 1
ATOM 2920 C CA . VAL B 1 153 ? -5.625 2.039 13.266 1 97.94 153 VAL B CA 1
ATOM 2921 C C . VAL B 1 153 ? -5.168 3.486 13.094 1 97.94 153 VAL B C 1
ATOM 2923 O O . VAL B 1 153 ? -4.145 3.893 13.641 1 97.94 153 VAL B O 1
ATOM 2926 N N . GLY B 1 154 ? -5.977 4.188 12.305 1 96.69 154 GLY B N 1
ATOM 2927 C CA . GLY B 1 154 ? -5.672 5.598 12.133 1 96.69 154 GLY B CA 1
ATOM 2928 C C . GLY B 1 154 ? -5.68 6.371 13.445 1 96.69 154 GLY B C 1
ATOM 2929 O O . GLY B 1 154 ? -4.809 7.215 13.672 1 96.69 154 GLY B O 1
ATOM 2930 N N . ALA B 1 155 ? -6.621 6.059 14.227 1 96.19 155 ALA B N 1
ATOM 2931 C CA . ALA B 1 155 ? -6.719 6.734 15.516 1 96.19 155 ALA B CA 1
ATOM 2932 C C . ALA B 1 155 ? -5.547 6.363 16.422 1 96.19 155 ALA B C 1
ATOM 2934 O O . ALA B 1 155 ? -5.078 7.188 17.203 1 96.19 155 ALA B O 1
ATOM 2935 N N . LEU B 1 156 ? -5.082 5.176 16.344 1 96.06 156 LEU B N 1
ATOM 2936 C CA . LEU B 1 156 ? -3.986 4.695 17.172 1 96.06 156 LEU B CA 1
ATOM 2937 C C . LEU B 1 156 ? -2.662 5.32 16.734 1 96.06 156 LEU B C 1
ATOM 2939 O O . LEU B 1 156 ? -1.866 5.738 17.578 1 96.06 156 LEU B O 1
ATOM 2943 N N . LEU B 1 157 ? -2.461 5.438 15.477 1 93.06 157 LEU B N 1
ATOM 2944 C CA . LEU B 1 157 ? -1.162 5.871 14.969 1 93.06 157 LEU B CA 1
ATOM 2945 C C . LEU B 1 157 ? -1.12 7.383 14.805 1 93.06 157 LEU B C 1
ATOM 2947 O O . LEU B 1 157 ? -0.051 7.992 14.883 1 93.06 157 LEU B O 1
ATOM 2951 N N . ARG B 1 158 ? -2.197 7.996 14.484 1 92.25 158 ARG B N 1
ATOM 2952 C CA . ARG B 1 158 ? -2.379 9.438 14.383 1 92.25 158 ARG B CA 1
ATOM 2953 C C . ARG B 1 158 ? -1.551 10.016 13.242 1 92.25 158 ARG B C 1
ATOM 2955 O O . ARG B 1 158 ? -1.608 11.219 12.969 1 92.25 158 ARG B O 1
ATOM 2962 N N . GLN B 1 159 ? -0.698 9.195 12.664 1 91 159 GLN B N 1
ATOM 2963 C CA . GLN B 1 159 ? 0.122 9.609 11.523 1 91 159 GLN B CA 1
ATOM 2964 C C . GLN B 1 159 ? -0.354 8.953 10.234 1 91 159 GLN B C 1
ATOM 2966 O O . GLN B 1 159 ? -0.463 7.723 10.156 1 91 159 GLN B O 1
ATOM 2971 N N . THR B 1 160 ? -0.612 9.812 9.242 1 90.81 160 THR B N 1
ATOM 2972 C CA . THR B 1 160 ? -1.219 9.359 7.996 1 90.81 160 THR B CA 1
ATOM 2973 C C . THR B 1 160 ? -0.325 8.336 7.297 1 90.81 160 THR B C 1
ATOM 2975 O O . THR B 1 160 ? -0.785 7.258 6.914 1 90.81 160 THR B O 1
ATOM 2978 N N . ALA B 1 161 ? 0.962 8.617 7.184 1 87.44 161 ALA B N 1
ATOM 2979 C CA . ALA B 1 161 ? 1.88 7.746 6.449 1 87.44 161 ALA B CA 1
ATOM 2980 C C . ALA B 1 161 ? 1.932 6.352 7.074 1 87.44 161 ALA B C 1
ATOM 2982 O O . ALA B 1 161 ? 1.838 5.348 6.367 1 87.44 161 ALA B O 1
ATOM 2983 N N . GLY B 1 162 ? 2.1 6.371 8.375 1 90.31 162 GLY B N 1
ATOM 2984 C CA . GLY B 1 162 ? 2.16 5.105 9.086 1 90.31 162 GLY B CA 1
ATOM 2985 C C . GLY B 1 162 ? 0.875 4.305 8.992 1 90.31 162 GLY B C 1
ATOM 2986 O O . GLY B 1 162 ? 0.907 3.092 8.781 1 90.31 162 GLY B O 1
ATOM 2987 N N . ALA B 1 163 ? -0.248 5 9.125 1 95 163 ALA B N 1
ATOM 2988 C CA . ALA B 1 163 ? -1.547 4.332 9.078 1 95 163 ALA B CA 1
ATOM 2989 C C . ALA B 1 163 ? -1.812 3.744 7.695 1 95 163 ALA B C 1
ATOM 2991 O O . ALA B 1 163 ? -2.191 2.576 7.57 1 95 163 ALA B O 1
ATOM 2992 N N . VAL B 1 164 ? -1.586 4.527 6.68 1 94.06 164 VAL B N 1
ATOM 2993 C CA . VAL B 1 164 ? -1.843 4.109 5.305 1 94.06 164 VAL B CA 1
ATOM 2994 C C . VAL B 1 164 ? -0.905 2.963 4.93 1 94.06 164 VAL B C 1
ATOM 2996 O O . VAL B 1 164 ? -1.342 1.95 4.379 1 94.06 164 VAL B O 1
ATOM 2999 N N . ALA B 1 165 ? 0.35 3.115 5.262 1 92.44 165 ALA B N 1
ATOM 3000 C CA . ALA B 1 165 ? 1.319 2.064 4.965 1 92.44 165 ALA B CA 1
ATOM 3001 C C . ALA B 1 165 ? 0.93 0.752 5.641 1 92.44 165 ALA B C 1
ATOM 3003 O O . ALA B 1 165 ? 0.89 -0.297 4.992 1 92.44 165 ALA B O 1
ATOM 3004 N N . LEU B 1 166 ? 0.626 0.824 6.871 1 93.69 166 LEU B N 1
ATOM 3005 C CA . LEU B 1 166 ? 0.284 -0.377 7.625 1 93.69 166 LEU B CA 1
ATOM 3006 C C . LEU B 1 166 ? -0.97 -1.035 7.059 1 93.69 166 LEU B C 1
ATOM 3008 O O . LEU B 1 166 ? -1.002 -2.252 6.859 1 93.69 166 LEU B O 1
ATOM 3012 N N . LEU B 1 167 ? -1.937 -0.262 6.758 1 96.31 167 LEU B N 1
ATOM 3013 C CA . LEU B 1 167 ? -3.232 -0.783 6.336 1 96.31 167 LEU B CA 1
ATOM 3014 C C . LEU B 1 167 ? -3.15 -1.385 4.938 1 96.31 167 LEU B C 1
ATOM 3016 O O . LEU B 1 167 ? -3.879 -2.326 4.617 1 96.31 167 LEU B O 1
ATOM 3020 N N . LEU B 1 168 ? -2.285 -0.798 4.125 1 93.56 168 LEU B N 1
ATOM 3021 C CA . LEU B 1 168 ? -2.123 -1.349 2.781 1 93.56 168 LEU B CA 1
ATOM 3022 C C . LEU B 1 168 ? -1.223 -2.578 2.805 1 93.56 168 LEU B C 1
ATOM 3024 O O . LEU B 1 168 ? -1.518 -3.58 2.148 1 93.56 168 LEU B O 1
ATOM 3028 N N . LEU B 1 169 ? -0.17 -2.51 3.59 1 91.19 169 LEU B N 1
ATOM 3029 C CA . LEU B 1 169 ? 0.791 -3.607 3.613 1 91.19 169 LEU B CA 1
ATOM 3030 C C . LEU B 1 169 ? 0.237 -4.801 4.383 1 91.19 169 LEU B C 1
ATOM 3032 O O . LEU B 1 169 ? 0.644 -5.938 4.148 1 91.19 169 LEU B O 1
ATOM 3036 N N . TRP B 1 170 ? -0.702 -4.52 5.246 1 92.56 170 TRP B N 1
ATOM 3037 C CA . TRP B 1 170 ? -1.265 -5.57 6.086 1 92.56 170 TRP B CA 1
ATOM 3038 C C . TRP B 1 170 ? -1.934 -6.645 5.234 1 92.56 170 TRP B C 1
ATOM 3040 O O . TRP B 1 170 ? -1.453 -7.781 5.164 1 92.56 170 TRP B O 1
ATOM 3050 N N . PRO B 1 171 ? -2.879 -6.328 4.473 1 90.94 171 PRO B N 1
ATOM 3051 C CA . PRO B 1 171 ? -3.516 -7.371 3.662 1 90.94 171 PRO B CA 1
ATOM 3052 C C . PRO B 1 171 ? -2.67 -7.785 2.459 1 90.94 171 PRO B C 1
ATOM 3054 O O . PRO B 1 171 ? -2.764 -8.922 1.996 1 90.94 171 PRO B O 1
ATOM 3057 N N . LEU B 1 172 ? -1.832 -6.938 1.987 1 86.12 172 LEU B N 1
ATOM 3058 C CA . LEU B 1 172 ? -1.135 -7.207 0.735 1 86.12 172 LEU B CA 1
ATOM 3059 C C . LEU B 1 172 ? 0.13 -8.023 0.981 1 86.12 172 LEU B C 1
ATOM 3061 O O . LEU B 1 172 ? 0.56 -8.789 0.114 1 86.12 172 LEU B O 1
ATOM 3065 N N . LEU B 1 173 ? 0.717 -7.805 2.195 1 82.06 173 LEU B N 1
ATOM 3066 C CA . LEU B 1 173 ? 2.035 -8.406 2.359 1 82.06 173 LEU B CA 1
ATOM 3067 C C . LEU B 1 173 ? 2.123 -9.172 3.676 1 82.06 173 LEU B C 1
ATOM 3069 O O . LEU B 1 173 ? 2.537 -10.336 3.697 1 82.06 173 LEU B O 1
ATOM 3073 N N . VAL B 1 174 ? 1.692 -8.539 4.758 1 84.31 174 VAL B N 1
ATOM 3074 C CA . VAL B 1 174 ? 1.932 -9.078 6.098 1 84.31 174 VAL B CA 1
ATOM 3075 C C . VAL B 1 174 ? 1.249 -10.438 6.238 1 84.31 174 VAL B C 1
ATOM 3077 O O . VAL B 1 174 ? 1.872 -11.406 6.668 1 84.31 174 VAL B O 1
ATOM 3080 N N . GLU B 1 175 ? 0.017 -10.492 5.844 1 85.25 175 GLU B N 1
ATOM 3081 C CA . GLU B 1 175 ? -0.71 -11.742 6.051 1 85.25 175 GLU B CA 1
ATOM 3082 C C . GLU B 1 175 ? -0.215 -12.828 5.105 1 85.25 175 GLU B C 1
ATOM 3084 O O . GLU B 1 175 ? -0.247 -14.016 5.445 1 85.25 175 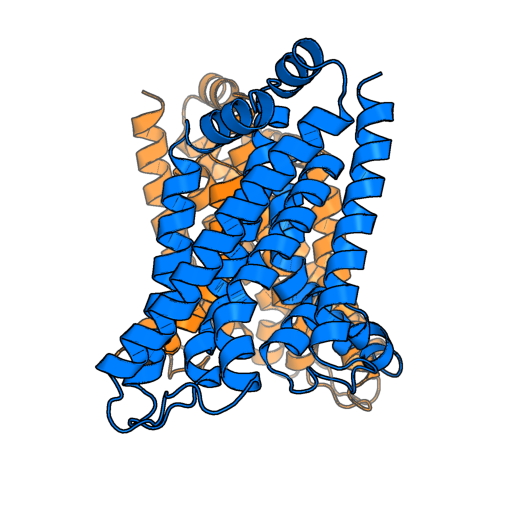GLU B O 1
ATOM 3089 N N . SER B 1 176 ? 0.234 -12.461 3.916 1 75.75 176 SER B N 1
ATOM 3090 C CA . SER B 1 176 ? 0.84 -13.422 3 1 75.75 176 SER B CA 1
ATOM 3091 C C . SER B 1 176 ? 2.146 -13.969 3.561 1 75.75 176 SER B C 1
ATOM 3093 O O . SER B 1 176 ? 2.441 -15.156 3.41 1 75.75 176 SER B O 1
ATOM 3095 N N . LEU B 1 177 ? 2.844 -13.18 4.27 1 75.25 177 LEU B N 1
ATOM 3096 C CA . LEU B 1 177 ? 4.117 -13.57 4.867 1 75.25 177 LEU B CA 1
ATOM 3097 C C . LEU B 1 177 ? 3.898 -14.555 6.012 1 75.25 177 LEU B C 1
ATOM 3099 O O . LEU B 1 177 ? 4.66 -15.508 6.168 1 75.25 177 LEU B O 1
ATOM 3103 N N . VAL B 1 178 ? 2.904 -14.305 6.746 1 77.88 178 VAL B N 1
ATOM 3104 C CA . VAL B 1 178 ? 2.609 -15.188 7.875 1 77.88 178 VAL B CA 1
ATOM 3105 C C . VAL B 1 178 ? 2.295 -16.594 7.367 1 77.88 178 VAL B C 1
ATOM 3107 O O . VAL B 1 178 ? 2.701 -17.578 7.98 1 77.88 178 VAL B O 1
ATOM 3110 N N . GLY B 1 179 ? 1.675 -16.688 6.23 1 76 179 GLY B N 1
ATOM 3111 C CA . GLY B 1 179 ? 1.333 -17.969 5.641 1 76 179 GLY B CA 1
ATOM 3112 C C . GLY B 1 179 ? 2.543 -18.75 5.16 1 76 179 GLY B C 1
ATOM 3113 O O . GLY B 1 179 ? 2.477 -19.969 4.988 1 76 179 GLY B O 1
ATOM 3114 N N . LEU B 1 180 ? 3.619 -18.062 5.008 1 72.12 180 LEU B N 1
ATOM 3115 C CA . LEU B 1 180 ? 4.809 -18.703 4.461 1 72.12 180 LEU B CA 1
ATOM 3116 C C . LEU B 1 180 ? 5.68 -19.281 5.574 1 72.12 180 LEU B C 1
ATOM 3118 O O . LEU B 1 180 ? 6.625 -20.016 5.309 1 72.12 180 LEU B O 1
ATOM 3122 N N . VAL B 1 181 ? 5.348 -18.906 6.895 1 73.19 181 VAL B N 1
ATOM 3123 C CA . VAL B 1 181 ? 6.129 -19.406 8.016 1 73.19 181 VAL B CA 1
ATOM 3124 C C . VAL B 1 181 ? 5.906 -20.922 8.172 1 73.19 181 VAL B C 1
ATOM 3126 O O . VAL B 1 181 ? 4.766 -21.375 8.312 1 73.19 181 VAL B O 1
ATOM 3129 N N . PRO B 1 182 ? 7.023 -21.672 8.062 1 70.69 182 PRO B N 1
ATOM 3130 C CA . PRO B 1 182 ? 6.895 -23.141 8.156 1 70.69 182 PRO B CA 1
ATOM 3131 C C . PRO B 1 182 ? 6.254 -23.594 9.461 1 70.69 182 PRO B C 1
ATOM 3133 O O . PRO B 1 182 ? 6.496 -22.984 10.516 1 70.69 182 PRO B O 1
ATOM 3136 N N . LYS B 1 183 ? 5.484 -24.656 9.445 1 71.94 183 LYS B N 1
ATOM 3137 C CA . LYS B 1 183 ? 4.867 -25.359 10.57 1 71.94 183 LYS B CA 1
ATOM 3138 C C . LYS B 1 183 ? 3.775 -24.516 11.211 1 71.94 183 LYS B C 1
ATOM 3140 O O . LYS B 1 183 ? 2.686 -25.016 11.508 1 71.94 183 LYS B O 1
ATOM 3145 N N . VAL B 1 184 ? 4.086 -23.156 11.32 1 73.12 184 VAL B N 1
ATOM 3146 C CA . VAL B 1 184 ? 3.152 -22.359 12.102 1 73.12 184 VAL B CA 1
ATOM 3147 C C . VAL B 1 184 ? 2.361 -21.438 11.18 1 73.12 184 VAL B C 1
ATOM 3149 O O . VAL B 1 184 ? 1.296 -20.938 11.547 1 73.12 184 VAL B O 1
ATOM 3152 N N . GLY B 1 185 ? 2.76 -21.281 10 1 73.5 185 GLY B N 1
ATOM 3153 C CA . GLY B 1 185 ? 2.189 -20.297 9.102 1 73.5 185 GLY B CA 1
ATOM 3154 C C . GLY B 1 185 ? 0.718 -20.531 8.812 1 73.5 185 GLY B C 1
ATOM 3155 O O . GLY B 1 185 ? -0.095 -19.609 8.914 1 73.5 185 GLY B O 1
ATOM 3156 N N . ASP B 1 186 ? 0.462 -21.781 8.625 1 72.06 186 ASP B N 1
ATOM 3157 C CA . ASP B 1 186 ? -0.919 -22.109 8.281 1 72.06 186 ASP B CA 1
ATOM 3158 C C . ASP B 1 186 ? -1.837 -21.938 9.492 1 72.06 186 ASP B C 1
ATOM 3160 O O . ASP B 1 186 ? -2.973 -21.484 9.359 1 72.06 186 ASP B O 1
ATOM 3164 N N . ASP B 1 187 ? -1.256 -22.219 10.594 1 77.5 187 ASP B N 1
ATOM 3165 C CA . ASP B 1 187 ? -2.059 -22.125 11.805 1 77.5 187 ASP B CA 1
ATOM 3166 C C . ASP B 1 187 ? -2.309 -20.672 12.203 1 77.5 187 ASP B C 1
ATOM 3168 O O . ASP B 1 187 ? -3.377 -20.344 12.719 1 77.5 187 ASP B O 1
ATOM 3172 N N . VAL B 1 188 ? -1.421 -19.906 11.875 1 80.56 188 VAL B N 1
ATOM 3173 C CA . VAL B 1 188 ? -1.543 -18.516 12.281 1 80.56 188 VAL B CA 1
ATOM 3174 C C . VAL B 1 188 ? -2.328 -17.734 11.219 1 80.56 188 VAL B C 1
ATOM 3176 O O . VAL B 1 188 ? -3.115 -16.844 11.555 1 80.56 188 VAL B O 1
ATOM 3179 N N . ARG B 1 189 ? -2.133 -18.141 10.023 1 80.19 189 ARG B N 1
ATOM 3180 C CA . ARG B 1 189 ? -2.768 -17.422 8.922 1 80.19 189 ARG B CA 1
ATOM 3181 C C . ARG B 1 189 ? -4.289 -17.531 9.008 1 80.19 189 ARG B C 1
ATOM 3183 O O . ARG B 1 189 ? -5 -16.594 8.625 1 80.19 189 ARG B O 1
ATOM 3190 N N . LYS B 1 190 ? -4.734 -18.609 9.539 1 81.5 190 LYS B N 1
ATOM 3191 C CA . LYS B 1 190 ? -6.176 -18.812 9.641 1 81.5 190 LYS B CA 1
ATOM 3192 C C . LYS B 1 190 ? -6.816 -17.781 10.555 1 81.5 190 LYS B C 1
ATOM 3194 O O . LYS B 1 190 ? -8.016 -17.5 10.445 1 81.5 190 LYS B O 1
ATOM 3199 N N . TRP B 1 191 ? -5.992 -17.125 11.312 1 84.94 191 TRP B N 1
ATOM 3200 C CA . TRP B 1 191 ? -6.539 -16.172 12.281 1 84.94 191 TRP B CA 1
ATOM 3201 C C . TRP B 1 191 ? -6.285 -14.734 11.844 1 84.94 191 TRP B C 1
ATOM 3203 O O . TRP B 1 191 ? -6.559 -13.797 12.594 1 84.94 191 TRP B O 1
ATOM 3213 N N . MET B 1 192 ? -5.816 -14.633 10.695 1 90.38 192 MET B N 1
ATOM 3214 C CA . MET B 1 192 ? -5.562 -13.281 10.211 1 90.38 192 MET B CA 1
ATOM 3215 C C . MET B 1 192 ? -6.852 -12.633 9.719 1 90.38 192 MET B C 1
ATOM 3217 O O . MET B 1 192 ? -7.648 -13.266 9.023 1 90.38 192 MET B O 1
ATOM 3221 N N . PRO B 1 193 ? -7.027 -11.438 10.062 1 93.06 193 PRO B N 1
ATOM 3222 C CA . PRO B 1 193 ? -8.32 -10.789 9.844 1 93.06 193 PRO B CA 1
ATOM 3223 C C . PRO B 1 193 ? -8.695 -10.703 8.367 1 93.06 193 PRO B C 1
ATOM 3225 O O . PRO B 1 193 ? -9.844 -10.977 7.996 1 93.06 193 PRO B O 1
ATOM 3228 N N . PHE B 1 194 ? -7.789 -10.32 7.523 1 92.88 194 PHE B N 1
ATOM 3229 C CA . PHE B 1 194 ? -8.156 -10.156 6.121 1 92.88 194 PHE B CA 1
ATOM 3230 C C . PHE B 1 194 ? -8.273 -11.516 5.43 1 92.88 194 PHE B C 1
ATOM 3232 O O . PHE B 1 194 ? -8.945 -11.641 4.406 1 92.88 194 PHE B O 1
ATOM 3239 N N . ASN B 1 195 ? -7.551 -12.477 5.992 1 89.81 195 ASN B N 1
ATOM 3240 C CA . ASN B 1 195 ? -7.809 -13.836 5.547 1 89.81 195 ASN B CA 1
ATOM 3241 C C . ASN B 1 195 ? -9.234 -14.273 5.863 1 89.81 195 ASN B C 1
ATOM 3243 O O . ASN B 1 195 ? -9.883 -14.93 5.051 1 89.81 195 ASN B O 1
ATOM 3247 N N . ALA B 1 196 ? -9.68 -13.922 7.035 1 91.94 196 ALA B N 1
ATOM 3248 C CA . ALA B 1 196 ? -11.055 -14.211 7.426 1 91.94 196 ALA B CA 1
ATOM 3249 C C . ALA B 1 196 ? -12.047 -13.508 6.496 1 91.94 196 ALA B C 1
ATOM 3251 O O . ALA B 1 196 ? -13.055 -14.102 6.102 1 91.94 196 ALA B O 1
ATOM 3252 N N . ALA B 1 197 ? -11.766 -12.25 6.168 1 93.44 197 ALA B N 1
ATOM 3253 C CA . ALA B 1 197 ? -12.617 -11.5 5.246 1 93.44 197 ALA B CA 1
ATOM 3254 C C . ALA B 1 197 ? -12.695 -12.195 3.887 1 93.44 197 ALA B C 1
ATOM 3256 O O . ALA B 1 197 ? -13.766 -12.289 3.287 1 93.44 197 ALA B O 1
ATOM 3257 N N . GLU B 1 198 ? -11.578 -12.656 3.455 1 91.12 198 GLU B N 1
ATOM 3258 C CA . GLU B 1 198 ? -11.523 -13.352 2.176 1 91.12 198 GLU B CA 1
ATOM 3259 C C . GLU B 1 198 ? -12.305 -14.664 2.232 1 91.12 198 GLU B C 1
ATOM 3261 O O . GLU B 1 198 ? -12.992 -15.031 1.274 1 91.12 198 GLU B O 1
ATOM 3266 N N . HIS B 1 199 ? -12.141 -15.352 3.34 1 90.12 199 HIS B N 1
ATOM 3267 C CA . HIS B 1 199 ? -12.891 -16.594 3.531 1 90.12 199 HIS B CA 1
ATOM 3268 C C . HIS B 1 199 ? -14.398 -16.328 3.508 1 90.12 199 HIS B C 1
ATOM 3270 O O . HIS B 1 199 ? -15.156 -17.141 2.965 1 90.12 199 HIS B O 1
ATOM 3276 N N . PHE B 1 200 ? -14.805 -15.32 4.09 1 94.12 200 PHE B N 1
ATOM 3277 C CA . PHE B 1 200 ? -16.219 -14.945 4.074 1 94.12 200 PHE B CA 1
ATOM 3278 C C . PHE B 1 200 ? -16.703 -14.75 2.646 1 94.12 200 PHE B C 1
ATOM 3280 O O . PHE B 1 200 ? -17.766 -15.266 2.271 1 94.12 200 PHE B O 1
ATOM 3287 N N . LEU B 1 201 ? -15.953 -14.055 1.864 1 93.25 201 LEU B N 1
ATOM 3288 C CA . LEU B 1 201 ? -16.391 -13.695 0.519 1 93.25 201 LEU B CA 1
ATOM 3289 C C . LEU B 1 201 ? -16.297 -14.891 -0.419 1 93.25 201 LEU B C 1
ATOM 3291 O O . LEU B 1 201 ? -17.219 -15.141 -1.201 1 93.25 201 LEU B O 1
ATOM 3295 N N . SER B 1 202 ? -15.266 -15.68 -0.385 1 85.25 202 SER B N 1
ATOM 3296 C CA . SER B 1 202 ? -15.008 -16.719 -1.368 1 85.25 202 SER B CA 1
ATOM 3297 C C . SER B 1 202 ? -15.547 -18.062 -0.899 1 85.25 202 SER B C 1
ATOM 3299 O O . SER B 1 202 ? -15.742 -18.984 -1.705 1 85.25 202 SER B O 1
ATOM 3301 N N . GLY B 1 203 ? -15.961 -18.156 0.364 1 73.06 203 GLY B N 1
ATOM 3302 C CA . GLY B 1 203 ? -16.438 -19.422 0.895 1 73.06 203 GLY B CA 1
ATOM 3303 C C . GLY B 1 203 ? -15.375 -20.5 0.943 1 73.06 203 GLY B C 1
ATOM 3304 O O . GLY B 1 203 ? -15.594 -21.578 1.491 1 73.06 203 GLY B O 1
ATOM 3305 N N . THR B 1 204 ? -14.5 -20.312 0.009 1 62.31 204 THR B N 1
ATOM 3306 C CA . THR B 1 204 ? -13.477 -21.344 -0.039 1 62.31 204 THR B CA 1
ATOM 3307 C C . THR B 1 204 ? -12.273 -20.969 0.825 1 62.31 204 THR B C 1
ATOM 3309 O O . THR B 1 204 ? -12.062 -19.781 1.113 1 62.31 204 THR B O 1
ATOM 3312 N N . ALA B 1 205 ? -11.969 -22.016 1.568 1 50.31 205 ALA B N 1
ATOM 3313 C CA . ALA B 1 205 ? -10.875 -21.922 2.527 1 50.31 205 ALA B CA 1
ATOM 3314 C C . ALA B 1 205 ? -9.773 -20.984 2.018 1 50.31 205 ALA B C 1
ATOM 3316 O O . ALA B 1 205 ? -9.344 -21.094 0.867 1 50.31 205 ALA B O 1
ATOM 3317 N N . GLY B 1 206 ? -9.836 -19.672 2.287 1 49.25 206 GLY B N 1
ATOM 3318 C CA . GLY B 1 206 ? -8.508 -19.141 2.094 1 49.25 206 GLY B CA 1
ATOM 3319 C C . GLY B 1 206 ? -7.406 -20.156 2.301 1 49.25 206 GLY B C 1
ATOM 3320 O O . GLY B 1 206 ? -7.684 -21.312 2.617 1 49.25 206 GLY B O 1
ATOM 3321 N N . VAL B 1 207 ? -6.168 -19.844 2.02 1 47.75 207 VAL B N 1
ATOM 3322 C CA . VAL B 1 207 ? -5.059 -20.719 2.354 1 47.75 207 VAL B CA 1
ATOM 3323 C C . VAL B 1 207 ? -5.129 -21.109 3.828 1 47.75 207 VAL B C 1
ATOM 3325 O O . VAL B 1 207 ? -5 -20.25 4.707 1 47.75 207 VAL B O 1
ATOM 3328 N N . GLY B 1 208 ? -5.777 -22.328 4.082 1 54.56 208 GLY B N 1
ATOM 3329 C CA . GLY B 1 208 ? -5.836 -23.016 5.359 1 54.56 208 GLY B CA 1
ATOM 3330 C C . GLY B 1 208 ? -7.25 -23.219 5.863 1 54.56 208 GLY B C 1
ATOM 3331 O O . GLY B 1 208 ? -8.18 -22.531 5.418 1 54.56 208 GLY B O 1
ATOM 3332 N N . GLU B 1 209 ? -7.746 -24.297 6.215 1 63.47 209 GLU B N 1
ATOM 3333 C CA . GLU B 1 209 ? -9.047 -24.734 6.707 1 63.47 209 GLU B CA 1
ATOM 3334 C C . GLU B 1 209 ? -9.516 -23.875 7.871 1 63.47 209 GLU B C 1
ATOM 3336 O O . GLU B 1 209 ? -9 -23.984 8.984 1 63.47 209 GLU B O 1
ATOM 3341 N N . MET B 1 210 ? -10.219 -22.734 7.52 1 72.06 210 MET B N 1
ATOM 3342 C CA . MET B 1 210 ? -10.797 -21.953 8.609 1 72.06 210 MET B CA 1
ATOM 3343 C C . MET B 1 210 ? -11.875 -22.75 9.336 1 72.06 210 MET B C 1
ATOM 3345 O O . MET B 1 210 ? -12.688 -23.422 8.695 1 72.06 210 MET B O 1
ATOM 3349 N N . PRO B 1 211 ? -11.711 -22.734 10.664 1 76.31 211 PRO B N 1
ATOM 3350 C CA . PRO B 1 211 ? -12.648 -23.547 11.461 1 76.31 211 PRO B CA 1
ATOM 3351 C C . PRO B 1 211 ? -14.078 -23 11.422 1 76.31 211 PRO B C 1
ATOM 3353 O O . PRO B 1 211 ? -15.008 -23.672 11.875 1 76.31 211 PRO B O 1
ATOM 3356 N N . PHE B 1 212 ? -14.234 -21.812 10.852 1 82.81 212 PHE B N 1
ATOM 3357 C CA . PHE B 1 212 ? -15.555 -21.203 10.805 1 82.81 212 PHE B CA 1
ATOM 3358 C C . PHE B 1 212 ? -16.094 -21.172 9.375 1 82.81 212 PHE B C 1
ATOM 3360 O O . PHE B 1 212 ? -15.305 -21.141 8.414 1 82.81 212 PHE B O 1
ATOM 3367 N N . GLY B 1 213 ? -17.391 -21.344 9.273 1 87.5 213 GLY B N 1
ATOM 3368 C CA . GLY B 1 213 ? -18 -21.047 7.988 1 87.5 213 GLY B CA 1
ATOM 3369 C C . GLY B 1 213 ? -17.859 -19.609 7.566 1 87.5 213 GLY B C 1
ATOM 3370 O O . GLY B 1 213 ? -17.219 -18.812 8.258 1 87.5 213 GLY B O 1
ATOM 3371 N N . PRO B 1 214 ? -18.391 -19.219 6.461 1 91.31 214 PRO B N 1
ATOM 3372 C CA . PRO B 1 214 ? -18.25 -17.859 5.922 1 91.31 214 PRO B CA 1
ATOM 3373 C C . PRO B 1 214 ? -18.781 -16.797 6.879 1 91.31 214 PRO B C 1
ATOM 3375 O O . PRO B 1 214 ? -18.094 -15.805 7.137 1 91.31 214 PRO B O 1
ATOM 3378 N N . TRP B 1 215 ? -19.922 -17.031 7.496 1 93.88 215 TRP B N 1
ATOM 3379 C CA . TRP B 1 215 ? -20.5 -16.031 8.383 1 93.88 215 TRP B CA 1
ATOM 3380 C C . TRP B 1 215 ? -19.719 -15.961 9.695 1 93.88 215 TRP B C 1
ATOM 3382 O O . TRP B 1 215 ? -19.609 -14.891 10.305 1 93.88 215 TRP B O 1
ATOM 3392 N N . GLY B 1 216 ? -19.219 -17.109 10.109 1 93.75 216 GLY B N 1
ATOM 3393 C CA . GLY B 1 216 ? -18.328 -17.109 11.258 1 93.75 216 GLY B CA 1
ATOM 3394 C C . GLY B 1 216 ? -17.047 -16.312 11.016 1 93.75 216 GLY B C 1
ATOM 3395 O O . GLY B 1 216 ? -16.562 -15.617 11.914 1 93.75 216 GLY B O 1
ATOM 3396 N N . ALA B 1 217 ? -16.562 -16.422 9.789 1 94.19 217 ALA B N 1
ATOM 3397 C CA . ALA B 1 217 ? -15.359 -15.688 9.414 1 94.19 217 ALA B CA 1
ATOM 3398 C C . ALA B 1 217 ? -15.617 -14.18 9.438 1 94.19 217 ALA B C 1
ATOM 3400 O O . ALA B 1 217 ? -14.773 -13.406 9.898 1 94.19 217 ALA B O 1
ATOM 3401 N N . LEU B 1 218 ? -16.781 -13.805 8.969 1 95.94 218 LEU B N 1
ATOM 3402 C CA . LEU B 1 218 ? -17.125 -12.383 9.016 1 95.94 218 LEU B CA 1
ATOM 3403 C C . LEU B 1 218 ? -17.234 -11.898 10.461 1 95.94 218 LEU B C 1
ATOM 3405 O O . LEU B 1 218 ? -16.766 -10.812 10.789 1 95.94 218 LEU B O 1
ATOM 3409 N N . ALA B 1 219 ? -17.859 -12.719 11.266 1 96.69 219 ALA B N 1
ATOM 3410 C CA . ALA B 1 219 ? -18.016 -12.367 12.672 1 96.69 219 ALA B CA 1
ATOM 3411 C C . ALA B 1 219 ? -16.641 -12.219 13.344 1 96.69 219 ALA B C 1
ATOM 3413 O O . ALA B 1 219 ? -16.438 -11.297 14.133 1 96.69 219 ALA B O 1
ATOM 3414 N N . TYR B 1 220 ? -15.789 -13.109 13.031 1 95.88 220 TYR B N 1
ATOM 3415 C CA . TYR B 1 220 ? -14.445 -13.023 13.578 1 95.88 220 TYR B CA 1
ATOM 3416 C C . TYR B 1 220 ? -13.742 -11.758 13.109 1 95.88 220 TYR B C 1
ATOM 3418 O O . TYR B 1 220 ? -13.125 -11.047 13.906 1 95.88 220 TYR B O 1
ATOM 3426 N N . PHE B 1 221 ? -13.82 -11.516 11.852 1 96.88 221 PHE B N 1
ATOM 3427 C CA . PHE B 1 221 ? -13.227 -10.305 11.281 1 96.88 221 PHE B CA 1
ATOM 3428 C C . PHE B 1 221 ? -13.773 -9.062 11.969 1 96.88 221 PHE B C 1
ATOM 3430 O O . PHE B 1 221 ? -13.008 -8.172 12.352 1 96.88 221 PHE B O 1
ATOM 3437 N N . ALA B 1 222 ? -15.055 -9.031 12.125 1 98.31 222 ALA B N 1
ATOM 3438 C CA . ALA B 1 222 ? -15.711 -7.914 12.805 1 98.31 222 ALA B CA 1
ATOM 3439 C C . ALA B 1 222 ? -15.25 -7.809 14.258 1 98.31 222 ALA B C 1
ATOM 3441 O O . ALA B 1 222 ? -15.039 -6.707 14.766 1 98.31 222 ALA B O 1
ATOM 3442 N N . ALA B 1 223 ? -15.102 -8.93 14.859 1 98.12 223 ALA B N 1
ATOM 3443 C CA . ALA B 1 223 ? -14.656 -8.938 16.25 1 98.12 223 ALA B CA 1
ATOM 3444 C C . ALA B 1 223 ? -13.258 -8.359 16.391 1 98.12 223 ALA B C 1
ATOM 3446 O O . ALA B 1 223 ? -12.977 -7.602 17.312 1 98.12 223 ALA B O 1
ATOM 3447 N N . VAL B 1 224 ? -12.453 -8.695 15.461 1 97.81 224 VAL B N 1
ATOM 3448 C CA . VAL B 1 224 ? -11.094 -8.164 15.469 1 97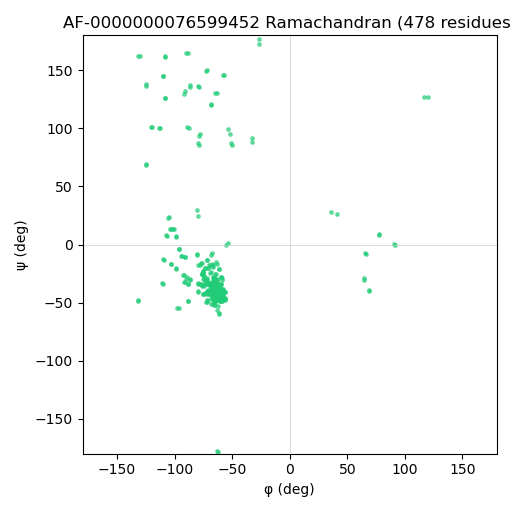.81 224 VAL B CA 1
ATOM 3449 C C . VAL B 1 224 ? -11.125 -6.652 15.258 1 97.81 224 VAL B C 1
ATOM 3451 O O . VAL B 1 224 ? -10.445 -5.906 15.961 1 97.81 224 VAL B O 1
ATOM 3454 N N . ALA B 1 225 ? -11.906 -6.227 14.289 1 98.5 225 ALA B N 1
ATOM 3455 C CA . ALA B 1 225 ? -12.023 -4.797 14.016 1 98.5 225 ALA B CA 1
ATOM 3456 C C . ALA B 1 225 ? -12.539 -4.043 15.234 1 98.5 225 ALA B C 1
ATOM 3458 O O . ALA B 1 225 ? -12.008 -2.986 15.586 1 98.5 225 ALA B O 1
ATOM 3459 N N . VAL B 1 226 ? -13.516 -4.629 15.891 1 98.38 226 VAL B N 1
ATOM 3460 C CA . VAL B 1 226 ? -14.109 -3.99 17.062 1 98.38 226 VAL B CA 1
ATOM 3461 C C . VAL B 1 226 ? -13.109 -3.986 18.203 1 98.38 226 VAL B C 1
ATOM 3463 O O . VAL B 1 226 ? -13.008 -3.006 18.953 1 98.38 226 VAL B O 1
ATOM 3466 N N . ALA B 1 227 ? -12.383 -5.039 18.344 1 98.56 227 ALA B N 1
ATOM 3467 C CA . ALA B 1 227 ? -11.383 -5.098 19.391 1 98.56 227 ALA B CA 1
ATOM 3468 C C . ALA B 1 227 ? -10.328 -4.004 19.219 1 98.56 227 ALA B C 1
ATOM 3470 O O . ALA B 1 227 ? -9.992 -3.295 20.172 1 98.56 227 ALA B O 1
ATOM 3471 N N . VAL B 1 228 ? -9.867 -3.859 18.031 1 98.38 228 VAL B N 1
ATOM 3472 C CA . VAL B 1 228 ? -8.883 -2.816 17.75 1 98.38 228 VAL B CA 1
ATOM 3473 C C . VAL B 1 228 ? -9.516 -1.442 17.953 1 98.38 228 VAL B C 1
ATOM 3475 O O . VAL B 1 228 ? -8.875 -0.528 18.484 1 98.38 228 VAL B O 1
ATOM 3478 N N . TRP B 1 229 ? -10.742 -1.342 17.578 1 98.38 229 TRP B N 1
ATOM 3479 C CA . TRP B 1 229 ? -11.461 -0.082 17.75 1 98.38 229 TRP B CA 1
ATOM 3480 C C . TRP B 1 229 ? -11.609 0.274 19.219 1 98.38 229 TRP B C 1
ATOM 3482 O O . TRP B 1 229 ? -11.414 1.429 19.609 1 98.38 229 TRP B O 1
ATOM 3492 N N . VAL B 1 230 ? -11.891 -0.732 20.047 1 98.06 230 VAL B N 1
ATOM 3493 C CA . VAL B 1 230 ? -12.031 -0.506 21.484 1 98.06 230 VAL B CA 1
ATOM 3494 C C . VAL B 1 230 ? -10.688 -0.098 22.078 1 98.06 230 VAL B C 1
ATOM 3496 O O . VAL B 1 230 ? -10.617 0.815 22.906 1 98.06 230 VAL B O 1
ATOM 3499 N N . ILE B 1 231 ? -9.68 -0.72 21.625 1 97.94 231 ILE B N 1
ATOM 3500 C CA . ILE B 1 231 ? -8.344 -0.353 22.094 1 97.94 231 ILE B CA 1
ATOM 3501 C C . ILE B 1 231 ? -8.047 1.093 21.703 1 97.94 231 ILE B C 1
ATOM 3503 O O . ILE B 1 231 ? -7.535 1.867 22.516 1 97.94 231 ILE B O 1
ATOM 3507 N N . ALA B 1 232 ? -8.359 1.404 20.484 1 97 232 ALA B N 1
ATOM 3508 C CA . ALA B 1 232 ? -8.156 2.773 20.016 1 97 232 ALA B CA 1
ATOM 3509 C C . ALA B 1 232 ? -8.945 3.766 20.875 1 97 232 ALA B C 1
ATOM 3511 O O . ALA B 1 232 ? -8.438 4.828 21.234 1 97 232 ALA B O 1
ATOM 3512 N N . LEU B 1 233 ? -10.109 3.406 21.219 1 95 233 LEU B N 1
ATOM 3513 C CA . LEU B 1 233 ? -10.969 4.258 22.031 1 95 233 LEU B CA 1
ATOM 3514 C C . LEU B 1 233 ? -10.359 4.5 23.406 1 95 233 LEU B C 1
ATOM 3516 O O . LEU B 1 233 ? -10.328 5.637 23.875 1 95 233 LEU B O 1
ATOM 3520 N N . ILE B 1 234 ? -9.867 3.486 23.969 1 95.88 234 ILE B N 1
ATOM 3521 C CA . ILE B 1 234 ? -9.266 3.58 25.297 1 95.88 234 ILE B CA 1
ATOM 3522 C C . ILE B 1 234 ? -8.039 4.488 25.234 1 95.88 234 ILE B C 1
ATOM 3524 O O . ILE B 1 234 ? -7.863 5.355 26.109 1 95.88 234 ILE B O 1
ATOM 3528 N N . ILE B 1 235 ? -7.324 4.324 24.266 1 94.5 235 ILE B N 1
ATOM 3529 C CA . ILE B 1 235 ? -6.094 5.094 24.141 1 94.5 235 ILE B CA 1
ATOM 3530 C C . ILE B 1 235 ? -6.426 6.555 23.844 1 94.5 235 ILE B C 1
ATOM 3532 O O . ILE B 1 235 ? -5.805 7.465 24.391 1 94.5 235 ILE B O 1
ATOM 3536 N N . VAL B 1 236 ? -7.383 6.75 23 1 90.38 236 VAL B N 1
ATOM 3537 C CA . VAL B 1 236 ? -7.797 8.102 22.641 1 90.38 236 VAL B CA 1
ATOM 3538 C C . VAL B 1 236 ? -8.352 8.812 23.875 1 90.38 236 VAL B C 1
ATOM 3540 O O . VAL B 1 236 ? -8.125 10.008 24.062 1 90.38 236 VAL B O 1
ATOM 3543 N N . GLN B 1 237 ? -8.977 8.102 24.734 1 90.38 237 GLN B N 1
ATOM 3544 C CA . GLN B 1 237 ? -9.523 8.672 25.953 1 90.38 237 GLN B CA 1
ATOM 3545 C C . GLN B 1 237 ? -8.414 9.023 26.938 1 90.38 237 GLN B C 1
ATOM 3547 O O . GLN B 1 237 ? -8.523 10.008 27.688 1 90.38 237 GLN B O 1
ATOM 3552 N N . ARG B 1 238 ? -7.379 8.266 26.828 1 89.44 238 ARG B N 1
ATOM 3553 C CA . ARG B 1 238 ? -6.297 8.461 27.797 1 89.44 238 ARG B CA 1
ATOM 3554 C C . ARG B 1 238 ? -5.312 9.516 27.297 1 89.44 238 ARG B C 1
ATOM 3556 O O . ARG B 1 238 ? -4.73 10.25 28.094 1 89.44 238 ARG B O 1
ATOM 3563 N N . ARG B 1 239 ? -4.93 9.367 26.109 1 77.69 239 ARG B N 1
ATOM 3564 C CA . ARG B 1 239 ? -3.912 10.273 25.578 1 77.69 239 ARG B CA 1
ATOM 3565 C C . ARG B 1 239 ? -4.418 11.711 25.547 1 77.69 239 ARG B C 1
ATOM 3567 O O . ARG B 1 239 ? -3.629 12.648 25.641 1 77.69 239 ARG B O 1
ATOM 3574 N N . ASP B 1 240 ? -5.52 12.078 24.922 1 57.94 240 ASP B N 1
ATOM 3575 C CA . ASP B 1 240 ? -5.863 13.492 24.828 1 57.94 240 ASP B CA 1
ATOM 3576 C C . ASP B 1 240 ? -5.887 14.164 26.188 1 57.94 240 ASP B C 1
ATOM 3578 O O . ASP B 1 240 ? -6.262 15.328 26.312 1 57.94 240 ASP B O 1
ATOM 3582 N N . ALA B 1 241 ? -5.555 13.391 27.391 1 43.25 241 ALA B N 1
ATOM 3583 C CA . ALA B 1 241 ? -5.309 14.117 28.625 1 43.25 241 ALA B CA 1
ATOM 3584 C C . ALA B 1 241 ? -3.881 14.656 28.672 1 43.25 241 ALA B C 1
ATOM 3586 O O . ALA B 1 241 ? -2.98 14.109 28.031 1 43.25 241 ALA B O 1
#